Protein AF-A0A4D9CP62-F1 (afdb_monomer)

InterPro domains:
  IPR001041 2Fe-2S ferredoxin-type iron-sulfur binding domain [cd00207] (68-163)
  IPR003149 Iron hydrogenase, small subunit [PF02256] (650-703)
  IPR003149 Iron hydrogenase, small subunit [SM00902] (645-704)
  IPR004108 Iron hydrogenase, large subunit, C-terminal [PF02906] (338-640)
  IPR009016 Iron hydrogenase [SSF53920] (301-701)
  IPR013352 Iron hydrogenase, subset [TIGR02512] (251-644)
  IPR017896 4Fe-4S ferredoxin-type, iron-sulphur binding domain [PF12838] (258-316)
  IPR017896 4Fe-4S ferredoxin-type, iron-sulphur binding domain [PS51379] (250-283)
  IPR017896 4Fe-4S ferredoxin-type, iron-sulphur binding domain [PS51379] (293-322)
  IPR017900 4Fe-4S ferredoxin, iron-sulphur binding, conserved site [PS00198] (302-313)
  IPR019574 NADH:ubiquinone oxidoreductase, subunit G, iron-sulphur binding [PF10588] (175-211)
  IPR019574 NADH:ubiquinone oxidoreductase, subunit G, iron-sulphur binding [PS51839] (168-207)
  IPR019574 NADH:ubiquinone oxidoreductase, subunit G, iron-sulphur binding [SM00929] (173-213)
  IPR036010 2Fe-2S ferredoxin-like superfamily [SSF54292] (68-164)
  IPR036991 Iron hydrogenase, small subunit superfamily [G3DSA:4.10.260.20] (648-708)
  IPR050340 Cytosolic Fe-S Cluster Assembly Factor [PTHR11615] (297-702)

Structure (mmCIF, N/CA/C/O backbone):
data_AF-A0A4D9CP62-F1
#
_entry.id   AF-A0A4D9CP62-F1
#
loop_
_atom_site.group_PDB
_atom_site.id
_atom_site.type_symbol
_atom_site.label_atom_id
_atom_site.label_alt_id
_atom_site.label_comp_id
_atom_site.label_asym_id
_atom_site.label_entity_id
_atom_site.label_seq_id
_atom_site.pdbx_PDB_ins_code
_atom_site.Cartn_x
_atom_site.Cartn_y
_atom_site.Cartn_z
_atom_site.occupancy
_atom_site.B_iso_or_equiv
_atom_site.auth_seq_id
_atom_site.auth_comp_id
_atom_site.auth_asym_id
_atom_site.auth_atom_id
_atom_site.pdbx_PDB_model_num
ATOM 1 N N . MET A 1 1 ? -53.728 1.070 -43.011 1.00 33.28 1 MET A N 1
ATOM 2 C CA . MET A 1 1 ? -54.502 -0.082 -43.525 1.00 33.28 1 MET A CA 1
ATOM 3 C C . MET A 1 1 ? -54.024 -1.340 -42.803 1.00 33.28 1 MET A C 1
ATOM 5 O O . MET A 1 1 ? -52.822 -1.523 -42.731 1.00 33.28 1 MET A O 1
ATOM 9 N N . ARG A 1 2 ? -54.976 -2.083 -42.204 1.00 30.23 2 ARG A N 1
ATOM 10 C CA . ARG A 1 2 ? -55.031 -3.510 -41.768 1.00 30.23 2 ARG A CA 1
ATOM 11 C C . ARG A 1 2 ? -53.697 -4.301 -41.730 1.00 30.23 2 ARG A C 1
ATOM 13 O O . ARG A 1 2 ? -53.031 -4.356 -42.746 1.00 30.23 2 ARG A O 1
ATOM 20 N N . GLY A 1 3 ? -53.249 -4.995 -40.675 1.00 30.28 3 GLY A N 1
ATOM 21 C CA . GLY A 1 3 ? -53.904 -5.589 -39.499 1.00 30.28 3 GLY A CA 1
ATOM 22 C C . GLY A 1 3 ? -54.392 -7.025 -39.763 1.00 30.28 3 GLY A C 1
ATOM 23 O O . GLY A 1 3 ? -55.335 -7.154 -40.530 1.00 30.28 3 GLY A O 1
ATOM 24 N N . LEU A 1 4 ? -53.794 -8.051 -39.120 1.00 28.20 4 LEU A N 1
ATOM 25 C CA . LEU A 1 4 ? -54.290 -9.441 -38.877 1.00 28.20 4 LEU A CA 1
ATOM 26 C C . LEU A 1 4 ? -53.173 -10.215 -38.123 1.00 28.20 4 LEU A C 1
ATOM 28 O O . LEU A 1 4 ? -52.074 -10.293 -38.651 1.00 28.20 4 LEU A O 1
ATOM 32 N N . ARG A 1 5 ? -53.217 -10.632 -36.843 1.00 30.08 5 ARG A N 1
ATOM 33 C CA . ARG A 1 5 ? -54.128 -11.407 -35.953 1.00 30.08 5 ARG A CA 1
ATOM 34 C C . ARG A 1 5 ? -54.223 -12.930 -36.222 1.00 30.08 5 ARG A C 1
ATOM 36 O O . ARG A 1 5 ? -54.641 -13.358 -37.285 1.00 30.08 5 ARG A O 1
ATOM 43 N N . LEU A 1 6 ? -53.868 -13.670 -35.156 1.00 34.22 6 LEU A N 1
ATOM 44 C CA . LEU A 1 6 ? -53.888 -15.120 -34.848 1.00 34.22 6 LEU A CA 1
ATOM 45 C C . LEU A 1 6 ? -55.203 -15.874 -35.161 1.00 34.22 6 LEU A C 1
ATOM 47 O O . LEU A 1 6 ? -56.254 -15.246 -35.280 1.00 34.22 6 LEU A O 1
ATOM 51 N N . PRO A 1 7 ? -55.187 -17.222 -35.058 1.00 38.72 7 PRO A N 1
ATOM 52 C CA . PRO A 1 7 ? -56.055 -17.926 -34.080 1.00 38.72 7 PRO A CA 1
ATOM 53 C C . PRO A 1 7 ? -55.322 -19.095 -33.362 1.00 38.72 7 PRO A C 1
ATOM 55 O O . PRO A 1 7 ? -54.418 -19.692 -33.928 1.00 38.72 7 PRO A O 1
ATOM 58 N N . LYS A 1 8 ? -55.450 -19.353 -32.046 1.00 29.59 8 LYS A N 1
ATOM 59 C CA . LYS A 1 8 ? -56.542 -19.858 -31.159 1.00 29.59 8 LYS A CA 1
ATOM 60 C C . LYS A 1 8 ? -56.884 -21.370 -31.258 1.00 29.59 8 LYS A C 1
ATOM 62 O O . LYS A 1 8 ? -57.228 -21.880 -32.312 1.00 29.59 8 LYS A O 1
ATOM 67 N N . ARG A 1 9 ? -56.821 -22.019 -30.076 1.00 34.31 9 ARG A N 1
ATOM 68 C CA . ARG A 1 9 ? -57.135 -23.416 -29.670 1.00 34.31 9 ARG A CA 1
ATOM 69 C C . ARG A 1 9 ? -58.594 -23.864 -29.893 1.00 34.31 9 ARG A C 1
ATOM 71 O O . ARG A 1 9 ? -59.473 -23.031 -29.705 1.00 34.31 9 ARG A O 1
ATOM 78 N N . VAL A 1 10 ? -58.817 -25.188 -30.029 1.00 27.06 10 VAL A N 1
ATOM 79 C CA . VAL A 1 10 ? -60.037 -25.990 -29.685 1.00 27.06 10 VAL A CA 1
ATOM 80 C C . VAL A 1 10 ? -59.582 -27.467 -29.468 1.00 27.06 10 VAL A C 1
ATOM 82 O O . VAL A 1 10 ? -58.918 -27.993 -30.350 1.00 27.06 10 VAL A O 1
ATOM 85 N N . ILE A 1 11 ? -59.522 -28.073 -28.265 1.00 29.27 11 ILE A N 1
ATOM 86 C CA . ILE A 1 11 ? -60.496 -28.879 -27.463 1.00 29.27 11 ILE A CA 1
ATOM 87 C C . ILE A 1 11 ? -61.322 -29.948 -28.221 1.00 29.27 11 ILE A C 1
ATOM 89 O O . ILE A 1 11 ? -62.220 -29.566 -28.954 1.00 29.27 11 ILE A O 1
ATOM 93 N N . ALA A 1 12 ? -61.157 -31.252 -27.911 1.00 26.05 12 ALA A N 1
ATOM 94 C CA . ALA A 1 12 ? -62.261 -32.198 -27.603 1.00 26.05 12 ALA A CA 1
ATOM 95 C C . ALA A 1 12 ? -61.782 -33.618 -27.200 1.00 26.05 12 ALA A C 1
ATOM 97 O O . ALA A 1 12 ? -60.651 -34.011 -27.445 1.00 26.05 12 ALA A O 1
ATOM 98 N N . HIS A 1 13 ? -62.686 -34.338 -26.530 1.00 26.61 13 HIS A N 1
ATOM 99 C CA . HIS A 1 13 ? -62.558 -35.490 -25.623 1.00 26.61 13 HIS A CA 1
ATOM 100 C C . HIS A 1 13 ? -62.939 -36.865 -26.240 1.00 26.61 13 HIS A C 1
ATOM 102 O O . HIS A 1 13 ? -63.629 -36.896 -27.252 1.00 26.61 13 HIS A O 1
ATOM 108 N N . ARG A 1 14 ? -62.687 -37.941 -25.448 1.00 28.89 14 ARG A N 1
ATOM 109 C CA . ARG A 1 14 ? -63.256 -39.329 -25.440 1.00 28.89 14 ARG A CA 1
ATOM 110 C C . ARG A 1 14 ? -62.699 -40.283 -26.512 1.00 28.89 14 ARG A C 1
ATOM 112 O O . ARG A 1 14 ? -62.595 -39.901 -27.659 1.00 28.89 14 ARG A O 1
ATOM 119 N N . GLY A 1 15 ? -62.353 -41.546 -26.253 1.00 25.61 15 GLY A N 1
ATOM 120 C CA . GLY A 1 15 ? -62.484 -42.454 -25.105 1.00 25.61 15 GLY A CA 1
ATOM 121 C C . GLY A 1 15 ? -62.668 -43.887 -25.647 1.00 25.61 15 GLY A C 1
ATOM 122 O O . GLY A 1 15 ? -63.278 -44.006 -26.696 1.00 25.61 15 GLY A O 1
ATOM 123 N N . THR A 1 16 ? -62.134 -44.911 -24.960 1.00 28.39 16 THR A N 1
ATOM 124 C CA . THR A 1 16 ? -62.615 -46.318 -24.792 1.00 28.39 16 THR A CA 1
ATOM 125 C C . THR A 1 16 ? -61.429 -47.242 -24.501 1.00 28.39 16 THR A C 1
ATOM 127 O O . THR A 1 16 ? -60.438 -47.217 -25.225 1.00 28.39 16 THR A O 1
ATOM 130 N N . GLY A 1 17 ? -61.524 -48.031 -23.427 1.00 26.30 17 GLY A N 1
ATOM 131 C CA . GLY A 1 17 ? -60.484 -48.962 -22.982 1.00 26.30 17 GLY A CA 1
ATOM 132 C C . GLY A 1 17 ? -60.830 -50.437 -23.175 1.00 26.30 17 GLY A C 1
ATOM 133 O O . GLY A 1 17 ? -61.832 -50.736 -23.808 1.00 26.30 17 GLY A O 1
ATOM 134 N N . THR A 1 18 ? -59.962 -51.275 -22.584 1.00 27.78 18 THR A N 1
ATOM 135 C CA . THR A 1 18 ? -60.017 -52.693 -22.120 1.00 27.78 18 THR A CA 1
ATOM 136 C C . THR A 1 18 ? -58.641 -53.320 -22.423 1.00 27.78 18 THR A C 1
ATOM 138 O O . THR A 1 18 ? -58.066 -52.981 -23.446 1.00 27.78 18 THR A O 1
ATOM 141 N N . SER A 1 19 ? -58.019 -54.263 -21.712 1.00 25.86 19 SER A N 1
ATOM 142 C CA . SER A 1 19 ? -58.059 -54.827 -20.352 1.00 25.86 19 SER A CA 1
ATOM 143 C C . SER A 1 19 ? -57.068 -56.014 -20.374 1.00 25.86 19 SER A C 1
ATOM 145 O O . SER A 1 19 ? -57.204 -56.824 -21.283 1.00 25.86 19 SER A O 1
ATOM 147 N N . SER A 1 20 ? -56.138 -56.160 -19.420 1.00 27.20 20 SER A N 1
ATOM 148 C CA . SER A 1 20 ? -55.601 -57.453 -18.904 1.00 27.20 20 SER A CA 1
ATOM 149 C C . SER A 1 20 ? -54.368 -57.158 -18.032 1.00 27.20 20 SER A C 1
ATOM 151 O O . SER A 1 20 ? -53.349 -56.697 -18.532 1.00 27.20 20 SER A O 1
ATOM 153 N N . ALA A 1 21 ? -54.506 -57.150 -16.707 1.00 26.64 21 ALA A N 1
ATOM 154 C CA . ALA A 1 21 ? -54.350 -58.309 -15.818 1.00 26.64 21 ALA A CA 1
ATOM 155 C C . ALA A 1 21 ? -52.877 -58.665 -15.547 1.00 26.64 21 ALA A C 1
ATOM 157 O O . ALA A 1 21 ? -52.254 -59.336 -16.354 1.00 26.64 21 ALA A O 1
ATOM 158 N N . PHE A 1 22 ? -52.376 -58.286 -14.366 1.00 25.50 22 PHE A N 1
ATOM 159 C CA . PHE A 1 22 ? -51.369 -59.054 -13.628 1.00 25.50 22 PHE A CA 1
ATOM 160 C C . PHE A 1 22 ? -51.632 -58.927 -12.121 1.00 25.50 22 PHE A C 1
ATOM 162 O O . PHE A 1 22 ? -51.712 -57.828 -11.573 1.00 25.50 22 PHE A O 1
ATOM 169 N N . ALA A 1 23 ? -51.824 -60.083 -11.489 1.00 26.84 23 ALA A N 1
ATOM 170 C CA . ALA A 1 23 ? -51.941 -60.287 -10.049 1.00 26.84 23 ALA A CA 1
ATOM 171 C C . ALA A 1 23 ? -50.536 -60.495 -9.422 1.00 26.84 23 ALA A C 1
ATOM 173 O O . ALA A 1 23 ? -49.563 -60.686 -10.155 1.00 26.84 23 ALA A O 1
ATOM 174 N N . PRO A 1 24 ? -50.401 -60.420 -8.085 1.00 29.75 24 PRO A N 1
ATOM 175 C CA . PRO A 1 24 ? -49.176 -60.005 -7.407 1.00 29.75 24 PRO A CA 1
ATOM 176 C C . PRO A 1 24 ? -48.265 -61.176 -7.021 1.00 29.75 24 PRO A C 1
ATOM 178 O O . PRO A 1 24 ? -48.739 -62.260 -6.686 1.00 29.75 24 PRO A O 1
ATOM 181 N N . VAL A 1 25 ? -46.952 -60.926 -6.965 1.00 26.62 25 VAL A N 1
ATOM 182 C CA . VAL A 1 25 ? -45.988 -61.828 -6.318 1.00 26.62 25 VAL A CA 1
ATOM 183 C C . VAL A 1 25 ? -45.381 -61.146 -5.098 1.00 26.62 25 VAL A C 1
ATOM 185 O O . VAL A 1 25 ? -44.904 -60.015 -5.133 1.00 26.62 25 VAL A O 1
ATOM 188 N N . ASN A 1 26 ? -45.471 -61.893 -4.009 1.00 29.56 26 ASN A N 1
ATOM 189 C CA . ASN A 1 26 ? -45.103 -61.596 -2.641 1.00 29.56 26 ASN A CA 1
ATOM 190 C C . ASN A 1 26 ? -43.595 -61.847 -2.462 1.00 29.56 26 ASN A C 1
ATOM 192 O O . ASN A 1 26 ? -43.147 -62.971 -2.682 1.00 29.56 26 ASN A O 1
ATOM 196 N N . LEU A 1 27 ? -42.814 -60.845 -2.047 1.00 28.33 27 LEU A N 1
ATOM 197 C CA . LEU A 1 27 ? -41.443 -61.052 -1.569 1.00 28.33 27 LEU A CA 1
ATOM 198 C C . LEU A 1 27 ? -41.227 -60.315 -0.247 1.00 28.33 27 LEU A C 1
ATOM 200 O O . LEU A 1 27 ? -41.541 -59.137 -0.082 1.00 28.33 27 LEU A O 1
ATOM 204 N N . ALA A 1 28 ? -40.745 -61.093 0.714 1.00 27.52 28 ALA A N 1
ATOM 205 C CA . ALA A 1 28 ? -40.646 -60.784 2.123 1.00 27.52 28 ALA A CA 1
ATOM 206 C C . ALA A 1 28 ? -39.673 -59.634 2.440 1.00 27.52 28 ALA A C 1
ATOM 208 O O . ALA A 1 28 ? -38.648 -59.436 1.792 1.00 27.52 28 ALA A O 1
ATOM 209 N N . ARG A 1 29 ? -40.008 -58.904 3.509 1.00 27.20 29 ARG A N 1
ATOM 210 C CA . ARG A 1 29 ? -39.235 -57.808 4.107 1.00 27.20 29 ARG A CA 1
ATOM 211 C C . ARG A 1 29 ? -37.906 -58.295 4.704 1.00 27.20 29 ARG A C 1
ATOM 213 O O . ARG A 1 29 ? -37.943 -59.203 5.534 1.00 27.20 29 ARG A O 1
ATOM 220 N N . PRO A 1 30 ? -36.792 -57.569 4.514 1.00 26.00 30 PRO A N 1
ATOM 221 C CA . PRO A 1 30 ? -35.787 -57.421 5.550 1.00 26.00 30 PRO A CA 1
ATOM 222 C C . PRO A 1 30 ? -36.120 -56.199 6.422 1.00 26.00 30 PRO A C 1
ATOM 224 O O . PRO A 1 30 ? -36.448 -55.118 5.932 1.00 26.00 30 PRO A O 1
ATOM 227 N N . ARG A 1 31 ? -36.053 -56.374 7.746 1.00 31.38 31 ARG A N 1
ATOM 228 C CA . ARG A 1 31 ? -36.113 -55.278 8.723 1.00 31.38 31 ARG A CA 1
ATOM 229 C C . ARG A 1 31 ? -34.871 -54.394 8.553 1.00 31.38 31 ARG A C 1
ATOM 231 O O . ARG A 1 31 ? -33.794 -54.778 8.992 1.00 31.38 31 ARG A O 1
ATOM 238 N N . LEU A 1 32 ? -35.034 -53.206 7.974 1.00 26.38 32 LEU A N 1
ATOM 239 C CA . LEU A 1 32 ? -34.079 -52.106 8.112 1.00 26.38 32 LEU A CA 1
ATOM 240 C C . LEU A 1 32 ? -34.587 -51.175 9.213 1.00 26.38 32 LEU A C 1
ATOM 242 O O . LEU A 1 32 ? -35.664 -50.589 9.121 1.00 26.38 32 LEU A O 1
ATOM 246 N N . SER A 1 33 ? -33.819 -51.104 10.294 1.00 29.50 33 SER A N 1
ATOM 247 C CA . SER A 1 33 ? -33.978 -50.143 11.379 1.00 29.50 33 SER A CA 1
ATOM 248 C C . SER A 1 33 ? -34.013 -48.714 10.833 1.00 29.50 33 SER A C 1
ATOM 250 O O . SER A 1 33 ? -33.142 -48.327 10.055 1.00 29.50 33 SER A O 1
ATOM 252 N N . PHE A 1 34 ? -34.998 -47.930 11.273 1.00 25.88 34 PHE A N 1
ATOM 253 C CA . PHE A 1 34 ? -35.116 -46.498 11.012 1.00 25.88 34 PHE A CA 1
ATOM 254 C C . PHE A 1 34 ? -33.820 -45.756 11.381 1.00 25.88 34 PHE A C 1
ATOM 256 O O . PHE A 1 34 ? -33.570 -45.482 12.554 1.00 25.88 34 PHE A O 1
ATOM 263 N N . LEU A 1 35 ? -33.022 -45.377 10.384 1.00 28.39 35 LEU A N 1
ATOM 264 C CA . LEU A 1 35 ? -32.030 -44.316 10.525 1.00 28.39 35 LEU A CA 1
ATOM 265 C C . LEU A 1 35 ? -32.682 -43.011 10.069 1.00 28.39 35 LEU A C 1
ATOM 267 O O . LEU A 1 35 ? -32.998 -42.830 8.894 1.00 28.39 35 LEU A O 1
ATOM 271 N N . ARG A 1 36 ? -32.924 -42.112 11.029 1.00 28.73 36 ARG A N 1
ATOM 272 C CA . ARG A 1 36 ? -33.318 -40.721 10.766 1.00 28.73 36 ARG A CA 1
ATOM 273 C C . ARG A 1 36 ? -32.267 -40.048 9.862 1.00 28.73 36 ARG A C 1
ATOM 275 O O . ARG A 1 36 ? -31.074 -40.265 10.088 1.00 28.73 36 ARG A O 1
ATOM 282 N N . PRO A 1 37 ? -32.666 -39.199 8.900 1.00 26.38 37 PRO A N 1
ATOM 283 C CA . PRO A 1 37 ? -31.721 -38.402 8.125 1.00 26.38 37 PRO A CA 1
ATOM 284 C C . PRO A 1 37 ? -30.946 -37.451 9.054 1.00 26.38 37 PRO A C 1
ATOM 286 O O . PRO A 1 37 ? -31.543 -36.725 9.851 1.00 26.38 37 PRO A O 1
ATOM 289 N N . ARG A 1 38 ? -29.608 -37.474 8.971 1.00 26.59 38 ARG A N 1
ATOM 290 C CA . ARG A 1 38 ? -28.738 -36.469 9.603 1.00 26.59 38 ARG A CA 1
ATOM 291 C C . ARG A 1 38 ? -28.897 -35.136 8.853 1.00 26.59 38 ARG A C 1
ATOM 293 O O . ARG A 1 38 ? -28.758 -35.147 7.631 1.00 26.59 38 ARG A O 1
ATOM 300 N N . PRO A 1 39 ? -29.143 -34.003 9.534 1.00 28.56 39 PRO A N 1
ATOM 301 C CA . PRO A 1 39 ? -29.133 -32.692 8.895 1.00 28.56 39 PRO A CA 1
ATOM 302 C C . PRO A 1 39 ? -27.700 -32.312 8.502 1.00 28.56 39 PRO A C 1
ATOM 304 O O . PRO A 1 39 ? -26.774 -32.432 9.304 1.00 28.56 39 PRO A O 1
ATOM 307 N N . THR A 1 40 ? -27.524 -31.842 7.270 1.00 28.92 40 THR A N 1
ATOM 308 C CA . THR A 1 40 ? -26.309 -31.180 6.787 1.00 28.92 40 THR A CA 1
ATOM 309 C C . THR A 1 40 ? -26.123 -29.854 7.524 1.00 28.92 40 THR A C 1
ATOM 311 O O . THR A 1 40 ? -27.032 -29.026 7.548 1.00 28.92 40 THR A O 1
ATOM 314 N N . ALA A 1 41 ? -24.958 -29.681 8.148 1.00 26.66 41 ALA A N 1
ATOM 315 C CA . ALA A 1 41 ? -24.632 -28.556 9.013 1.00 26.66 41 ALA A CA 1
ATOM 316 C C . ALA A 1 41 ? -24.628 -27.215 8.258 1.00 26.66 41 ALA A C 1
ATOM 318 O O . ALA A 1 41 ? -23.730 -26.926 7.471 1.00 26.66 41 ALA A O 1
ATOM 319 N N . SER A 1 42 ? -25.620 -26.378 8.557 1.00 27.05 42 SER A N 1
ATOM 320 C CA . SER A 1 42 ? -25.502 -24.923 8.523 1.00 27.05 42 SER A CA 1
ATOM 321 C C . SER A 1 42 ? -24.534 -24.485 9.624 1.00 27.05 42 SER A C 1
ATOM 323 O O . SER A 1 42 ? -24.633 -24.976 10.750 1.00 27.05 42 SER A O 1
ATOM 325 N N . SER A 1 43 ? -23.615 -23.571 9.320 1.00 27.66 43 SER A N 1
ATOM 326 C CA . SER A 1 43 ? -22.623 -23.024 10.250 1.00 27.66 43 SER A CA 1
ATOM 327 C C . SER A 1 43 ? -23.285 -22.304 11.434 1.00 27.66 43 S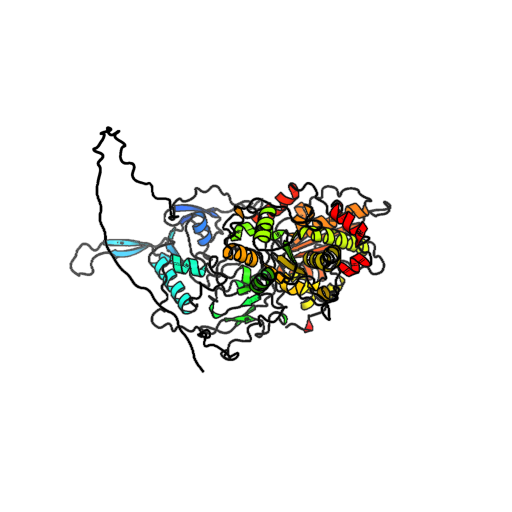ER A C 1
ATOM 329 O O . SER A 1 43 ? -23.586 -21.113 11.369 1.00 27.66 43 SER A O 1
ATOM 331 N N . ALA A 1 44 ? -23.518 -23.044 12.515 1.00 24.97 44 ALA A N 1
ATOM 332 C CA . ALA A 1 44 ? -23.812 -22.510 13.832 1.00 24.97 44 ALA A CA 1
ATOM 333 C C . ALA A 1 44 ? -22.494 -22.121 14.516 1.00 24.97 44 ALA A C 1
ATOM 335 O O . ALA A 1 44 ? -21.526 -22.883 14.491 1.00 24.97 44 ALA A O 1
ATOM 336 N N . PHE A 1 45 ? -22.472 -20.932 15.119 1.00 26.25 45 PHE A N 1
ATOM 337 C CA . PHE A 1 45 ? -21.432 -20.497 16.045 1.00 26.25 45 PHE A CA 1
ATOM 338 C C . PHE A 1 45 ? -21.242 -21.568 17.130 1.00 26.25 45 PHE A C 1
ATOM 340 O O . PHE A 1 45 ? -22.167 -21.871 17.879 1.00 26.25 45 PHE A O 1
ATOM 347 N N . SER A 1 46 ? -20.056 -22.174 17.169 1.00 25.47 46 SER A N 1
ATOM 348 C CA . SER A 1 46 ? -19.646 -23.131 18.193 1.00 25.47 46 SER A CA 1
ATOM 349 C C . SER A 1 46 ? -18.778 -22.403 19.217 1.00 25.47 46 SER A C 1
ATOM 351 O O . SER A 1 46 ? -17.695 -21.919 18.889 1.00 25.47 46 SER A O 1
ATOM 353 N N . ASP A 1 47 ? -19.278 -22.344 20.452 1.00 27.80 47 ASP A N 1
ATOM 354 C CA . ASP A 1 47 ? -18.568 -21.935 21.666 1.00 27.80 47 ASP A CA 1
ATOM 355 C C . ASP A 1 47 ? -17.478 -22.956 22.030 1.00 27.80 47 ASP A C 1
ATOM 357 O O . ASP A 1 47 ? -17.615 -23.748 22.964 1.00 27.80 47 ASP A O 1
ATOM 361 N N . HIS A 1 48 ? -16.382 -22.971 21.276 1.00 26.25 48 HIS A N 1
ATOM 362 C CA . HIS A 1 48 ? -15.144 -23.631 21.682 1.00 26.25 48 HIS A CA 1
ATOM 363 C C . HIS A 1 48 ? -14.029 -22.594 21.758 1.00 26.25 48 HIS A C 1
ATOM 365 O O . HIS A 1 48 ? -13.453 -22.184 20.751 1.00 26.25 48 HIS A O 1
ATOM 371 N N . ALA A 1 49 ? -13.746 -22.167 22.990 1.00 24.44 49 ALA A N 1
ATOM 372 C CA . ALA A 1 49 ? -12.563 -21.397 23.327 1.00 24.44 49 ALA A CA 1
ATOM 373 C C . ALA A 1 49 ? -11.309 -22.181 22.888 1.00 24.44 49 ALA A C 1
ATOM 375 O O . ALA A 1 49 ? -11.116 -23.317 23.335 1.00 24.44 49 ALA A O 1
ATOM 376 N N . PRO A 1 50 ? -10.448 -21.628 22.018 1.00 26.92 50 PRO A N 1
ATOM 377 C CA . PRO A 1 50 ? -9.164 -22.243 21.740 1.00 26.92 50 PRO A CA 1
ATOM 378 C C . PRO A 1 50 ? -8.281 -22.125 22.987 1.00 26.92 50 PRO A C 1
ATOM 380 O O . PRO A 1 50 ? -8.042 -21.035 23.501 1.00 26.92 50 PRO A O 1
ATOM 383 N N . THR A 1 51 ? -7.777 -23.258 23.472 1.00 25.25 51 THR A N 1
ATOM 384 C CA . THR A 1 51 ? -6.718 -23.310 24.490 1.00 25.25 51 THR A CA 1
ATOM 385 C C . THR A 1 51 ? -5.507 -22.473 24.053 1.00 25.25 51 THR A C 1
ATOM 387 O O . THR A 1 51 ? -5.090 -22.590 22.894 1.00 25.25 51 THR A O 1
ATOM 390 N N . PRO A 1 52 ? -4.892 -21.672 24.942 1.00 27.62 52 PRO A N 1
ATOM 391 C CA . PRO A 1 52 ? -3.825 -20.756 24.568 1.00 27.62 52 PRO A CA 1
ATOM 392 C C . PRO A 1 52 ? -2.524 -21.527 24.324 1.00 27.62 52 PRO A C 1
ATOM 394 O O . PRO A 1 52 ? -1.812 -21.914 25.246 1.00 27.62 52 PRO A O 1
ATOM 397 N N . LYS A 1 53 ? -2.191 -21.744 23.052 1.00 26.00 53 LYS A N 1
ATOM 398 C CA . LYS A 1 53 ? -0.828 -22.051 22.604 1.00 26.00 53 LYS A CA 1
ATOM 399 C C . LYS A 1 53 ? -0.443 -21.088 21.492 1.00 26.00 53 LYS A C 1
ATOM 401 O O . LYS A 1 53 ? -0.308 -21.486 20.347 1.00 26.00 53 LYS A O 1
ATOM 406 N N . ASN A 1 54 ? -0.311 -19.814 21.839 1.00 27.94 54 ASN A N 1
ATOM 407 C CA . ASN A 1 54 ? 0.391 -18.819 21.037 1.00 27.94 54 ASN A CA 1
ATOM 408 C C . ASN A 1 54 ? 1.071 -17.864 22.016 1.00 27.94 54 ASN A C 1
ATOM 410 O O . ASN A 1 54 ? 0.465 -16.909 22.495 1.00 27.94 54 ASN A O 1
ATOM 414 N N . ALA A 1 55 ? 2.316 -18.185 22.362 1.00 27.91 55 ALA A N 1
ATOM 415 C CA . ALA A 1 55 ? 3.199 -17.246 23.029 1.00 27.91 55 ALA A CA 1
ATOM 416 C C . ALA A 1 55 ? 3.407 -16.033 22.109 1.00 27.91 55 ALA A C 1
ATOM 418 O O . ALA A 1 55 ? 3.650 -16.187 20.911 1.00 27.91 55 ALA A O 1
ATOM 419 N N . ILE A 1 56 ? 3.283 -14.838 22.679 1.00 31.12 56 ILE A N 1
ATOM 420 C CA . ILE A 1 56 ? 3.650 -13.567 22.053 1.00 31.12 56 ILE A CA 1
ATOM 421 C C . ILE A 1 56 ? 5.164 -13.628 21.777 1.00 31.12 56 ILE A C 1
ATOM 423 O O . ILE A 1 56 ? 5.916 -13.832 22.731 1.00 31.12 56 ILE A O 1
ATOM 427 N N . PRO A 1 57 ? 5.657 -13.511 20.528 1.00 32.94 57 PRO A N 1
ATOM 428 C CA . PRO A 1 57 ? 7.088 -13.597 20.297 1.00 32.94 57 PRO A CA 1
ATOM 429 C C . PRO A 1 57 ? 7.787 -12.244 20.489 1.00 32.94 57 PRO A C 1
ATOM 431 O O . PRO A 1 57 ? 7.414 -11.236 19.889 1.00 32.94 57 PRO A O 1
ATOM 434 N N . ASN A 1 58 ? 8.881 -12.339 21.250 1.00 32.78 58 ASN A N 1
ATOM 435 C CA . ASN A 1 58 ? 10.048 -11.464 21.385 1.00 32.78 58 ASN A CA 1
ATOM 436 C C . ASN A 1 58 ? 9.938 -10.253 22.323 1.00 32.78 58 ASN A C 1
ATOM 438 O O . ASN A 1 58 ? 9.807 -9.103 21.909 1.00 32.78 58 ASN A O 1
ATOM 442 N N . SER A 1 59 ? 10.155 -10.559 23.604 1.00 33.94 59 SER A N 1
ATOM 443 C CA . SER A 1 59 ? 10.744 -9.675 24.609 1.00 33.94 59 SER A CA 1
ATOM 444 C C . SER A 1 59 ? 12.064 -9.061 24.122 1.00 33.94 59 SER A C 1
ATOM 446 O O . SER A 1 59 ? 12.924 -9.762 23.581 1.00 33.94 59 SER A O 1
ATOM 448 N N . ILE A 1 60 ? 12.259 -7.770 24.386 1.00 34.69 60 ILE A N 1
ATOM 449 C CA . ILE A 1 60 ? 13.565 -7.105 24.301 1.00 34.69 60 ILE A CA 1
ATOM 450 C C . ILE A 1 60 ? 14.505 -7.785 25.320 1.00 34.69 60 ILE A C 1
ATOM 452 O O . ILE A 1 60 ? 14.123 -7.894 26.489 1.00 34.69 60 ILE A O 1
ATOM 456 N N . PRO A 1 61 ? 15.712 -8.251 24.940 1.00 31.14 61 PRO A N 1
ATOM 457 C CA . PRO A 1 61 ? 16.643 -8.859 25.890 1.00 31.14 61 PRO A CA 1
ATOM 458 C C . PRO A 1 61 ? 16.981 -7.875 27.021 1.00 31.14 61 PRO A C 1
ATOM 460 O O . PRO A 1 61 ? 17.525 -6.804 26.762 1.00 31.14 61 PRO A O 1
ATOM 463 N N . GLY A 1 62 ? 16.651 -8.231 28.267 1.00 40.25 62 GLY A N 1
ATOM 464 C CA . GLY A 1 62 ? 16.991 -7.451 29.467 1.00 40.25 62 GLY A CA 1
ATOM 465 C C . GLY A 1 62 ? 15.844 -6.688 30.142 1.00 40.25 62 GLY A C 1
ATOM 466 O O . GLY A 1 62 ? 16.077 -6.074 31.180 1.00 40.25 62 GLY A O 1
ATOM 467 N N . VAL A 1 63 ? 14.612 -6.741 29.621 1.00 43.44 63 VAL A N 1
ATOM 468 C CA . VAL A 1 63 ? 13.434 -6.171 30.300 1.00 43.44 63 VAL A CA 1
ATOM 469 C C . VAL A 1 63 ? 12.695 -7.292 31.035 1.00 43.44 63 VAL A C 1
ATOM 471 O O . VAL A 1 63 ? 12.068 -8.139 30.405 1.00 43.44 63 VAL A O 1
ATOM 474 N N . HIS A 1 64 ? 12.772 -7.319 32.368 1.00 52.53 64 HIS A N 1
ATOM 475 C CA . HIS A 1 64 ? 11.844 -8.119 33.169 1.00 52.53 64 HIS A CA 1
ATOM 476 C C . HIS A 1 64 ? 10.451 -7.495 33.030 1.00 52.53 64 HIS A C 1
ATOM 478 O O . HIS A 1 64 ? 10.191 -6.431 33.589 1.00 52.53 64 HIS A O 1
ATOM 484 N N . GLU A 1 65 ? 9.575 -8.115 32.239 1.00 73.94 65 GLU A N 1
ATOM 485 C CA . GLU A 1 65 ? 8.184 -7.677 32.130 1.00 73.94 65 GLU A CA 1
ATOM 486 C C . GLU A 1 65 ? 7.449 -8.024 33.428 1.00 73.94 65 GLU A C 1
ATOM 488 O O . GLU A 1 65 ? 7.281 -9.195 33.769 1.00 73.94 65 GLU A O 1
ATOM 493 N N . GLU A 1 66 ? 7.032 -6.999 34.171 1.00 89.94 66 GLU A N 1
ATOM 494 C CA . GLU A 1 66 ? 6.141 -7.170 35.315 1.00 89.94 66 GLU A CA 1
ATOM 495 C C . GLU A 1 66 ? 4.810 -7.743 34.815 1.00 89.94 66 GLU A C 1
ATOM 497 O O . GLU A 1 66 ? 4.169 -7.180 33.922 1.00 89.94 66 GLU A O 1
ATOM 502 N N . LEU A 1 67 ? 4.421 -8.892 35.360 1.00 94.00 67 LEU A N 1
ATOM 503 C CA . LEU A 1 67 ? 3.176 -9.573 35.031 1.00 94.00 67 LEU A CA 1
ATOM 504 C C . LEU A 1 67 ? 2.150 -9.310 36.125 1.00 94.00 67 LEU A C 1
ATOM 506 O O . LEU A 1 67 ? 2.492 -9.329 37.306 1.00 94.00 67 LEU A O 1
ATOM 510 N N . VAL A 1 68 ? 0.896 -9.125 35.722 1.00 94.19 68 VAL A N 1
ATOM 511 C CA . VAL A 1 68 ? -0.230 -8.960 36.640 1.00 94.19 68 VAL A CA 1
ATOM 512 C C . VAL A 1 68 ? -1.321 -9.985 36.367 1.00 94.19 68 VAL A C 1
ATOM 514 O O . VAL A 1 68 ? -1.565 -10.365 35.217 1.00 94.19 68 VAL A O 1
ATOM 517 N N . ASN A 1 69 ? -1.991 -10.423 37.427 1.00 94.88 69 ASN A N 1
ATOM 518 C CA . ASN A 1 69 ? -3.149 -11.299 37.356 1.00 94.88 69 ASN A CA 1
ATOM 519 C C . ASN A 1 69 ? -4.420 -10.465 37.280 1.00 94.88 69 ASN A C 1
ATOM 521 O O . ASN A 1 69 ? -4.644 -9.565 38.089 1.00 94.88 69 ASN A O 1
ATOM 525 N N . VAL A 1 70 ? -5.270 -10.791 36.317 1.00 94.88 70 VAL A N 1
ATOM 526 C CA . VAL A 1 70 ? -6.563 -10.136 36.108 1.00 94.88 70 VAL A CA 1
ATOM 527 C C . VAL A 1 70 ? -7.640 -11.184 35.886 1.00 94.88 70 VAL A C 1
ATOM 529 O O . VAL A 1 70 ? -7.365 -12.278 35.394 1.00 94.88 70 VAL A O 1
ATOM 532 N N . GLU A 1 71 ? -8.878 -10.852 36.231 1.00 95.94 71 GLU A N 1
ATOM 533 C CA . GLU A 1 71 ? -10.038 -11.703 35.986 1.00 95.94 71 GLU A CA 1
ATOM 534 C C . GLU A 1 71 ? -10.909 -11.093 34.888 1.00 95.94 71 GLU A C 1
ATOM 536 O O . GLU A 1 71 ? -11.338 -9.941 34.975 1.00 95.94 71 GLU A O 1
ATOM 541 N N . VAL A 1 72 ? -11.202 -11.868 33.850 1.00 96.38 72 VAL A N 1
ATOM 542 C CA . VAL A 1 72 ? -12.079 -11.458 32.751 1.00 96.38 72 VAL A CA 1
ATOM 543 C C . VAL A 1 72 ? -13.264 -12.407 32.709 1.00 96.38 72 VAL A C 1
ATOM 545 O O . VAL A 1 72 ? -13.097 -13.575 32.378 1.00 96.38 72 VAL A O 1
ATOM 548 N N . ASN A 1 73 ? -14.471 -11.925 33.012 1.00 94.88 73 ASN A N 1
ATOM 549 C CA . ASN A 1 73 ? -15.692 -12.741 33.062 1.00 94.88 73 ASN A CA 1
ATOM 550 C C . ASN A 1 73 ? -15.538 -14.030 33.914 1.00 94.88 73 ASN A C 1
ATOM 552 O O . ASN A 1 73 ? -15.985 -15.098 33.491 1.00 94.88 73 ASN A O 1
ATOM 556 N N . GLY A 1 74 ? -14.856 -13.964 35.063 1.00 91.94 74 GLY A N 1
ATOM 557 C CA . GLY A 1 74 ? -14.584 -15.134 35.912 1.00 91.94 74 GLY A CA 1
ATOM 558 C C . GLY A 1 74 ? -13.336 -15.948 35.545 1.00 91.94 74 GLY A C 1
ATOM 559 O O . GLY A 1 74 ? -12.988 -16.876 36.270 1.00 91.94 74 GLY A O 1
ATOM 560 N N . TRP A 1 75 ? -12.649 -15.629 34.443 1.00 94.12 75 TRP A N 1
ATOM 561 C CA . TRP A 1 75 ? -11.436 -16.329 34.011 1.00 94.12 75 TRP A CA 1
ATOM 562 C C . TRP A 1 75 ? -10.189 -15.566 34.450 1.00 94.12 75 TRP A C 1
ATOM 564 O O . TRP A 1 75 ? -9.951 -14.448 33.989 1.00 94.12 75 TRP A O 1
ATOM 574 N N . SER A 1 76 ? -9.373 -16.169 35.314 1.00 95.25 76 SER A N 1
ATOM 575 C CA . SER A 1 76 ? -8.077 -15.607 35.703 1.00 95.25 76 SER A CA 1
ATOM 576 C C . SER A 1 76 ? -7.046 -15.797 34.592 1.00 95.25 76 SER A C 1
ATOM 578 O O . SER A 1 76 ? -6.820 -16.914 34.126 1.00 95.25 76 SER A O 1
ATOM 580 N N . ILE A 1 77 ? -6.398 -14.707 34.192 1.00 95.69 77 ILE A N 1
ATOM 581 C CA . ILE A 1 77 ? -5.295 -14.699 33.230 1.00 95.69 77 ILE A CA 1
ATOM 582 C C . ILE A 1 77 ? -4.136 -13.860 33.766 1.00 95.69 77 ILE A C 1
ATOM 584 O O . ILE A 1 77 ? -4.321 -12.982 34.608 1.00 95.69 77 ILE A O 1
ATOM 588 N N . THR A 1 78 ? -2.948 -14.095 33.221 1.00 96.25 78 THR A N 1
ATOM 589 C CA . THR A 1 78 ? -1.749 -13.312 33.523 1.00 96.25 78 THR A CA 1
ATOM 590 C C . THR A 1 78 ? -1.310 -12.579 32.263 1.00 96.25 78 THR A C 1
ATOM 592 O O . THR A 1 78 ? -1.164 -13.194 31.204 1.00 96.25 78 THR A O 1
ATOM 595 N N . VAL A 1 79 ? -1.117 -11.265 32.364 1.00 94.62 79 VAL A N 1
ATOM 596 C CA . VAL A 1 79 ? -0.728 -10.396 31.242 1.00 94.62 79 VAL A CA 1
ATOM 597 C C . VAL A 1 79 ? 0.352 -9.403 31.675 1.00 94.62 79 VAL A C 1
ATOM 599 O O . VAL A 1 79 ? 0.474 -9.132 32.870 1.00 94.62 79 VAL A O 1
ATOM 602 N N . PRO A 1 80 ? 1.127 -8.823 30.742 1.00 95.44 80 PRO A N 1
ATOM 603 C CA . PRO A 1 80 ? 2.054 -7.748 31.080 1.00 95.44 80 PRO A CA 1
ATOM 604 C C . PRO A 1 80 ? 1.334 -6.551 31.715 1.00 95.44 80 PRO A C 1
ATOM 606 O O . PRO A 1 80 ? 0.271 -6.149 31.236 1.00 95.44 80 PRO A O 1
ATOM 609 N N . ALA A 1 81 ? 1.924 -5.946 32.748 1.00 92.00 81 ALA A N 1
ATOM 610 C CA . ALA A 1 81 ? 1.346 -4.839 33.520 1.00 92.00 81 ALA A CA 1
ATOM 611 C C . ALA A 1 81 ? 1.012 -3.596 32.674 1.00 92.00 81 ALA A C 1
ATOM 613 O O . ALA A 1 81 ? 0.133 -2.811 33.025 1.00 92.00 81 ALA A O 1
ATOM 614 N N . TYR A 1 82 ? 1.686 -3.425 31.534 1.00 91.25 82 TYR A N 1
ATOM 615 C CA . TYR A 1 82 ? 1.427 -2.343 30.583 1.00 91.25 82 TYR A CA 1
ATOM 616 C C . TYR A 1 82 ? 0.218 -2.593 29.665 1.00 91.25 82 TYR A C 1
ATOM 618 O O . TYR A 1 82 ? -0.136 -1.713 28.879 1.00 91.25 82 TYR A O 1
ATOM 626 N N . SER A 1 83 ? -0.409 -3.772 29.735 1.00 94.31 83 SER A N 1
ATOM 627 C CA . SER A 1 83 ? -1.556 -4.120 28.894 1.00 94.31 83 SER A CA 1
ATOM 628 C C . SER A 1 83 ? -2.770 -3.246 2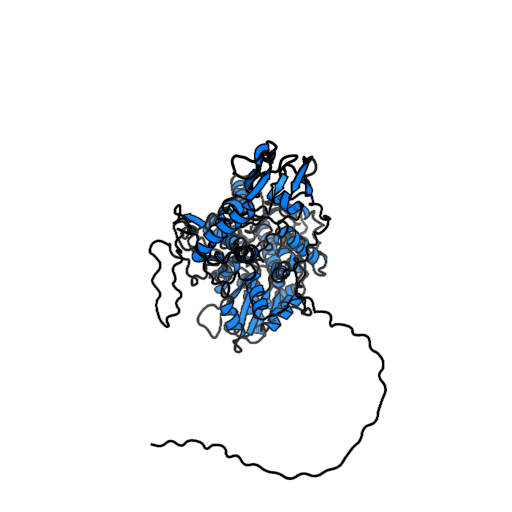9.208 1.00 94.31 83 SER A C 1
ATOM 630 O O . SER A 1 83 ? -3.008 -2.806 30.332 1.00 94.31 83 SER A O 1
ATOM 632 N N . THR A 1 84 ? -3.608 -3.031 28.210 1.00 96.31 84 THR A N 1
ATOM 633 C CA . THR A 1 84 ? -4.942 -2.454 28.375 1.00 96.31 84 THR A CA 1
ATOM 634 C C . THR A 1 84 ? -5.959 -3.527 28.766 1.00 96.31 84 THR A C 1
ATOM 636 O O . THR A 1 84 ? -5.772 -4.714 28.494 1.00 96.31 84 THR A O 1
ATOM 639 N N . LEU A 1 85 ? -7.098 -3.124 29.337 1.00 96.69 85 LEU A N 1
ATOM 640 C CA . LEU A 1 85 ? -8.214 -4.044 29.594 1.00 96.69 85 LEU A CA 1
ATOM 641 C C . LEU A 1 85 ? -8.712 -4.717 28.299 1.00 96.69 85 LEU A C 1
ATOM 643 O O . LEU A 1 85 ? -9.200 -5.841 28.340 1.00 96.69 85 LEU A O 1
ATOM 647 N N . LEU A 1 86 ? -8.586 -4.054 27.140 1.00 96.38 86 LEU A N 1
ATOM 648 C CA . LEU A 1 86 ? -8.925 -4.634 25.836 1.00 96.38 86 LEU A CA 1
ATOM 649 C C . LEU A 1 86 ? -7.970 -5.771 25.448 1.00 96.38 86 LEU A C 1
ATOM 651 O O . LEU A 1 86 ? -8.415 -6.781 24.904 1.00 96.38 86 LEU A O 1
ATOM 655 N N . GLU A 1 87 ? -6.672 -5.614 25.698 1.00 95.00 87 GLU A N 1
ATOM 656 C CA . GLU A 1 87 ? -5.671 -6.656 25.439 1.00 95.00 87 GLU A CA 1
ATOM 657 C C . GLU A 1 87 ? -5.842 -7.835 26.396 1.00 95.00 87 GLU A C 1
ATOM 659 O O . GLU A 1 87 ? -5.846 -8.977 25.942 1.00 95.00 87 GLU A O 1
ATOM 664 N N . ALA A 1 88 ? -6.106 -7.567 27.679 1.00 95.88 88 ALA A N 1
ATOM 665 C CA . ALA A 1 88 ? -6.466 -8.598 28.648 1.00 95.88 88 ALA A CA 1
ATOM 666 C C . ALA A 1 88 ? -7.727 -9.368 28.228 1.00 95.88 88 ALA A C 1
ATOM 668 O O . ALA A 1 88 ? -7.723 -10.596 28.192 1.00 95.88 88 ALA A O 1
ATOM 669 N N . ALA A 1 89 ? -8.788 -8.664 27.819 1.00 96.44 89 ALA A N 1
ATOM 670 C CA . ALA A 1 89 ? -10.004 -9.309 27.334 1.00 96.44 89 ALA A CA 1
ATOM 671 C C . ALA A 1 89 ? -9.726 -10.222 26.128 1.00 96.44 89 ALA A C 1
ATOM 673 O O . ALA A 1 89 ? -10.169 -11.368 26.109 1.00 96.44 89 ALA A O 1
ATOM 674 N N . ARG A 1 90 ? -8.927 -9.757 25.159 1.00 94.12 90 ARG A N 1
ATOM 675 C CA . ARG A 1 90 ? -8.516 -10.563 23.998 1.00 94.12 90 ARG A CA 1
ATOM 676 C C . ARG A 1 90 ? -7.691 -11.786 24.396 1.00 94.12 90 ARG A C 1
ATOM 678 O O . ARG A 1 90 ? -7.927 -12.857 23.844 1.00 94.12 90 ARG A O 1
ATOM 685 N N . ALA A 1 91 ? -6.768 -11.648 25.348 1.00 93.50 91 ALA A N 1
ATOM 686 C CA . ALA A 1 91 ? -5.961 -12.756 25.859 1.00 93.50 91 ALA A CA 1
ATOM 687 C C . ALA A 1 91 ? -6.815 -13.825 26.566 1.00 93.50 91 ALA A C 1
ATOM 689 O O . ALA A 1 91 ? -6.543 -15.014 26.420 1.00 93.50 91 ALA A O 1
ATOM 690 N N . ALA A 1 92 ? -7.890 -13.419 27.252 1.00 95.44 92 ALA A N 1
ATOM 691 C CA . ALA A 1 92 ? -8.890 -14.323 27.828 1.00 95.44 92 ALA A CA 1
ATOM 692 C C . ALA A 1 92 ? -9.872 -14.918 26.796 1.00 95.44 92 ALA A C 1
ATOM 694 O O . ALA A 1 92 ? -10.754 -15.690 27.164 1.00 95.44 92 ALA A O 1
ATOM 695 N N . GLY A 1 93 ? -9.785 -14.538 25.516 1.00 93.88 93 GLY A N 1
ATOM 696 C CA . GLY A 1 93 ? -10.763 -14.929 24.495 1.00 93.88 93 GLY A CA 1
ATOM 697 C C . GLY A 1 93 ? -12.121 -14.221 24.618 1.00 93.88 93 GLY A C 1
ATOM 698 O O . GLY A 1 93 ? -13.082 -14.613 23.957 1.00 93.88 93 GLY A O 1
ATOM 699 N N . ALA A 1 94 ? -12.221 -13.167 25.434 1.00 95.62 94 ALA A N 1
ATOM 700 C CA . ALA A 1 94 ? -13.428 -12.365 25.584 1.00 95.62 94 ALA A CA 1
ATOM 701 C C . ALA A 1 94 ? -13.540 -11.306 24.474 1.00 95.62 94 ALA A C 1
ATOM 703 O O . ALA A 1 94 ? -12.618 -10.531 24.207 1.00 95.62 94 ALA A O 1
ATOM 704 N N . PHE A 1 95 ? -14.710 -11.237 23.837 1.00 95.00 95 PHE A N 1
ATOM 705 C CA . PHE A 1 95 ? -14.982 -10.250 22.796 1.00 95.00 95 PHE A CA 1
ATOM 706 C C . PHE A 1 95 ? -15.380 -8.899 23.399 1.00 95.00 95 PHE A C 1
ATOM 708 O O . PHE A 1 95 ? -16.386 -8.796 24.097 1.00 95.00 95 PHE A O 1
ATOM 715 N N . VAL A 1 96 ? -14.637 -7.847 23.051 1.00 96.81 96 VAL A N 1
ATOM 716 C CA . VAL A 1 96 ? -14.989 -6.449 23.334 1.00 96.81 96 VAL A CA 1
ATOM 717 C C . VAL A 1 96 ? -15.081 -5.704 21.999 1.00 96.81 96 VAL A C 1
ATOM 719 O O . VAL A 1 96 ? -14.096 -5.695 21.253 1.00 96.81 96 VAL A O 1
ATOM 722 N N . PRO A 1 97 ? -16.224 -5.077 21.665 1.00 95.94 97 PRO A N 1
ATOM 723 C CA . PRO A 1 97 ? -16.390 -4.408 20.381 1.00 95.94 97 PRO A CA 1
ATOM 724 C C . PRO A 1 97 ? -15.499 -3.166 20.282 1.00 95.94 97 PRO A C 1
ATOM 726 O O . PRO A 1 97 ? -15.300 -2.429 21.252 1.00 95.94 97 PRO A O 1
ATOM 729 N N . THR A 1 98 ? -14.990 -2.884 19.082 1.00 94.94 98 THR A N 1
ATOM 730 C CA . THR A 1 98 ? -14.192 -1.687 18.797 1.00 94.94 98 THR A CA 1
ATOM 731 C C . THR A 1 98 ? -14.604 -1.054 17.467 1.00 94.94 98 THR A C 1
ATOM 733 O O . THR A 1 98 ? -14.889 -1.738 16.493 1.00 94.94 98 THR A O 1
ATOM 736 N N . LEU A 1 99 ? -14.616 0.284 17.420 1.00 93.75 99 LEU A N 1
ATOM 737 C CA . LEU A 1 99 ? -14.826 1.057 16.184 1.00 93.75 99 LEU A CA 1
ATOM 738 C C . LEU A 1 99 ? -13.744 2.108 15.958 1.00 93.75 99 LEU A C 1
ATOM 740 O O . LEU A 1 99 ? -13.304 2.294 14.836 1.00 93.75 99 LEU A O 1
ATOM 744 N N . CYS A 1 100 ? -13.287 2.820 16.993 1.00 95.19 100 CYS A N 1
ATOM 745 C CA . CYS A 1 100 ? -12.191 3.789 16.845 1.00 95.19 100 CYS A CA 1
ATOM 746 C C . CYS A 1 100 ? -10.809 3.191 17.139 1.00 95.19 100 CYS A C 1
ATOM 748 O O . CYS A 1 100 ? -9.816 3.701 16.635 1.00 95.19 100 CYS A O 1
ATOM 750 N N . ALA A 1 101 ? -10.731 2.123 17.940 1.00 94.88 101 ALA A N 1
ATOM 751 C CA . ALA A 1 101 ? -9.473 1.438 18.234 1.00 94.88 101 ALA A CA 1
ATOM 752 C C . ALA A 1 101 ? -9.087 0.529 17.061 1.00 94.88 101 ALA A C 1
ATOM 754 O O . ALA A 1 101 ? -9.941 -0.199 16.561 1.00 94.88 101 ALA A O 1
ATOM 755 N N . HIS A 1 102 ? -7.829 0.584 16.634 1.00 94.25 102 HIS A N 1
ATOM 756 C CA . HIS A 1 102 ? -7.265 -0.207 15.541 1.00 94.25 102 HIS A CA 1
ATOM 757 C C . HIS A 1 102 ? -5.803 -0.524 15.885 1.00 94.25 102 HIS A C 1
ATOM 759 O O . HIS A 1 102 ? -5.132 0.378 16.383 1.00 94.25 102 HIS A O 1
ATOM 765 N N . PRO A 1 103 ? -5.272 -1.730 15.615 1.00 91.50 103 PRO A N 1
ATOM 766 C CA . PRO A 1 103 ? -3.921 -2.105 16.051 1.00 91.50 103 PRO A CA 1
ATOM 767 C C . PRO A 1 103 ? -2.810 -1.162 15.575 1.00 91.50 103 PRO A C 1
ATOM 769 O O . PRO A 1 103 ? -1.839 -0.917 16.280 1.00 91.50 103 PRO A O 1
ATOM 772 N N . SER A 1 104 ? -2.955 -0.590 14.379 1.00 89.38 104 SER A N 1
ATOM 773 C CA . SER A 1 104 ? -1.950 0.316 13.805 1.00 89.38 104 SER A CA 1
ATOM 774 C C . SER A 1 104 ? -2.052 1.772 14.283 1.00 89.38 104 SER A C 1
ATOM 776 O O . SER A 1 104 ? -1.310 2.615 13.781 1.00 89.38 104 SER A O 1
ATOM 778 N N . ILE A 1 105 ? -2.988 2.104 15.181 1.00 92.62 105 ILE A N 1
ATOM 779 C CA . ILE A 1 105 ? -3.275 3.482 15.607 1.00 92.62 105 ILE A CA 1
ATOM 780 C C . ILE A 1 105 ? -3.428 3.529 17.136 1.00 92.62 105 ILE A C 1
ATOM 782 O O . ILE A 1 105 ? -4.245 2.786 17.677 1.00 92.62 105 ILE A O 1
ATOM 786 N N . PRO A 1 106 ? -2.753 4.457 17.842 1.00 89.25 106 PRO A N 1
ATOM 787 C CA . PRO A 1 106 ? -2.969 4.647 19.272 1.00 89.25 106 PRO A CA 1
ATOM 788 C C . PRO A 1 106 ? -4.446 4.892 19.603 1.00 89.25 106 PRO A C 1
ATOM 790 O O . PRO A 1 106 ? -5.084 5.793 19.042 1.00 89.25 106 PRO A O 1
ATOM 793 N N . ALA A 1 107 ? -4.985 4.092 20.522 1.00 91.44 107 ALA A N 1
ATOM 794 C CA . ALA A 1 107 ? -6.375 4.181 20.937 1.00 91.44 107 ALA A CA 1
ATOM 795 C C . ALA A 1 107 ? -6.669 5.508 21.661 1.00 91.44 107 ALA A C 1
ATOM 797 O O . ALA A 1 107 ? -5.824 6.074 22.350 1.00 91.44 107 ALA A O 1
ATOM 798 N N . ARG A 1 108 ? -7.893 6.024 21.486 1.00 90.69 108 ARG A N 1
ATOM 799 C CA . ARG A 1 108 ? -8.345 7.308 22.067 1.00 90.69 108 ARG A CA 1
ATOM 800 C C . ARG A 1 108 ? -9.662 7.216 22.835 1.00 90.69 108 ARG A C 1
ATOM 802 O O . ARG A 1 108 ? -10.143 8.221 23.342 1.00 90.69 108 ARG A O 1
ATOM 809 N N . ALA A 1 109 ? -10.285 6.037 22.855 1.00 93.69 109 ALA A N 1
ATOM 810 C CA . ALA A 1 109 ? -11.611 5.811 23.432 1.00 93.69 109 ALA A CA 1
ATOM 811 C C . ALA A 1 109 ? -12.731 6.752 22.928 1.00 93.69 109 ALA A C 1
ATOM 813 O O . ALA A 1 109 ? -13.747 6.903 23.601 1.00 93.69 109 ALA A O 1
ATOM 814 N N . THR A 1 110 ? -12.590 7.353 21.740 1.00 91.94 110 THR A N 1
ATOM 815 C CA . THR A 1 110 ? -13.536 8.352 21.213 1.00 91.94 110 THR A CA 1
ATOM 816 C C . THR A 1 110 ? -14.942 7.788 21.014 1.00 91.94 110 THR A C 1
ATOM 818 O O . THR A 1 110 ? -15.909 8.412 21.426 1.00 91.94 110 THR A O 1
ATOM 821 N N . CYS A 1 111 ? -15.069 6.589 20.434 1.00 93.38 111 CYS A N 1
ATOM 822 C CA . CYS A 1 111 ? -16.383 6.018 20.113 1.00 93.38 111 CYS A CA 1
ATOM 823 C C . CYS A 1 111 ? -17.135 5.423 21.311 1.00 93.38 111 CYS A C 1
ATOM 825 O O . CYS A 1 111 ? -18.307 5.109 21.170 1.00 93.38 111 CYS A O 1
ATOM 827 N N . ARG A 1 112 ? -16.468 5.198 22.455 1.00 94.94 112 ARG A N 1
ATOM 828 C CA . ARG A 1 112 ? -17.052 4.581 23.666 1.00 94.94 112 ARG A CA 1
ATOM 829 C C . ARG A 1 112 ? -17.762 3.231 23.463 1.00 94.94 112 ARG A C 1
ATOM 831 O O . ARG A 1 112 ? -18.468 2.780 24.351 1.00 94.94 112 ARG A O 1
ATOM 838 N N . ILE A 1 113 ? -17.531 2.531 22.354 1.00 96.12 113 ILE A N 1
ATOM 839 C CA . ILE A 1 113 ? -18.137 1.208 22.148 1.00 96.12 113 ILE A CA 1
ATOM 840 C C . ILE A 1 113 ? -17.442 0.112 22.969 1.00 96.12 113 ILE A C 1
ATOM 842 O O . ILE A 1 113 ? -18.078 -0.827 23.414 1.00 96.12 113 ILE A O 1
ATOM 846 N N . CYS A 1 114 ? -16.147 0.272 23.247 1.00 96.75 114 CYS A N 1
ATOM 847 C CA . CYS A 1 114 ? -15.342 -0.687 24.009 1.00 96.75 114 CYS A CA 1
ATOM 848 C C . CYS A 1 114 ? -15.484 -0.553 25.538 1.00 96.75 114 CYS A C 1
ATOM 850 O O . CYS A 1 114 ? -14.531 -0.866 26.251 1.00 96.75 114 CYS A O 1
ATOM 852 N N . LEU A 1 115 ? -16.582 0.020 26.056 1.00 97.75 115 LEU A N 1
ATOM 853 C CA . LEU A 1 115 ? -16.743 0.092 27.512 1.00 97.75 115 LEU A CA 1
ATOM 854 C C . LEU A 1 115 ? -16.899 -1.321 28.080 1.00 97.75 115 LEU A C 1
ATOM 856 O O . LEU A 1 115 ? -17.659 -2.123 27.547 1.00 97.75 115 LEU A O 1
ATOM 860 N N . VAL A 1 116 ? -16.186 -1.588 29.167 1.00 97.38 116 VAL A N 1
ATOM 861 C CA . VAL A 1 116 ? -16.327 -2.785 30.000 1.00 97.38 116 VAL A CA 1
ATOM 862 C C . VAL A 1 116 ? -16.647 -2.345 31.417 1.00 97.38 116 VAL A C 1
ATOM 864 O O . VAL A 1 116 ? -16.310 -1.227 31.816 1.00 97.38 116 VAL A O 1
ATOM 867 N N . GLU A 1 117 ? -17.307 -3.206 32.171 1.00 96.25 117 GLU A N 1
ATOM 868 C CA . GLU A 1 117 ? -17.588 -2.964 33.576 1.00 96.25 117 GLU A CA 1
ATOM 869 C C . GLU A 1 117 ? -16.400 -3.446 34.406 1.00 96.25 117 GLU A C 1
ATOM 871 O O . GLU A 1 117 ? -16.043 -4.618 34.366 1.00 96.25 117 GLU A O 1
ATOM 876 N N . LEU A 1 118 ? -15.751 -2.524 35.111 1.00 94.62 118 LEU A N 1
ATOM 877 C CA . LEU A 1 118 ? -14.634 -2.804 36.006 1.00 94.62 118 LEU A CA 1
ATOM 878 C C . LEU A 1 118 ? -15.153 -2.833 37.442 1.00 94.62 118 LEU A C 1
ATOM 880 O O . LEU A 1 118 ? -15.709 -1.833 37.906 1.00 94.62 118 LEU A O 1
ATOM 884 N N . GLU A 1 119 ? -14.953 -3.947 38.141 1.00 89.81 119 GLU A N 1
ATOM 885 C CA . GLU A 1 119 ? -15.204 -4.020 39.577 1.00 89.81 119 GLU A CA 1
ATOM 886 C C . GLU A 1 119 ? -14.096 -3.304 40.347 1.00 89.81 119 GLU A C 1
ATOM 888 O O . GLU A 1 119 ? -12.911 -3.418 40.028 1.00 89.81 119 GLU A O 1
ATOM 893 N N . THR A 1 120 ? -14.485 -2.567 41.382 1.00 69.75 120 THR A N 1
ATOM 894 C CA . THR A 1 120 ? -13.556 -1.936 42.320 1.00 69.75 120 THR A CA 1
ATOM 895 C C . THR A 1 120 ? -13.587 -2.661 43.663 1.00 69.75 120 THR A C 1
ATOM 897 O O . THR A 1 120 ? -14.606 -3.232 44.050 1.00 69.75 120 THR A O 1
ATOM 900 N N . ASP A 1 121 ? -12.481 -2.605 44.404 1.00 64.44 121 ASP A N 1
ATOM 901 C CA . ASP A 1 121 ? -12.311 -3.308 45.687 1.00 64.44 121 ASP A CA 1
ATOM 902 C C . ASP A 1 121 ? -13.192 -2.763 46.829 1.00 64.44 121 ASP A C 1
ATOM 904 O O . ASP A 1 121 ? -13.175 -3.271 47.951 1.00 64.44 121 ASP A O 1
ATOM 908 N N . HIS A 1 122 ? -13.973 -1.713 46.571 1.00 59.38 122 HIS A N 1
ATOM 909 C CA . HIS A 1 122 ? -14.840 -1.074 47.550 1.00 59.38 122 HIS A CA 1
ATOM 910 C C . HIS A 1 122 ? -16.296 -1.430 47.252 1.00 59.38 122 HIS A C 1
ATOM 912 O O . HIS A 1 122 ? -16.893 -0.907 46.320 1.00 59.38 122 HIS A O 1
ATOM 918 N N . GLY A 1 123 ? -16.882 -2.334 48.038 1.00 59.62 123 GLY A N 1
ATOM 919 C CA . GLY A 1 123 ? -18.312 -2.634 47.955 1.00 59.62 123 GLY A CA 1
ATOM 920 C C . GLY A 1 123 ? -19.164 -1.602 48.698 1.00 59.62 123 GLY A C 1
ATOM 921 O O . GLY A 1 123 ? -18.745 -1.073 49.730 1.00 59.62 123 GLY A O 1
ATOM 922 N N . VAL A 1 124 ? -20.382 -1.346 48.219 1.00 56.75 124 VAL A N 1
ATOM 923 C CA . VAL A 1 124 ? -21.395 -0.583 48.969 1.00 56.75 124 VAL A CA 1
ATOM 924 C C . VAL A 1 124 ? -22.358 -1.551 49.640 1.00 56.75 124 VAL A C 1
ATOM 926 O O . VAL A 1 124 ? -22.665 -2.621 49.119 1.00 56.75 124 VAL A O 1
ATOM 929 N N . LYS A 1 125 ? -22.852 -1.175 50.818 1.00 58.47 125 LYS A N 1
ATOM 930 C CA . LYS A 1 125 ? -23.943 -1.886 51.485 1.00 58.47 125 LYS A CA 1
ATOM 931 C C . LYS A 1 125 ? -25.260 -1.507 50.809 1.00 58.47 125 LYS A C 1
ATOM 933 O O . LYS A 1 125 ? -25.766 -0.414 51.045 1.00 58.47 125 LYS A O 1
ATOM 938 N N . GLU A 1 126 ? -25.809 -2.401 49.998 1.00 65.19 126 GLU A N 1
ATOM 939 C CA . GLU A 1 126 ? -27.127 -2.235 49.388 1.00 65.19 126 GLU A CA 1
ATOM 940 C C . GLU A 1 126 ? -28.173 -3.038 50.169 1.00 65.19 126 GLU A C 1
ATOM 942 O O . GLU A 1 126 ? -27.932 -4.173 50.587 1.00 65.19 126 GLU A O 1
ATOM 947 N N . VAL A 1 127 ? -29.344 -2.445 50.402 1.00 61.00 127 VAL A N 1
ATOM 948 C CA . VAL A 1 127 ? -30.453 -3.120 51.083 1.00 61.00 127 VAL A CA 1
ATOM 949 C C . VAL A 1 127 ? -31.297 -3.831 50.032 1.00 61.00 127 VAL A C 1
ATOM 951 O O . VAL A 1 127 ? -32.052 -3.192 49.305 1.00 61.00 127 VAL A O 1
ATOM 954 N N . VAL A 1 128 ? -31.183 -5.156 49.963 1.00 61.03 128 VAL A N 1
ATOM 955 C CA . VAL A 1 128 ? -31.919 -5.980 49.000 1.00 61.03 128 VAL A CA 1
ATOM 956 C C . VAL A 1 128 ? -33.159 -6.564 49.684 1.00 61.03 128 VAL A C 1
ATOM 958 O O . VAL A 1 128 ? -33.059 -7.260 50.697 1.00 61.03 128 VAL A O 1
ATOM 961 N N . GLY A 1 129 ? -34.341 -6.255 49.146 1.00 63.69 129 GLY A N 1
ATOM 962 C CA . GLY A 1 129 ? -35.642 -6.738 49.621 1.00 63.69 129 GLY A CA 1
ATOM 963 C C . GLY A 1 129 ? -36.812 -5.963 48.992 1.00 63.69 129 GLY A C 1
ATOM 964 O O . GLY A 1 129 ? -36.594 -4.888 48.432 1.00 63.69 129 GLY A O 1
ATOM 965 N N . PRO A 1 130 ? -38.054 -6.479 49.047 1.00 57.72 130 PRO A N 1
ATOM 966 C CA . PRO A 1 130 ? -39.218 -5.791 48.492 1.00 57.72 130 PRO A CA 1
ATOM 967 C C . PRO A 1 130 ? -39.435 -4.415 49.147 1.00 57.72 130 PRO A C 1
ATOM 969 O O . PRO A 1 130 ? -39.177 -4.208 50.335 1.0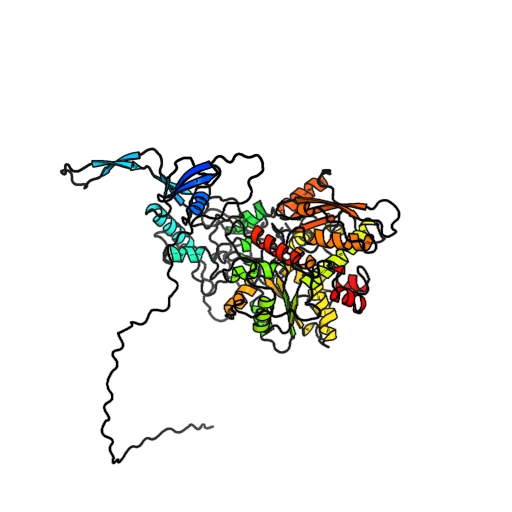0 57.72 130 PRO A O 1
ATOM 972 N N . ALA A 1 131 ? -39.927 -3.455 48.358 1.00 59.38 131 ALA A N 1
ATOM 973 C CA . ALA A 1 131 ? -40.110 -2.064 48.781 1.00 59.38 131 ALA A CA 1
ATOM 974 C C . ALA A 1 131 ? -41.185 -1.871 49.873 1.00 59.38 131 ALA A C 1
ATOM 976 O O . ALA A 1 131 ? -41.300 -0.771 50.412 1.00 59.38 131 ALA A O 1
ATOM 977 N N . SER A 1 132 ? -41.957 -2.909 50.226 1.00 60.19 132 SER A N 1
ATOM 978 C CA . SER A 1 132 ? -43.023 -2.803 51.225 1.00 60.19 132 SER A CA 1
ATOM 979 C C . SER A 1 132 ? -42.464 -2.626 52.643 1.00 60.19 132 SER A C 1
ATOM 981 O O . SER A 1 132 ? -41.443 -3.196 53.028 1.00 60.19 132 SER A O 1
ATOM 983 N N . ALA A 1 133 ? -43.134 -1.777 53.421 1.00 53.12 133 ALA A N 1
ATOM 984 C CA . ALA A 1 133 ? -42.642 -1.241 54.688 1.00 53.12 133 ALA A CA 1
ATOM 985 C C . ALA A 1 133 ? -42.697 -2.218 55.883 1.00 53.12 133 ALA A C 1
ATOM 987 O O . ALA A 1 133 ? -42.374 -1.819 56.997 1.00 53.12 133 ALA A O 1
ATOM 988 N N . THR A 1 134 ? -43.101 -3.477 55.689 1.00 59.19 134 THR A N 1
ATOM 989 C CA . THR A 1 134 ? -43.423 -4.399 56.796 1.00 59.19 134 THR A CA 1
ATOM 990 C C . THR A 1 134 ? -42.673 -5.730 56.768 1.00 59.19 134 THR A C 1
ATOM 992 O O . THR A 1 134 ? -42.943 -6.579 57.612 1.00 59.19 134 THR A O 1
ATOM 995 N N . ASP A 1 135 ? -41.746 -5.949 55.831 1.00 57.94 135 ASP A N 1
ATOM 996 C CA . ASP A 1 135 ? -41.119 -7.266 55.665 1.00 57.94 135 ASP A CA 1
ATOM 997 C C . ASP A 1 135 ? -39.705 -7.323 56.275 1.00 57.94 135 ASP A C 1
ATOM 999 O O . ASP A 1 135 ? -38.770 -6.668 55.809 1.00 57.94 135 ASP A O 1
ATOM 1003 N N . ALA A 1 136 ? -39.529 -8.148 57.314 1.00 57.78 136 ALA A N 1
ATOM 1004 C CA . ALA A 1 136 ? -38.275 -8.350 58.059 1.00 57.78 136 ALA A CA 1
ATOM 1005 C C . ALA A 1 136 ? -37.173 -9.087 57.258 1.00 57.78 136 ALA A C 1
ATOM 1007 O O . ALA A 1 136 ? -36.184 -9.549 57.821 1.00 57.78 136 ALA A O 1
ATOM 1008 N N . ARG A 1 137 ? -37.339 -9.212 55.934 1.00 59.62 137 ARG A N 1
ATOM 1009 C CA . ARG A 1 137 ? -36.448 -9.926 55.002 1.00 59.62 137 ARG A CA 1
ATOM 1010 C C . ARG A 1 137 ? -35.464 -9.016 54.261 1.00 59.62 137 ARG A C 1
ATOM 1012 O O . ARG A 1 137 ? -34.824 -9.467 53.316 1.00 59.62 137 ARG A O 1
ATOM 1019 N N . ARG A 1 138 ? -35.340 -7.741 54.647 1.00 59.47 138 ARG A N 1
ATOM 1020 C CA . ARG A 1 138 ? -34.331 -6.831 54.079 1.00 59.47 138 ARG A CA 1
ATOM 1021 C C . ARG A 1 138 ? -32.939 -7.256 54.536 1.00 59.47 138 ARG A C 1
ATOM 1023 O O . ARG A 1 138 ? -32.609 -7.142 55.713 1.00 59.47 138 ARG A O 1
ATOM 1030 N N . VAL A 1 139 ? -32.129 -7.730 53.596 1.00 60.59 139 VAL A N 1
ATOM 1031 C CA . VAL A 1 139 ? -30.745 -8.137 53.851 1.00 60.59 139 VAL A CA 1
ATOM 1032 C C . VAL A 1 139 ? -29.814 -7.082 53.274 1.00 60.59 139 VAL A C 1
ATOM 1034 O O . VAL A 1 139 ? -29.937 -6.690 52.115 1.00 60.59 139 VAL A O 1
ATOM 1037 N N . THR A 1 140 ? -28.862 -6.626 54.083 1.00 59.94 140 THR A N 1
ATOM 1038 C CA . THR A 1 140 ? -27.782 -5.757 53.619 1.00 59.94 140 THR A CA 1
ATOM 1039 C C . THR A 1 140 ? -26.759 -6.611 52.879 1.00 59.94 140 THR A C 1
ATOM 1041 O O . THR A 1 140 ? -26.006 -7.358 53.507 1.00 59.94 140 THR A O 1
ATOM 1044 N N . LYS A 1 141 ? -26.737 -6.532 51.549 1.00 65.56 141 LYS A N 1
ATOM 1045 C CA . LYS A 1 141 ? -25.756 -7.223 50.710 1.00 65.56 141 LYS A CA 1
ATOM 1046 C C . LYS A 1 141 ? -24.613 -6.263 50.394 1.00 65.56 141 LYS A C 1
ATOM 1048 O O . LYS A 1 141 ? -24.845 -5.102 50.070 1.00 65.56 141 LYS A O 1
ATOM 1053 N N . LEU A 1 142 ? -23.373 -6.734 50.512 1.00 63.62 142 LEU A N 1
ATOM 1054 C CA . LEU A 1 142 ? -22.229 -6.000 49.981 1.00 63.62 142 LEU A CA 1
ATOM 1055 C C . LEU A 1 142 ? -22.224 -6.206 48.464 1.00 63.62 142 LEU A C 1
ATOM 1057 O O . LEU A 1 142 ? -22.080 -7.339 48.002 1.00 63.62 142 LEU A O 1
ATOM 1061 N N . VAL A 1 143 ? -22.447 -5.138 47.708 1.00 65.88 143 VAL A N 1
ATOM 1062 C CA . VAL A 1 143 ? -22.464 -5.168 46.243 1.00 65.88 143 VAL A CA 1
ATOM 1063 C C . VAL A 1 143 ? -21.182 -4.498 45.745 1.00 65.88 143 VAL A C 1
ATOM 1065 O O . VAL A 1 143 ? -20.858 -3.411 46.237 1.00 65.88 143 VAL A O 1
ATOM 1068 N N . PRO A 1 144 ? -20.414 -5.131 44.837 1.00 68.06 144 PRO A 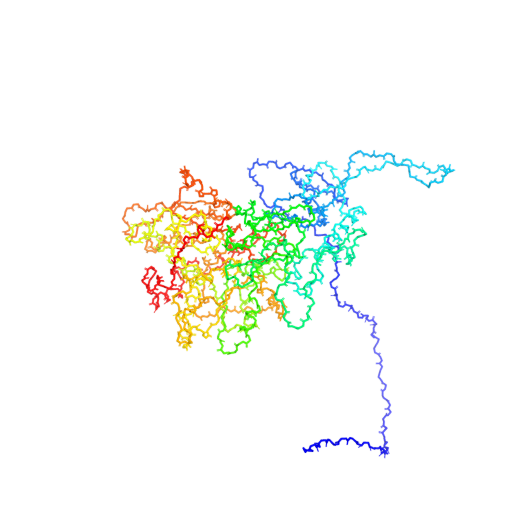N 1
ATOM 1069 C CA . PRO A 1 144 ? -19.225 -4.516 44.253 1.00 68.06 144 PRO A CA 1
ATOM 1070 C C . PRO A 1 144 ? -19.584 -3.168 43.620 1.00 68.06 144 PRO A C 1
ATOM 1072 O O . PRO A 1 144 ? -20.562 -3.084 42.881 1.00 68.06 144 PRO A O 1
ATOM 1075 N N . VAL A 1 145 ? -18.811 -2.109 43.887 1.00 73.12 145 VAL A N 1
ATOM 1076 C CA . VAL A 1 145 ? -18.936 -0.885 43.086 1.00 73.12 145 VAL A CA 1
ATOM 1077 C C . VAL A 1 145 ? -18.308 -1.165 41.741 1.00 73.12 145 VAL A C 1
ATOM 1079 O O . VAL A 1 145 ? -17.111 -1.459 41.654 1.00 73.12 145 VAL A O 1
ATOM 1082 N N . THR A 1 146 ? -19.108 -1.031 40.697 1.00 82.06 146 THR A N 1
ATOM 1083 C CA . THR A 1 146 ? -18.657 -1.213 39.330 1.00 82.06 146 THR A CA 1
ATOM 1084 C C . THR A 1 146 ? -18.716 0.097 38.558 1.00 82.06 146 THR A C 1
ATOM 1086 O O . THR A 1 146 ? -19.462 1.025 38.883 1.00 82.06 146 THR A O 1
ATOM 1089 N N . LYS A 1 147 ? -17.853 0.224 37.550 1.00 91.38 147 LYS A N 1
ATOM 1090 C CA . LYS A 1 147 ? -17.806 1.402 36.684 1.00 91.38 147 LYS A CA 1
ATOM 1091 C C . LYS A 1 147 ? -17.559 0.992 35.244 1.00 91.38 147 LYS A C 1
ATOM 1093 O O . LYS A 1 147 ? -16.628 0.243 34.961 1.00 91.38 147 LYS A O 1
ATOM 1098 N N . LEU A 1 148 ? -18.322 1.577 34.323 1.00 94.81 148 LEU A N 1
ATOM 1099 C CA . LEU A 1 148 ? -18.032 1.473 32.897 1.00 94.81 148 LEU A CA 1
ATOM 1100 C C . LEU A 1 148 ? -16.781 2.286 32.541 1.00 94.81 148 LEU A C 1
ATOM 1102 O O . LEU A 1 148 ? -16.729 3.507 32.724 1.00 94.81 148 LEU A O 1
ATOM 1106 N N . VAL A 1 149 ? -15.769 1.610 32.003 1.00 96.50 149 VAL A N 1
ATOM 1107 C CA . VAL A 1 149 ? -14.487 2.203 31.603 1.00 96.50 149 VAL A CA 1
ATOM 1108 C C . VAL A 1 149 ? -14.095 1.765 30.191 1.00 96.50 149 VAL A C 1
ATOM 1110 O O . VAL A 1 149 ? -14.418 0.655 29.775 1.00 96.50 149 VAL A O 1
ATOM 1113 N N . PRO A 1 150 ? -13.428 2.624 29.400 1.00 97.44 150 PRO A N 1
ATOM 1114 C CA . PRO A 1 150 ? -13.034 2.279 28.039 1.00 97.44 150 PRO A CA 1
ATOM 1115 C C . PRO A 1 150 ? -11.872 1.288 28.017 1.00 97.44 150 PRO A C 1
ATOM 1117 O O . PRO A 1 150 ? -10.722 1.661 28.246 1.00 97.44 150 PRO A O 1
ATOM 1120 N N . ALA A 1 151 ? -12.149 0.047 27.620 1.00 97.62 151 ALA A N 1
ATOM 1121 C CA . ALA A 1 151 ? -11.160 -1.020 27.672 1.00 97.62 151 ALA A CA 1
ATOM 1122 C C . ALA A 1 151 ? -9.897 -0.726 26.848 1.00 97.62 151 ALA A C 1
ATOM 1124 O O . ALA A 1 151 ? -8.804 -1.123 27.227 1.00 97.62 151 ALA A O 1
ATOM 1125 N N . CYS A 1 152 ? -10.035 -0.003 25.730 1.00 95.69 152 CYS A N 1
ATOM 1126 C CA . CYS A 1 152 ? -8.933 0.254 24.797 1.00 95.69 152 CYS A CA 1
ATOM 1127 C C . CYS A 1 152 ? -7.850 1.228 25.290 1.00 95.69 152 CYS A C 1
ATOM 1129 O O . CYS A 1 152 ? -6.836 1.362 24.616 1.00 95.69 152 CYS A O 1
ATOM 1131 N N . VAL A 1 153 ? -8.069 1.948 26.395 1.00 96.44 153 VAL A N 1
ATOM 1132 C CA . VAL A 1 153 ? -7.087 2.908 26.949 1.00 96.44 153 VAL A CA 1
ATOM 1133 C C . VAL A 1 153 ? -6.891 2.765 28.455 1.00 96.44 153 VAL A C 1
ATOM 1135 O O . VAL A 1 153 ? -5.999 3.397 29.012 1.00 96.44 153 VAL A O 1
ATOM 1138 N N . THR A 1 154 ? -7.735 1.989 29.136 1.00 96.19 154 THR A N 1
ATOM 1139 C CA . THR A 1 154 ? -7.584 1.738 30.568 1.00 96.19 154 THR A CA 1
ATOM 1140 C C . THR A 1 154 ? -6.539 0.638 30.772 1.00 96.19 154 THR A C 1
ATOM 1142 O O . THR A 1 154 ? -6.745 -0.455 30.245 1.00 96.19 154 THR A O 1
ATOM 1145 N N . PRO A 1 155 ? -5.437 0.899 31.499 1.00 95.19 155 PRO A N 1
ATOM 1146 C CA . PRO A 1 155 ? -4.444 -0.123 31.812 1.00 95.19 155 PRO A CA 1
ATOM 1147 C C . PRO A 1 155 ? -4.998 -1.150 32.805 1.00 95.19 155 PRO A C 1
ATOM 1149 O O . PRO A 1 155 ? -5.881 -0.835 33.612 1.00 95.19 155 PRO A O 1
ATOM 1152 N N . VAL A 1 156 ? -4.464 -2.368 32.750 1.00 94.69 156 VAL A N 1
ATOM 1153 C CA . VAL A 1 156 ? -4.709 -3.403 33.758 1.00 94.69 156 VAL A CA 1
ATOM 1154 C C . VAL A 1 156 ? -4.089 -3.018 35.104 1.00 94.69 156 VAL A C 1
ATOM 1156 O O . VAL A 1 156 ? -3.186 -2.187 35.183 1.00 94.69 156 VAL A O 1
ATOM 1159 N N . LYS A 1 157 ? -4.593 -3.622 36.180 1.00 92.94 157 LYS A N 1
ATOM 1160 C CA . LYS A 1 157 ? -4.014 -3.550 37.525 1.00 92.94 157 LYS A CA 1
ATOM 1161 C C . LYS A 1 157 ? -4.094 -4.934 38.153 1.00 92.94 157 LYS A C 1
ATOM 1163 O O . LYS A 1 157 ? -5.033 -5.664 37.845 1.00 92.94 157 LYS A O 1
ATOM 1168 N N . GLU A 1 158 ? -3.154 -5.262 39.034 1.00 92.94 158 GLU A N 1
ATOM 1169 C CA . GLU A 1 158 ? -3.187 -6.524 39.779 1.00 92.94 158 GLU A CA 1
ATOM 1170 C C . GLU A 1 158 ? -4.545 -6.723 40.462 1.00 92.94 158 GLU A C 1
ATOM 1172 O O . GLU A 1 158 ? -5.071 -5.809 41.100 1.00 92.94 158 GLU A O 1
ATOM 1177 N N . GLY A 1 159 ? -5.114 -7.914 40.294 1.00 89.94 159 GLY A N 1
ATOM 1178 C CA . GLY A 1 159 ? -6.378 -8.324 40.896 1.00 89.94 159 GLY A CA 1
ATOM 1179 C C . GLY A 1 159 ? -7.629 -7.700 40.275 1.00 89.94 159 GLY A C 1
ATOM 1180 O O . GLY A 1 159 ? -8.726 -7.950 40.776 1.00 89.94 159 GLY A O 1
ATOM 1181 N N . CYS A 1 160 ? -7.517 -6.899 39.206 1.00 91.38 160 CYS A N 1
ATOM 1182 C CA . CYS A 1 160 ? -8.695 -6.254 38.635 1.00 91.38 160 CYS A CA 1
ATOM 1183 C C . CYS A 1 160 ? -9.642 -7.272 37.980 1.00 91.38 160 CYS A C 1
ATOM 1185 O O . CYS A 1 160 ? -9.204 -8.218 37.321 1.00 91.38 160 CYS A O 1
ATOM 1187 N N . ARG A 1 161 ? -10.954 -7.062 38.154 1.00 94.62 161 ARG A N 1
ATOM 1188 C CA . ARG A 1 161 ? -12.005 -7.916 37.586 1.00 94.62 161 ARG A CA 1
ATOM 1189 C C . ARG A 1 161 ? -12.848 -7.128 36.595 1.00 94.62 161 ARG A C 1
ATOM 1191 O O . ARG A 1 161 ? -13.359 -6.059 36.934 1.00 94.62 161 ARG A O 1
ATOM 1198 N N . ILE A 1 162 ? -12.983 -7.636 35.372 1.00 95.25 162 ILE A N 1
ATOM 1199 C CA . ILE A 1 162 ? -13.761 -6.989 34.312 1.00 95.25 162 ILE A CA 1
ATOM 1200 C C . ILE A 1 162 ? -14.869 -7.887 33.767 1.00 95.25 162 ILE A C 1
ATOM 1202 O O . ILE A 1 162 ? -14.667 -9.074 33.505 1.00 95.25 162 ILE A O 1
ATOM 1206 N N . HIS A 1 163 ? -16.021 -7.276 33.497 1.00 95.81 163 HIS A N 1
ATOM 1207 C CA . HIS A 1 163 ? -17.163 -7.888 32.827 1.00 95.81 163 HIS A CA 1
ATOM 1208 C C . HIS A 1 163 ? -17.382 -7.234 31.467 1.00 95.81 163 HIS A C 1
ATOM 1210 O O . HIS A 1 163 ? -17.475 -6.014 31.328 1.00 95.81 163 HIS A O 1
ATOM 1216 N N . THR A 1 164 ? -17.465 -8.064 30.435 1.00 96.44 164 THR A N 1
ATOM 1217 C CA . THR A 1 164 ? -17.523 -7.622 29.026 1.00 96.44 164 THR A CA 1
ATOM 1218 C C . THR A 1 164 ? -18.926 -7.692 28.418 1.00 96.44 164 THR A C 1
ATOM 1220 O O . THR A 1 164 ? -19.126 -7.267 27.282 1.00 96.44 164 THR A O 1
ATOM 1223 N N . HIS A 1 165 ? -19.902 -8.231 29.152 1.00 95.19 165 HIS A N 1
ATOM 1224 C CA . HIS A 1 165 ? -21.252 -8.513 28.649 1.00 95.19 165 HIS A CA 1
ATOM 1225 C C . HIS A 1 165 ? -22.349 -8.335 29.711 1.00 95.19 165 HIS A C 1
ATOM 1227 O O . HIS A 1 165 ? -23.420 -8.934 29.606 1.00 95.19 165 HIS A O 1
ATOM 1233 N N . SER A 1 166 ? -22.102 -7.519 30.736 1.00 93.88 166 SER A N 1
ATOM 1234 C CA . SER A 1 166 ? -23.130 -7.182 31.718 1.00 93.88 166 SER A CA 1
ATOM 1235 C C . SER A 1 166 ? -24.283 -6.380 31.090 1.00 93.88 166 SER A C 1
ATOM 1237 O O . SER A 1 166 ? -24.116 -5.807 30.004 1.00 93.88 166 SER A O 1
ATOM 1239 N N . PRO A 1 167 ? -25.459 -6.304 31.747 1.00 94.06 167 PRO A N 1
ATOM 1240 C CA . PRO A 1 167 ? -26.596 -5.534 31.240 1.00 94.06 167 PRO A CA 1
ATOM 1241 C C . PRO A 1 167 ? -26.239 -4.087 30.874 1.00 94.06 167 PRO A C 1
ATOM 1243 O O . PRO A 1 167 ? -26.641 -3.611 29.810 1.00 94.06 167 PRO A O 1
ATOM 1246 N N . ASP A 1 168 ? -25.420 -3.424 31.691 1.00 92.69 168 ASP A N 1
ATOM 1247 C CA . ASP A 1 168 ? -24.994 -2.041 31.467 1.00 92.69 168 ASP A CA 1
ATOM 1248 C C . ASP A 1 168 ? -24.043 -1.910 30.272 1.00 92.69 168 ASP A C 1
ATOM 1250 O O . ASP A 1 168 ? -24.194 -0.998 29.453 1.00 92.69 168 ASP A O 1
ATOM 1254 N N . VAL A 1 169 ? -23.108 -2.855 30.109 1.00 96.12 169 VAL A N 1
ATOM 1255 C CA . VAL A 1 169 ? -22.227 -2.904 28.931 1.00 96.12 169 VAL A CA 1
ATOM 1256 C C . VAL A 1 169 ? -23.050 -3.087 27.655 1.00 96.12 169 VAL A C 1
ATOM 1258 O O . VAL A 1 169 ? -22.888 -2.324 26.700 1.00 96.12 169 VAL A O 1
ATOM 1261 N N . LEU A 1 170 ? -23.968 -4.058 27.635 1.00 95.81 170 LEU A N 1
ATOM 1262 C CA . LEU A 1 170 ? -24.807 -4.343 26.467 1.00 95.81 170 LEU A CA 1
ATOM 1263 C C . LEU A 1 170 ? -25.740 -3.173 26.127 1.00 95.81 170 LEU A C 1
ATOM 1265 O O . LEU A 1 170 ? -25.905 -2.845 24.949 1.00 95.81 170 LEU A O 1
ATOM 1269 N N . SER A 1 171 ? -26.324 -2.534 27.144 1.00 93.56 171 SER A N 1
ATOM 1270 C CA . SER A 1 171 ? -27.179 -1.353 26.994 1.00 93.56 171 SER A CA 1
ATOM 1271 C C . SER A 1 171 ? -26.413 -0.187 26.365 1.00 93.56 171 SER A C 1
ATOM 1273 O O . SER A 1 171 ? -26.849 0.371 25.356 1.00 93.56 171 SER A O 1
ATOM 1275 N N . ASN A 1 172 ? -25.213 0.116 26.875 1.00 94.38 172 ASN A N 1
ATOM 1276 C CA . ASN A 1 172 ? -24.367 1.170 26.319 1.00 94.38 172 ASN A CA 1
ATOM 1277 C C . ASN A 1 172 ? -23.954 0.886 24.865 1.00 94.38 172 ASN A C 1
ATOM 1279 O O . ASN A 1 172 ? -24.069 1.765 24.012 1.00 94.38 172 ASN A O 1
ATOM 1283 N N . VAL A 1 173 ? -23.498 -0.335 24.554 1.00 95.62 173 VAL A N 1
ATOM 1284 C CA . VAL A 1 173 ? -23.090 -0.686 23.182 1.00 95.62 173 VAL A CA 1
ATOM 1285 C C . VAL A 1 173 ? -24.249 -0.497 22.204 1.00 95.62 173 VAL A C 1
ATOM 1287 O O . VAL A 1 173 ? -24.070 0.142 21.165 1.00 95.62 173 VAL A O 1
ATOM 1290 N N . ARG A 1 174 ? -25.446 -0.993 22.546 1.00 94.50 174 ARG A N 1
ATOM 1291 C CA . ARG A 1 174 ? -26.650 -0.812 21.722 1.00 94.50 174 ARG A CA 1
ATOM 1292 C C . ARG A 1 174 ? -26.989 0.660 21.533 1.00 94.50 174 ARG A C 1
ATOM 1294 O O . ARG A 1 174 ? -27.218 1.074 20.402 1.00 94.50 174 ARG A O 1
ATOM 1301 N N . PHE A 1 175 ? -26.961 1.454 22.601 1.00 92.12 175 PHE A N 1
ATOM 1302 C CA . PHE A 1 175 ? -27.258 2.883 22.534 1.00 92.12 175 PHE A CA 1
ATOM 1303 C C . PHE A 1 175 ? -26.281 3.645 21.623 1.00 92.12 175 PHE A C 1
ATOM 1305 O O . PHE A 1 175 ? -26.704 4.388 20.739 1.00 92.12 175 PHE A O 1
ATOM 1312 N N . VAL A 1 176 ? -24.971 3.417 21.770 1.00 93.25 176 VAL A N 1
ATOM 1313 C CA . VAL A 1 176 ? -23.948 4.035 20.908 1.00 93.25 176 VAL A CA 1
ATOM 1314 C C . VAL A 1 176 ? -24.149 3.638 19.445 1.00 93.25 176 VAL A C 1
ATOM 1316 O O . VAL A 1 176 ? -24.101 4.492 18.559 1.00 93.25 176 VAL A O 1
ATOM 1319 N N . LEU A 1 177 ? -24.403 2.356 19.175 1.00 94.25 177 LEU A N 1
ATOM 1320 C CA . LEU A 1 177 ? -24.662 1.876 17.819 1.00 94.25 177 LEU A CA 1
ATOM 1321 C C . LEU A 1 177 ? -25.942 2.481 17.227 1.00 94.25 177 LEU A C 1
ATOM 1323 O O . LEU A 1 177 ? -25.921 2.868 16.062 1.00 94.25 177 LEU A O 1
ATOM 1327 N N . GLN A 1 178 ? -27.015 2.636 18.010 1.00 90.62 178 GLN A N 1
ATOM 1328 C CA . GLN A 1 178 ? -28.243 3.316 17.580 1.00 90.62 178 GLN A CA 1
ATOM 1329 C C . GLN A 1 178 ? -27.987 4.783 17.217 1.00 90.62 178 GLN A C 1
ATOM 1331 O O . GLN A 1 178 ? -28.491 5.257 16.202 1.00 90.62 178 GLN A O 1
ATOM 1336 N N . LEU A 1 179 ? -27.164 5.499 17.991 1.00 88.31 179 LEU A N 1
ATOM 1337 C CA . LEU A 1 179 ? -26.784 6.881 17.678 1.00 88.31 179 LEU A CA 1
ATOM 1338 C C . LEU A 1 179 ? -25.984 6.985 16.376 1.00 88.31 179 LEU A C 1
ATOM 1340 O O . LEU A 1 179 ? -26.255 7.857 15.552 1.00 88.31 179 LEU A O 1
ATOM 1344 N N . LEU A 1 180 ? -25.010 6.093 16.178 1.00 90.19 180 LEU A N 1
ATOM 1345 C CA . LEU A 1 180 ? -24.230 6.042 14.939 1.00 90.19 180 LEU A CA 1
ATOM 1346 C C . LEU A 1 180 ? -25.107 5.648 13.748 1.00 90.19 180 LEU A C 1
ATOM 1348 O O . LEU A 1 180 ? -24.969 6.215 12.668 1.00 90.19 180 LEU A O 1
ATOM 1352 N N . ARG A 1 181 ? -26.045 4.717 13.948 1.00 87.62 181 ARG A N 1
ATOM 1353 C CA . ARG A 1 181 ? -26.990 4.269 12.923 1.00 87.62 181 ARG A CA 1
ATOM 1354 C C . ARG A 1 181 ? -27.969 5.369 12.536 1.00 87.62 181 ARG A C 1
ATOM 1356 O O . ARG A 1 181 ? -28.220 5.571 11.355 1.00 87.62 181 ARG A O 1
ATOM 1363 N N . ALA A 1 182 ? -28.414 6.163 13.507 1.00 84.38 182 ALA A N 1
ATOM 1364 C CA . ALA A 1 182 ? -29.180 7.382 13.283 1.00 84.38 182 ALA A CA 1
ATOM 1365 C C . ALA A 1 182 ? -28.390 8.478 12.543 1.00 84.38 182 ALA A C 1
ATOM 1367 O O . ALA A 1 182 ? -28.980 9.524 12.274 1.00 84.38 182 ALA A O 1
ATOM 1368 N N . LYS A 1 183 ? -27.115 8.222 12.188 1.00 80.50 183 LYS A N 1
ATOM 1369 C CA . LYS A 1 183 ? -26.210 9.003 11.323 1.00 80.50 183 LYS A CA 1
ATOM 1370 C C . LYS A 1 183 ? -25.674 8.279 10.074 1.00 80.50 183 LYS A C 1
ATOM 1372 O O . LYS A 1 183 ? -24.854 8.865 9.383 1.00 80.50 183 LYS A O 1
ATOM 1377 N N . HIS A 1 184 ? -26.138 7.061 9.768 1.00 87.31 184 HIS A N 1
ATOM 1378 C CA . HIS A 1 184 ? -25.565 6.223 8.708 1.00 87.31 184 HIS A CA 1
ATOM 1379 C C . HIS A 1 184 ? -26.636 5.523 7.845 1.00 87.31 184 HIS A C 1
ATOM 1381 O O . HIS A 1 184 ? -27.443 4.753 8.384 1.00 87.31 184 HIS A O 1
ATOM 1387 N N . PRO A 1 185 ? -26.599 5.649 6.502 1.00 85.62 185 PRO A N 1
ATOM 1388 C CA . PRO A 1 185 ? -27.619 5.103 5.608 1.00 85.62 185 PRO A CA 1
ATOM 1389 C C . PRO A 1 185 ? -27.655 3.569 5.605 1.00 85.62 185 PRO A C 1
ATOM 1391 O O . PRO A 1 185 ? -26.646 2.894 5.843 1.00 85.62 185 PRO A O 1
ATOM 1394 N N . ASN A 1 186 ? -28.829 2.995 5.324 1.00 84.94 186 ASN A N 1
ATOM 1395 C CA . ASN A 1 186 ? -29.030 1.550 5.185 1.00 84.94 186 ASN A CA 1
ATOM 1396 C C . ASN A 1 186 ? -28.834 1.067 3.741 1.00 84.94 186 ASN A C 1
ATOM 1398 O O . ASN A 1 186 ? -29.738 0.507 3.132 1.00 84.94 186 ASN A O 1
ATOM 1402 N N . THR A 1 187 ? -27.648 1.301 3.189 1.00 87.94 187 THR A N 1
ATOM 1403 C CA . THR A 1 187 ? -27.320 0.991 1.788 1.00 87.94 187 THR A CA 1
ATOM 1404 C C . THR A 1 187 ? -26.327 -0.163 1.663 1.00 87.94 187 THR A C 1
ATOM 1406 O O . THR A 1 187 ? -25.564 -0.227 0.706 1.00 87.94 187 THR A O 1
ATOM 1409 N N . CYS A 1 188 ? -26.311 -1.098 2.625 1.00 89.12 188 CYS A N 1
ATOM 1410 C CA . CYS A 1 188 ? -25.342 -2.204 2.635 1.00 89.12 188 CYS A CA 1
ATOM 1411 C C . CYS A 1 188 ? -25.386 -3.035 1.343 1.00 89.12 188 CYS A C 1
ATOM 1413 O O . CYS A 1 188 ? -24.339 -3.408 0.838 1.00 89.12 188 CYS A O 1
ATOM 1415 N N . GLN A 1 189 ? -26.571 -3.226 0.752 1.00 88.56 189 GLN A N 1
ATOM 1416 C CA . GLN A 1 189 ? -26.760 -3.998 -0.486 1.00 88.56 189 GLN A CA 1
ATOM 1417 C C . GLN A 1 189 ? -25.997 -3.443 -1.700 1.00 88.56 189 GLN A C 1
ATOM 1419 O O . GLN A 1 189 ? -25.739 -4.178 -2.648 1.00 88.56 189 GLN A O 1
ATOM 1424 N N . THR A 1 190 ? -25.647 -2.157 -1.684 1.00 85.62 190 THR A N 1
ATOM 1425 C CA . THR A 1 190 ? -24.898 -1.484 -2.755 1.00 85.62 190 THR A CA 1
ATOM 1426 C C . THR A 1 190 ? -23.569 -0.910 -2.262 1.00 85.62 190 THR A C 1
ATOM 1428 O O . THR A 1 190 ? -22.868 -0.226 -3.003 1.00 85.62 190 THR A O 1
ATOM 1431 N N . CYS A 1 191 ? -23.195 -1.172 -1.007 1.00 87.12 191 CYS A N 1
ATOM 1432 C CA . CYS A 1 191 ? -21.991 -0.630 -0.394 1.00 87.12 191 CYS A CA 1
ATOM 1433 C C . CYS A 1 191 ? -20.779 -1.519 -0.683 1.00 87.12 191 CYS A C 1
ATOM 1435 O O . CYS A 1 191 ? -20.790 -2.712 -0.411 1.00 87.12 191 CYS A O 1
ATOM 1437 N N . ASP A 1 192 ? -19.673 -0.925 -1.123 1.00 83.50 192 ASP A N 1
ATOM 1438 C CA . ASP A 1 192 ? -18.433 -1.666 -1.396 1.00 83.50 192 ASP A CA 1
ATOM 1439 C C . ASP A 1 192 ? -17.766 -2.257 -0.149 1.00 83.50 192 ASP A C 1
ATOM 1441 O O . ASP A 1 192 ? -16.914 -3.135 -0.262 1.00 83.50 192 ASP A O 1
ATOM 1445 N N . ALA A 1 193 ? -18.118 -1.753 1.037 1.00 88.44 193 ALA A N 1
ATOM 1446 C CA . ALA A 1 193 ? -17.642 -2.305 2.300 1.00 88.44 193 ALA A CA 1
ATOM 1447 C C . ALA A 1 193 ? -18.467 -3.512 2.773 1.00 88.44 193 ALA A C 1
ATOM 1449 O O . ALA A 1 193 ? -18.145 -4.064 3.822 1.00 88.44 193 ALA A O 1
ATOM 1450 N N . ASP A 1 194 ? -19.526 -3.902 2.055 1.00 87.31 194 ASP A N 1
ATOM 1451 C CA . ASP A 1 194 ? -20.335 -5.069 2.410 1.00 87.31 194 ASP A CA 1
ATOM 1452 C C . ASP A 1 194 ? -19.473 -6.335 2.526 1.00 87.31 194 ASP A C 1
ATOM 1454 O O . ASP A 1 194 ? -18.557 -6.574 1.734 1.00 87.31 194 ASP A O 1
ATOM 1458 N N . GLY A 1 195 ? -19.724 -7.111 3.581 1.00 82.44 195 GLY A N 1
ATOM 1459 C CA . GLY A 1 195 ? -18.915 -8.277 3.945 1.00 82.44 195 GLY A CA 1
ATOM 1460 C C . GLY A 1 195 ? -17.544 -7.957 4.562 1.00 82.44 195 GLY A C 1
ATOM 1461 O O . GLY A 1 195 ? -16.828 -8.881 4.936 1.00 82.44 195 GLY A O 1
ATOM 1462 N N . ASN A 1 196 ? -17.167 -6.679 4.688 1.00 86.19 196 ASN A N 1
ATOM 1463 C CA . ASN A 1 196 ? -15.929 -6.231 5.339 1.00 86.19 196 ASN A CA 1
ATOM 1464 C C . ASN A 1 196 ? -16.131 -4.914 6.128 1.00 86.19 196 ASN A C 1
ATOM 1466 O O . ASN A 1 196 ? -15.252 -4.047 6.186 1.00 86.19 196 ASN A O 1
ATOM 1470 N N . CYS A 1 197 ? -17.331 -4.722 6.688 1.00 92.69 197 CYS A N 1
ATOM 1471 C CA . CYS A 1 197 ? -17.737 -3.525 7.421 1.00 92.69 197 CYS A CA 1
ATOM 1472 C C . CYS A 1 197 ? -17.928 -3.855 8.904 1.00 92.69 197 CYS A C 1
ATOM 1474 O O . CYS A 1 197 ? -18.970 -4.370 9.309 1.00 92.69 197 CYS A O 1
ATOM 1476 N N . THR A 1 198 ? -16.969 -3.460 9.746 1.00 94.44 198 THR A N 1
ATOM 1477 C CA . THR A 1 198 ? -17.043 -3.675 11.201 1.00 94.44 198 THR A CA 1
ATOM 1478 C C . THR A 1 198 ? -18.318 -3.079 11.804 1.00 94.44 198 THR A C 1
ATOM 1480 O O . THR A 1 198 ? -18.885 -3.624 12.745 1.00 94.44 198 THR A O 1
ATOM 1483 N N . PHE A 1 199 ? -18.795 -1.945 11.279 1.00 95.56 199 PHE A N 1
ATOM 1484 C CA . PHE A 1 199 ? -20.028 -1.336 11.778 1.00 95.56 199 PHE A CA 1
ATOM 1485 C C . PHE A 1 199 ? -21.265 -2.190 11.469 1.00 95.56 199 PHE A C 1
ATOM 1487 O O . PHE A 1 199 ? -22.096 -2.382 12.353 1.00 95.56 199 PHE A O 1
ATOM 1494 N N . GLN A 1 200 ? -21.357 -2.753 10.261 1.00 94.88 200 GLN A N 1
ATOM 1495 C CA . GLN A 1 200 ? -22.425 -3.681 9.876 1.00 94.88 200 GLN A CA 1
ATOM 1496 C C . GLN A 1 200 ? -22.425 -4.921 10.778 1.00 94.88 200 GLN A C 1
ATOM 1498 O O . GLN A 1 200 ? -23.477 -5.282 11.308 1.00 94.88 200 GLN A O 1
ATOM 1503 N N . ASP A 1 201 ? -21.251 -5.509 11.022 1.00 94.62 201 ASP A N 1
ATOM 1504 C CA . ASP A 1 201 ? -21.104 -6.685 11.888 1.00 94.62 201 ASP A CA 1
ATOM 1505 C C . ASP A 1 201 ? -21.582 -6.408 13.315 1.00 94.62 201 ASP A C 1
ATOM 1507 O O . ASP A 1 201 ? -22.259 -7.232 13.931 1.00 94.62 201 ASP A O 1
ATOM 1511 N N . LEU A 1 202 ? -21.263 -5.226 13.849 1.00 96.12 202 LEU A N 1
ATOM 1512 C CA . LEU A 1 202 ? -21.689 -4.825 15.187 1.00 96.12 202 LEU A CA 1
ATOM 1513 C C . LEU A 1 202 ? -23.193 -4.545 15.258 1.00 96.12 202 LEU A C 1
ATOM 1515 O O . LEU A 1 202 ? -23.831 -4.969 16.221 1.00 96.12 202 LEU A O 1
ATOM 1519 N N . LEU A 1 203 ? -23.781 -3.890 14.251 1.00 94.88 203 LEU A N 1
ATOM 1520 C CA . LEU A 1 203 ? -25.235 -3.704 14.187 1.00 94.88 203 LEU A CA 1
ATOM 1521 C C . LEU A 1 203 ? -25.960 -5.055 14.204 1.00 94.88 203 LEU A C 1
ATOM 1523 O O . LEU A 1 203 ? -26.892 -5.238 14.988 1.00 94.88 203 LEU A O 1
ATOM 1527 N N . TYR A 1 204 ? -25.487 -6.014 13.404 1.00 95.00 204 TYR A N 1
ATOM 1528 C CA . TYR A 1 204 ? -26.036 -7.367 13.372 1.00 95.00 204 TYR A CA 1
ATOM 1529 C C . TYR A 1 204 ? -25.842 -8.096 14.709 1.00 95.00 204 TYR A C 1
ATOM 1531 O O . TYR A 1 204 ? -26.802 -8.604 15.290 1.00 95.00 204 TYR A O 1
ATOM 1539 N N . ARG A 1 205 ? -24.620 -8.102 15.258 1.00 95.12 205 ARG A N 1
ATOM 1540 C CA . ARG A 1 205 ? -24.293 -8.796 16.515 1.00 95.12 205 ARG A CA 1
ATOM 1541 C C . ARG A 1 205 ? -25.153 -8.330 17.687 1.00 95.12 205 ARG A C 1
ATOM 1543 O O . ARG A 1 205 ? -25.571 -9.150 18.500 1.00 95.12 205 ARG A O 1
ATOM 1550 N N . TYR A 1 206 ? -25.407 -7.027 17.785 1.00 95.31 206 TYR A N 1
ATOM 1551 C CA . TYR A 1 206 ? -26.168 -6.442 18.890 1.00 95.31 206 TYR A CA 1
ATOM 1552 C C . TYR A 1 206 ? -27.662 -6.267 18.590 1.00 95.31 206 TYR A C 1
ATOM 1554 O O . TYR A 1 206 ? -28.382 -5.784 19.471 1.00 95.31 206 TYR A O 1
ATOM 1562 N N . GLN A 1 207 ? -28.117 -6.708 17.407 1.00 93.62 207 GLN A N 1
ATOM 1563 C CA . GLN A 1 207 ? -29.504 -6.627 16.932 1.00 93.62 207 GLN A CA 1
ATOM 1564 C C . GLN A 1 207 ? -30.036 -5.189 16.994 1.00 93.62 207 GLN A C 1
ATOM 1566 O O . GLN A 1 207 ? -31.092 -4.907 17.555 1.00 93.62 207 GLN A O 1
ATOM 1571 N N . VAL A 1 208 ? -29.241 -4.252 16.477 1.00 91.38 208 VAL A N 1
ATOM 1572 C CA . VAL A 1 208 ? -29.578 -2.829 16.488 1.00 91.38 208 VAL A CA 1
ATOM 1573 C C . VAL A 1 208 ? -30.522 -2.530 15.333 1.00 91.38 208 VAL A C 1
ATOM 1575 O O . VAL A 1 208 ? -30.140 -2.599 14.165 1.00 91.38 208 VAL A O 1
ATOM 1578 N N . GLU A 1 209 ? -31.756 -2.183 15.677 1.00 83.94 209 GLU A N 1
ATOM 1579 C CA . GLU A 1 209 ? -32.777 -1.798 14.710 1.00 83.94 209 GLU A CA 1
ATOM 1580 C C . GLU A 1 209 ? -32.500 -0.422 14.098 1.00 83.94 209 GLU A C 1
ATOM 1582 O O . GLU A 1 209 ? -31.855 0.446 14.695 1.00 83.94 209 GLU A O 1
ATOM 1587 N N . ASP A 1 210 ? -33.037 -0.204 12.898 1.00 80.25 210 ASP A N 1
ATOM 1588 C CA . ASP A 1 210 ? -33.012 1.100 12.248 1.00 80.25 210 ASP A CA 1
ATOM 1589 C C . ASP A 1 210 ? -34.130 1.995 12.802 1.00 80.25 210 ASP A C 1
ATOM 1591 O O . ASP A 1 210 ? -35.089 2.343 12.110 1.00 80.25 210 ASP A O 1
ATOM 1595 N N . VAL A 1 211 ? -33.995 2.362 14.075 1.00 74.06 211 VAL A N 1
ATOM 1596 C CA . VAL A 1 211 ? -34.879 3.288 14.785 1.00 74.06 211 VAL A CA 1
ATOM 1597 C C . VAL A 1 211 ? -34.009 4.312 15.503 1.00 74.06 211 VAL A C 1
ATOM 1599 O O . VAL A 1 211 ? -33.089 3.964 16.243 1.00 74.06 211 VAL A O 1
ATOM 1602 N N . ALA A 1 212 ? -34.277 5.596 15.264 1.00 70.44 212 ALA A N 1
ATOM 1603 C CA . ALA A 1 212 ? -33.577 6.657 15.975 1.00 70.44 212 ALA A CA 1
ATOM 1604 C C . ALA A 1 212 ? -34.034 6.694 17.446 1.00 70.44 212 ALA A C 1
ATOM 1606 O O . ALA A 1 212 ? -35.238 6.591 17.703 1.00 70.44 212 ALA A O 1
ATOM 1607 N N . PRO A 1 213 ? -33.118 6.881 18.415 1.00 72.06 213 PRO A N 1
ATOM 1608 C CA . PRO A 1 213 ? -33.510 7.084 19.804 1.00 72.06 213 PRO A CA 1
ATOM 1609 C C . PRO A 1 213 ? -34.447 8.295 19.960 1.00 72.06 213 PRO A C 1
ATOM 1611 O O . PRO A 1 213 ? -34.337 9.257 19.190 1.00 72.06 213 PRO A O 1
ATOM 1614 N N . PRO A 1 214 ? -35.340 8.303 20.968 1.00 69.62 214 PRO A N 1
ATOM 1615 C CA . PRO A 1 214 ? -36.205 9.447 21.238 1.00 69.62 214 PRO A CA 1
ATOM 1616 C C . PRO A 1 214 ? -35.413 10.760 21.318 1.00 69.62 214 PRO A C 1
ATOM 1618 O O . PRO A 1 214 ? -34.398 10.844 22.007 1.00 69.62 214 PRO A O 1
ATOM 1621 N N . GLY A 1 215 ? -35.868 11.789 20.598 1.00 67.25 215 GLY A N 1
ATOM 1622 C CA . GLY A 1 215 ? -35.211 13.103 20.553 1.00 67.25 215 GLY A CA 1
ATOM 1623 C C . GLY A 1 215 ? -34.037 13.225 19.571 1.00 67.25 215 GLY A C 1
ATOM 1624 O O . GLY A 1 215 ? -33.520 14.327 19.391 1.00 67.25 215 GLY A O 1
ATOM 1625 N N . VAL A 1 216 ? -33.639 12.148 18.885 1.00 68.38 216 VAL A N 1
ATOM 1626 C CA . VAL A 1 216 ? -32.595 12.176 17.849 1.00 68.38 216 VAL A CA 1
ATOM 1627 C C . VAL A 1 216 ? -33.242 12.280 16.467 1.00 68.38 216 VAL A C 1
ATOM 1629 O O . VAL A 1 216 ? -33.955 11.380 16.031 1.00 68.38 216 VAL A O 1
ATOM 1632 N N . ARG A 1 217 ? -32.991 13.380 15.746 1.00 62.94 217 ARG A N 1
ATOM 1633 C CA . ARG A 1 217 ? -33.409 13.514 14.339 1.00 62.94 217 ARG A CA 1
ATOM 1634 C C . ARG A 1 217 ? -32.462 12.729 13.431 1.00 62.94 217 ARG A C 1
ATOM 1636 O O . ARG A 1 217 ? -31.247 12.803 13.611 1.00 62.94 217 ARG A O 1
ATOM 1643 N N . ARG A 1 218 ? -33.009 12.041 12.423 1.00 62.91 218 ARG A N 1
ATOM 1644 C CA . ARG A 1 218 ? -32.217 11.556 11.283 1.00 62.91 218 ARG A CA 1
ATOM 1645 C C . ARG A 1 218 ? -31.793 12.754 10.445 1.00 62.91 218 ARG A C 1
ATOM 1647 O O . ARG A 1 218 ? -32.617 13.615 10.152 1.00 62.91 218 ARG A O 1
ATOM 1654 N N . THR A 1 219 ? -30.514 12.818 10.101 1.00 56.41 219 THR A N 1
ATOM 1655 C CA . THR A 1 219 ? -29.932 13.969 9.398 1.00 56.41 219 THR A CA 1
ATOM 1656 C C . THR A 1 219 ? -29.212 13.584 8.108 1.00 56.41 219 THR A C 1
ATOM 1658 O O . THR A 1 219 ? -28.373 14.360 7.668 1.00 56.41 219 THR A O 1
ATOM 1661 N N . PHE A 1 220 ? -29.469 12.411 7.513 1.00 59.25 220 PHE A N 1
ATOM 1662 C CA . PHE A 1 220 ? -28.858 12.097 6.207 1.00 59.25 220 PHE A CA 1
ATOM 1663 C C . PHE A 1 220 ? -29.694 12.780 5.141 1.00 59.25 220 PHE A C 1
ATOM 1665 O O . PHE A 1 220 ? -30.926 12.709 5.158 1.00 59.25 220 PHE A O 1
ATOM 1672 N N . THR A 1 221 ? -29.011 13.448 4.230 1.00 42.28 221 THR A N 1
ATOM 1673 C CA . THR A 1 221 ? -29.587 14.028 3.029 1.00 42.28 221 THR A CA 1
ATOM 1674 C C . THR A 1 221 ? -29.952 12.893 2.077 1.00 42.28 221 THR A C 1
ATOM 1676 O O . THR A 1 221 ? -29.084 12.268 1.477 1.00 42.28 221 THR A O 1
ATOM 1679 N N . HIS A 1 222 ? -31.241 12.585 1.947 1.00 35.44 222 HIS A N 1
ATOM 1680 C CA . HIS A 1 222 ? -31.728 11.796 0.819 1.00 35.44 222 HIS A CA 1
ATOM 1681 C C . HIS A 1 222 ? -31.475 12.585 -0.474 1.00 35.44 222 HIS A C 1
ATOM 1683 O O . HIS A 1 222 ? -32.255 13.466 -0.812 1.00 35.44 222 HIS A O 1
ATOM 1689 N N . HIS A 1 223 ? -30.419 12.257 -1.213 1.00 35.50 223 HIS A N 1
ATOM 1690 C CA . HIS A 1 223 ? -30.321 12.577 -2.639 1.00 35.50 223 HIS A CA 1
ATOM 1691 C C . HIS A 1 223 ? -29.938 11.332 -3.432 1.00 35.50 223 HIS A C 1
ATOM 1693 O O . HIS A 1 223 ? -28.936 11.324 -4.124 1.00 35.50 223 HIS A O 1
ATOM 1699 N N . HIS A 1 224 ? -30.741 10.273 -3.321 1.00 33.78 224 HIS A N 1
ATOM 1700 C CA . HIS A 1 224 ? -30.826 9.218 -4.335 1.00 33.78 224 HIS A CA 1
ATOM 1701 C C . HIS A 1 224 ? -32.236 8.606 -4.309 1.00 33.78 224 HIS A C 1
ATOM 1703 O O . HIS A 1 224 ? -32.406 7.402 -4.132 1.00 33.78 224 HIS A O 1
ATOM 1709 N N . GLU A 1 225 ? -33.268 9.440 -4.454 1.00 28.06 225 GLU A N 1
ATOM 1710 C CA . GLU A 1 225 ? -34.432 8.981 -5.213 1.00 28.06 225 GLU A CA 1
ATOM 1711 C C . GLU A 1 225 ? -34.018 9.053 -6.685 1.00 28.06 225 GLU A C 1
ATOM 1713 O O . GLU A 1 225 ? -33.617 10.102 -7.190 1.00 28.06 225 GLU A O 1
ATOM 1718 N N . TRP A 1 226 ? -33.980 7.891 -7.335 1.00 29.94 226 TRP A N 1
ATOM 1719 C CA . TRP A 1 226 ? -33.827 7.780 -8.779 1.00 29.94 226 TRP A CA 1
ATOM 1720 C C . TRP A 1 226 ? -35.128 8.282 -9.403 1.00 29.94 226 TRP A C 1
ATOM 1722 O O . TRP A 1 226 ? -36.031 7.496 -9.682 1.00 29.94 226 TRP A O 1
ATOM 1732 N N . ASP A 1 227 ? -35.198 9.585 -9.639 1.00 24.14 227 ASP A N 1
ATOM 1733 C CA . ASP A 1 227 ? -36.141 10.176 -10.577 1.00 24.14 227 ASP A CA 1
ATOM 1734 C C . ASP A 1 227 ? -35.372 10.390 -11.877 1.00 24.14 227 ASP A C 1
ATOM 1736 O O . ASP A 1 227 ? -34.370 11.103 -11.934 1.00 24.14 227 ASP A O 1
ATOM 1740 N N . GLY A 1 228 ? -35.760 9.642 -12.908 1.00 28.45 228 GLY A N 1
ATOM 1741 C CA . GLY A 1 228 ? -35.023 9.564 -14.160 1.00 28.45 228 GLY A CA 1
ATOM 1742 C C . GLY A 1 228 ? -34.742 10.938 -14.771 1.00 28.45 228 GLY A C 1
ATOM 1743 O O . GLY A 1 228 ? -35.664 11.674 -15.100 1.00 28.45 228 GLY A O 1
ATOM 1744 N N . GLY A 1 229 ? -33.459 11.212 -15.010 1.00 29.55 229 GLY A N 1
ATOM 1745 C CA . GLY A 1 229 ? -32.998 12.317 -15.845 1.00 29.55 229 GLY A CA 1
ATOM 1746 C C . GLY A 1 229 ? -32.829 13.641 -15.099 1.00 29.55 229 GLY A C 1
ATOM 1747 O O . GLY A 1 229 ? -33.797 14.326 -14.811 1.00 29.55 229 GLY A O 1
ATOM 1748 N N . ALA A 1 230 ? -31.561 14.034 -14.938 1.00 26.84 230 ALA A N 1
ATOM 1749 C CA . ALA A 1 230 ? -31.081 15.364 -14.553 1.00 26.84 230 ALA A CA 1
ATOM 1750 C C . ALA A 1 230 ? -31.289 15.800 -13.088 1.00 26.84 230 ALA A C 1
ATOM 1752 O O . ALA A 1 230 ? -32.351 16.266 -12.710 1.00 26.84 230 ALA A O 1
ATOM 1753 N N . SER A 1 231 ? -30.199 15.825 -12.312 1.00 25.20 231 SER A N 1
ATOM 1754 C CA . SER A 1 231 ? -29.566 17.097 -11.919 1.00 25.20 231 SER A CA 1
ATOM 1755 C C . SER A 1 231 ? -28.326 16.861 -11.053 1.00 25.20 231 SER A C 1
ATOM 1757 O O . SER A 1 231 ? -28.401 16.361 -9.933 1.00 25.20 231 SER A O 1
ATOM 1759 N N . ILE A 1 232 ? -27.187 17.309 -11.575 1.00 32.22 232 ILE A N 1
ATOM 1760 C CA . ILE A 1 232 ? -26.112 17.909 -10.786 1.00 32.22 232 ILE A CA 1
ATOM 1761 C C . ILE A 1 232 ? -26.714 19.158 -10.110 1.00 32.22 232 ILE A C 1
ATOM 1763 O O . ILE A 1 232 ? -27.483 19.863 -10.760 1.00 32.22 232 ILE A O 1
ATOM 1767 N N . ALA A 1 233 ? -26.322 19.433 -8.861 1.00 30.14 233 ALA A N 1
ATOM 1768 C CA . ALA A 1 233 ? -26.661 20.602 -8.027 1.00 30.14 233 ALA A CA 1
ATOM 1769 C C . ALA A 1 233 ? -27.775 20.413 -6.977 1.00 30.14 233 ALA A C 1
ATOM 1771 O O . ALA A 1 233 ? -28.907 20.846 -7.154 1.00 30.14 233 ALA A O 1
ATOM 1772 N N . ALA A 1 234 ? -27.382 19.867 -5.823 1.00 25.52 234 ALA A N 1
ATOM 1773 C CA . ALA A 1 234 ? -27.800 20.351 -4.502 1.00 25.52 234 ALA A CA 1
ATOM 1774 C C . ALA A 1 234 ? -26.843 19.788 -3.434 1.00 25.52 234 ALA A C 1
ATOM 1776 O O . ALA A 1 234 ? -27.205 18.961 -2.602 1.00 25.52 234 ALA A O 1
ATOM 1777 N N . ALA A 1 235 ? -25.576 20.211 -3.478 1.00 31.84 235 ALA A N 1
ATOM 1778 C CA . ALA A 1 235 ? -24.746 20.154 -2.283 1.00 31.84 235 ALA A CA 1
ATOM 1779 C C . ALA A 1 235 ? -25.331 21.174 -1.299 1.00 31.84 235 ALA A C 1
ATOM 1781 O O . ALA A 1 235 ? -25.503 22.337 -1.655 1.00 31.84 235 ALA A O 1
ATOM 1782 N N . SER A 1 236 ? -25.659 20.757 -0.077 1.00 33.06 236 SER A N 1
ATOM 1783 C CA . SER A 1 236 ? -25.860 21.716 1.006 1.00 33.06 236 SER A CA 1
ATOM 1784 C C . SER A 1 236 ? -24.595 22.570 1.118 1.00 33.06 236 SER A C 1
ATOM 1786 O O . SER A 1 236 ? -23.509 22.004 1.264 1.00 33.06 236 SER A O 1
ATOM 1788 N N . ASP A 1 237 ? -24.749 23.892 1.080 1.00 34.12 237 ASP A N 1
ATOM 1789 C CA . ASP A 1 237 ? -23.711 24.940 1.047 1.00 34.12 237 ASP A CA 1
ATOM 1790 C C . ASP A 1 237 ? -22.688 24.934 2.216 1.00 34.12 237 ASP A C 1
ATOM 1792 O O . ASP A 1 237 ? -21.967 25.905 2.437 1.00 34.12 237 ASP A O 1
ATOM 1796 N N . SER A 1 238 ? -22.600 23.859 3.001 1.00 35.03 238 SER A N 1
ATOM 1797 C CA . SER A 1 238 ? -21.732 23.721 4.175 1.00 35.03 238 SER A CA 1
ATOM 1798 C C . SER A 1 238 ? -20.754 22.543 4.122 1.00 35.03 238 SER A C 1
ATOM 1800 O O . SER A 1 238 ? -19.912 22.421 5.013 1.00 35.03 238 SER A O 1
ATOM 1802 N N . GLN A 1 239 ? -20.809 21.693 3.093 1.00 42.31 239 GLN A N 1
ATOM 1803 C CA . GLN A 1 239 ? -19.841 20.612 2.898 1.00 42.31 239 GLN A CA 1
ATOM 1804 C C . GLN A 1 239 ? -18.943 20.986 1.719 1.00 42.31 239 GLN A C 1
ATOM 1806 O O . GLN A 1 239 ? -19.399 21.046 0.581 1.00 42.31 239 GLN A O 1
ATOM 1811 N N . GLY A 1 240 ? -17.679 21.321 2.007 1.00 38.75 240 GLY A N 1
ATOM 1812 C CA . GLY A 1 240 ? -16.689 21.673 0.983 1.00 38.75 240 GLY A CA 1
ATOM 1813 C C . GLY A 1 240 ? -16.600 20.612 -0.124 1.00 38.75 240 GLY A C 1
ATOM 1814 O O . GLY A 1 240 ? -17.003 19.469 0.104 1.00 38.75 240 GLY A O 1
ATOM 1815 N N . PRO A 1 241 ? -16.101 20.975 -1.319 1.00 39.12 241 PRO A N 1
ATOM 1816 C CA . PRO A 1 241 ? -16.183 20.131 -2.502 1.00 39.12 241 PRO A CA 1
ATOM 1817 C C . PRO A 1 241 ? -15.590 18.752 -2.216 1.00 39.12 241 PRO A C 1
ATOM 1819 O O . PRO A 1 241 ? -14.398 18.596 -1.949 1.00 39.12 241 PRO A O 1
ATOM 1822 N N . MET A 1 242 ? -16.458 17.746 -2.263 1.00 43.50 242 MET A N 1
ATOM 1823 C CA . MET A 1 242 ? -16.053 16.353 -2.354 1.00 43.50 242 MET A CA 1
ATOM 1824 C C . MET A 1 242 ? -15.123 16.225 -3.566 1.00 43.50 242 MET A C 1
ATOM 1826 O O . MET A 1 242 ? -15.448 16.773 -4.622 1.00 43.50 242 MET A O 1
ATOM 1830 N N . PRO A 1 243 ? -13.959 15.567 -3.446 1.00 47.38 243 PRO A N 1
ATOM 1831 C CA . PRO A 1 243 ? -13.056 15.446 -4.578 1.00 47.38 243 PRO A CA 1
ATOM 1832 C C . PRO A 1 243 ? -13.771 14.654 -5.682 1.00 47.38 243 PRO A C 1
ATOM 1834 O O . PRO A 1 243 ? -14.259 13.550 -5.433 1.00 47.38 243 PRO A O 1
ATOM 1837 N N . SER A 1 244 ? -13.888 15.246 -6.873 1.00 43.78 244 SER A N 1
ATOM 1838 C CA . SER A 1 244 ? -14.601 14.657 -8.007 1.00 43.78 244 SER A CA 1
ATOM 1839 C C . SER A 1 244 ? -13.995 13.304 -8.364 1.00 43.78 244 SER A C 1
ATOM 1841 O O . SER A 1 244 ? -12.777 13.188 -8.510 1.00 43.78 244 SER A O 1
ATOM 1843 N N . GLU A 1 245 ? -14.834 12.283 -8.547 1.00 47.06 245 GLU A N 1
ATOM 1844 C CA . GLU A 1 245 ? -14.393 10.963 -9.030 1.00 47.06 245 GLU A CA 1
ATOM 1845 C C . GLU A 1 245 ? -13.740 11.032 -10.426 1.00 47.06 245 GLU A C 1
ATOM 1847 O O . GLU A 1 245 ? -13.006 10.126 -10.818 1.00 47.06 245 GLU A O 1
ATOM 1852 N N . GLU A 1 246 ? -13.966 12.139 -11.138 1.00 47.28 246 GLU A N 1
ATOM 1853 C CA . GLU A 1 246 ? -13.400 12.463 -12.447 1.00 47.28 246 GLU A CA 1
ATOM 1854 C C . GLU A 1 246 ? -11.935 12.936 -12.401 1.00 47.28 246 GLU A C 1
ATOM 1856 O O . GLU A 1 246 ? -11.294 12.973 -13.449 1.00 47.28 246 GLU A O 1
ATOM 1861 N N . ASP A 1 247 ? -11.372 13.271 -11.227 1.00 57.53 247 ASP A N 1
ATOM 1862 C CA . ASP A 1 247 ? -9.950 13.635 -11.131 1.00 57.53 247 ASP A CA 1
ATOM 1863 C C . ASP A 1 247 ? -9.072 12.366 -11.099 1.00 57.53 247 ASP A C 1
ATOM 1865 O O . ASP A 1 247 ? -9.101 11.614 -10.116 1.00 57.53 247 ASP A O 1
ATOM 1869 N N . PRO A 1 248 ? -8.254 12.105 -12.137 1.00 55.59 248 PRO A N 1
ATOM 1870 C CA . PRO A 1 248 ? -7.397 10.924 -12.186 1.00 55.59 248 PRO A CA 1
ATOM 1871 C C . PRO A 1 248 ? -6.288 10.916 -11.121 1.00 55.59 248 PRO A C 1
ATOM 1873 O O . PRO A 1 248 ? -5.782 9.843 -10.783 1.00 55.59 248 PRO A O 1
ATOM 1876 N N . PHE A 1 249 ? -5.922 12.079 -10.566 1.00 60.84 249 PHE A N 1
ATOM 1877 C CA . PHE A 1 249 ? -4.974 12.203 -9.453 1.00 60.84 249 PHE A CA 1
ATOM 1878 C C . PHE A 1 249 ? -5.649 12.035 -8.088 1.00 60.84 249 PHE A C 1
ATOM 1880 O O . PHE A 1 249 ? -5.007 12.119 -7.042 1.00 60.84 249 PHE A O 1
ATOM 1887 N N . ASN A 1 250 ? -6.946 11.735 -8.069 1.00 76.31 250 ASN A N 1
ATOM 1888 C CA . ASN A 1 250 ? -7.628 11.341 -6.860 1.00 76.31 250 ASN A CA 1
ATOM 1889 C C . ASN A 1 250 ? -7.676 9.811 -6.728 1.00 76.31 250 ASN A C 1
ATOM 1891 O O . ASN A 1 250 ? -8.528 9.131 -7.293 1.00 76.31 250 ASN A O 1
ATOM 1895 N N . ALA A 1 251 ? -6.772 9.232 -5.940 1.00 86.81 251 ALA A N 1
ATOM 1896 C CA . ALA A 1 251 ? -6.772 7.789 -5.689 1.00 86.81 251 ALA A CA 1
ATOM 1897 C C . ALA A 1 251 ? -7.743 7.339 -4.576 1.00 86.81 251 ALA A C 1
ATOM 1899 O O . ALA A 1 251 ? -7.829 6.137 -4.298 1.00 86.81 251 ALA A O 1
ATOM 1900 N N . ILE A 1 252 ? -8.421 8.272 -3.891 1.00 88.75 252 ILE A N 1
ATOM 1901 C CA . ILE A 1 252 ? -9.185 8.013 -2.662 1.00 88.75 252 ILE A CA 1
ATOM 1902 C C . ILE A 1 252 ? -10.525 8.757 -2.708 1.00 88.75 252 ILE A C 1
ATOM 1904 O O . ILE A 1 252 ? -10.571 9.971 -2.861 1.00 88.75 252 ILE A O 1
ATOM 1908 N N . THR A 1 253 ? -11.628 8.049 -2.497 1.00 85.38 253 THR A N 1
ATOM 1909 C CA . THR A 1 253 ? -12.960 8.646 -2.369 1.00 85.38 253 THR A CA 1
ATOM 1910 C C . THR A 1 253 ? -13.389 8.692 -0.908 1.00 85.38 253 THR A C 1
ATOM 1912 O O . THR A 1 253 ? -13.042 7.826 -0.094 1.00 85.38 253 THR A O 1
ATOM 1915 N N . PHE A 1 254 ? -14.140 9.735 -0.566 1.00 85.62 254 PHE A N 1
ATOM 1916 C CA . PHE A 1 254 ? -14.786 9.886 0.730 1.00 85.62 254 PHE A CA 1
ATOM 1917 C C . PHE A 1 254 ? -16.302 9.876 0.522 1.00 85.62 254 PHE A C 1
ATOM 1919 O O . PHE A 1 254 ? -16.768 10.275 -0.533 1.00 85.62 254 PHE A O 1
ATOM 1926 N N . ASP A 1 255 ? -17.062 9.388 1.492 1.00 86.19 255 ASP A N 1
ATOM 1927 C CA . ASP A 1 255 ? -18.521 9.419 1.555 1.00 86.19 255 ASP A CA 1
ATOM 1928 C C . ASP A 1 255 ? -18.883 9.806 3.003 1.00 86.19 255 ASP A C 1
ATOM 1930 O O . ASP A 1 255 ? -18.721 8.983 3.921 1.00 86.19 255 ASP A O 1
ATOM 1934 N N . PRO A 1 256 ? -19.279 11.070 3.250 1.00 82.81 256 PRO A N 1
ATOM 1935 C CA . PRO A 1 256 ? -19.522 11.576 4.595 1.00 82.81 256 PRO A CA 1
ATOM 1936 C C . PRO A 1 256 ? -20.726 10.912 5.266 1.00 82.81 256 PRO A C 1
ATOM 1938 O O . PRO A 1 256 ? -20.701 10.750 6.488 1.00 82.81 256 PRO A O 1
ATOM 1941 N N . ASP A 1 257 ? -21.723 10.456 4.504 1.00 83.25 257 ASP A N 1
ATOM 1942 C CA . ASP A 1 257 ? -22.922 9.813 5.052 1.00 83.25 257 ASP A CA 1
ATOM 1943 C C . ASP A 1 257 ? -22.599 8.444 5.655 1.00 83.25 257 ASP A C 1
ATOM 1945 O O . ASP A 1 257 ? -23.207 8.013 6.634 1.00 83.25 257 ASP A O 1
ATOM 1949 N N . LYS A 1 258 ? -21.583 7.756 5.127 1.00 89.75 258 LYS A N 1
ATOM 1950 C CA . LYS A 1 258 ? -21.094 6.485 5.688 1.00 89.75 258 LYS A CA 1
ATOM 1951 C C . LYS A 1 258 ? -20.102 6.680 6.845 1.00 89.75 258 LYS A C 1
ATOM 1953 O O . LYS A 1 258 ? -19.593 5.699 7.407 1.00 89.75 258 LYS A O 1
ATOM 1958 N N . CYS A 1 259 ? -19.760 7.920 7.210 1.00 90.81 259 CYS A N 1
ATOM 1959 C CA . CYS A 1 259 ? -18.732 8.219 8.205 1.00 90.81 259 CYS A CA 1
ATOM 1960 C C . CYS A 1 259 ? -19.266 8.167 9.644 1.00 90.81 259 CYS A C 1
ATOM 1962 O O . CYS A 1 259 ? -20.001 9.035 10.101 1.00 90.81 259 CYS A O 1
ATOM 1964 N N . VAL A 1 260 ? -18.762 7.218 10.436 1.00 92.75 260 VAL A N 1
ATOM 1965 C CA . VAL A 1 260 ? -19.065 7.105 11.881 1.00 92.75 260 VAL A CA 1
ATOM 1966 C C . VAL A 1 260 ? -18.175 7.986 12.774 1.00 92.75 260 VAL A C 1
ATOM 1968 O O . VAL A 1 260 ? -18.066 7.746 13.974 1.00 92.75 260 VAL A O 1
ATOM 1971 N N . LYS A 1 261 ? -17.459 8.960 12.189 1.00 92.31 261 LYS A N 1
ATOM 1972 C CA . LYS A 1 261 ? -16.554 9.910 12.876 1.00 92.31 261 LYS A CA 1
ATOM 1973 C C . LYS A 1 261 ? -15.574 9.249 13.863 1.00 92.31 261 LYS A C 1
ATOM 1975 O O . LYS A 1 261 ? -15.175 9.826 14.868 1.00 92.31 261 LYS A O 1
ATOM 1980 N N . CYS A 1 262 ? -15.129 8.025 13.563 1.00 94.50 262 CYS A N 1
ATOM 1981 C CA . CYS A 1 262 ? -14.247 7.262 14.456 1.00 94.50 262 CYS A CA 1
ATOM 1982 C C . CYS A 1 262 ? -12.825 7.842 14.569 1.00 94.50 262 CYS A C 1
ATOM 1984 O O . CYS A 1 262 ? -12.079 7.470 15.474 1.00 94.50 262 CYS A O 1
ATOM 1986 N N . GLY A 1 263 ? -12.425 8.705 13.628 1.00 94.62 263 GLY A N 1
ATOM 1987 C CA . GLY A 1 263 ? -11.125 9.375 13.614 1.00 94.62 263 GLY A CA 1
ATOM 1988 C C . GLY A 1 263 ? -9.934 8.507 13.200 1.00 94.62 263 GLY A C 1
ATOM 1989 O O . GLY A 1 263 ? -8.816 9.020 13.191 1.00 94.62 263 GLY A O 1
ATOM 1990 N N . ARG A 1 264 ? -10.131 7.232 12.821 1.00 96.31 264 ARG A N 1
ATOM 1991 C CA . ARG A 1 264 ? -9.039 6.343 12.372 1.00 96.31 264 ARG A CA 1
ATOM 1992 C C . ARG A 1 264 ? -8.287 6.922 11.165 1.00 96.31 264 ARG A C 1
ATOM 1994 O O . ARG A 1 264 ? -7.063 7.000 11.195 1.00 96.31 264 ARG A O 1
ATOM 2001 N N . CYS A 1 265 ? -9.009 7.395 10.146 1.00 95.62 265 CYS A N 1
ATOM 2002 C CA . CYS A 1 265 ? -8.425 7.991 8.937 1.00 95.62 265 CYS A CA 1
ATOM 2003 C C . CYS A 1 265 ? -7.564 9.233 9.239 1.00 95.62 265 CYS A C 1
ATOM 2005 O O . CYS A 1 265 ? -6.438 9.346 8.755 1.00 95.62 265 CYS A O 1
ATOM 2007 N N . VAL A 1 266 ? -8.056 10.132 10.093 1.00 95.25 266 VAL A N 1
ATOM 2008 C CA . VAL A 1 266 ? -7.321 11.328 10.529 1.00 95.25 266 VAL A CA 1
ATOM 2009 C C . VAL A 1 266 ? -6.090 10.932 11.344 1.00 95.25 266 VAL A C 1
ATOM 2011 O O . VAL A 1 266 ? -4.990 11.426 11.104 1.00 95.25 266 VAL A O 1
ATOM 2014 N N . ALA A 1 267 ? -6.245 9.994 12.282 1.00 95.94 267 ALA A N 1
ATOM 2015 C CA . ALA A 1 267 ? -5.162 9.543 13.143 1.00 95.94 267 ALA A CA 1
ATOM 2016 C C . ALA A 1 267 ? -4.018 8.880 12.363 1.00 95.94 267 ALA A C 1
ATOM 2018 O O . ALA A 1 267 ? -2.861 9.210 12.619 1.00 95.94 267 ALA A O 1
ATOM 2019 N N . ILE A 1 268 ? -4.323 7.993 11.407 1.00 96.56 268 ILE A N 1
ATOM 2020 C CA . ILE A 1 268 ? -3.296 7.343 10.584 1.00 96.56 268 ILE A CA 1
ATOM 2021 C C . ILE A 1 268 ? -2.594 8.360 9.671 1.00 96.56 268 ILE A C 1
ATOM 2023 O O . ILE A 1 268 ? -1.372 8.333 9.569 1.00 96.56 268 ILE A O 1
ATOM 2027 N N . CYS A 1 269 ? -3.330 9.306 9.073 1.00 95.88 269 CYS A N 1
ATOM 2028 C CA . CYS A 1 269 ? -2.765 10.314 8.171 1.00 95.88 269 CYS A CA 1
ATOM 2029 C C . CYS A 1 269 ? -1.850 11.312 8.902 1.00 95.88 269 CYS A C 1
ATOM 2031 O O . CYS A 1 269 ? -0.772 11.646 8.411 1.00 95.88 269 CYS A O 1
ATOM 2033 N N . GLN A 1 270 ? -2.261 11.778 10.084 1.00 94.31 270 GLN A N 1
ATOM 2034 C CA . GLN A 1 270 ? -1.513 12.773 10.855 1.00 94.31 270 GLN A CA 1
ATOM 2035 C C . GLN A 1 270 ? -0.391 12.151 11.685 1.00 94.31 270 GLN A C 1
ATOM 2037 O O . GLN A 1 270 ? 0.739 12.615 11.621 1.00 94.31 270 GLN A O 1
ATOM 2042 N N . ARG A 1 271 ? -0.687 11.112 12.477 1.00 91.00 271 ARG A N 1
ATOM 2043 C CA . ARG A 1 271 ? 0.253 10.614 13.496 1.00 91.00 271 ARG A CA 1
ATOM 2044 C C . ARG A 1 271 ? 1.169 9.510 13.000 1.00 91.00 271 ARG A C 1
ATOM 2046 O O . ARG A 1 271 ? 2.289 9.416 13.472 1.00 91.00 271 ARG A O 1
ATOM 2053 N N . ILE A 1 272 ? 0.680 8.657 12.101 1.00 92.50 272 ILE A N 1
ATOM 2054 C CA . ILE A 1 272 ? 1.444 7.490 11.640 1.00 92.50 272 ILE A CA 1
ATOM 2055 C C . ILE A 1 272 ? 2.146 7.785 10.316 1.00 92.50 272 ILE A C 1
ATOM 2057 O O . ILE A 1 272 ? 3.293 7.403 10.124 1.00 92.50 272 ILE A O 1
ATOM 2061 N N . GLN A 1 273 ? 1.471 8.483 9.405 1.00 94.81 273 GLN A N 1
ATOM 2062 C CA . GLN A 1 273 ? 2.053 8.906 8.135 1.00 94.81 273 GLN A CA 1
ATOM 2063 C C . GLN A 1 273 ? 2.733 10.279 8.224 1.00 94.81 273 GLN A C 1
ATOM 2065 O O . GLN A 1 273 ? 3.589 10.565 7.404 1.00 94.81 273 GLN A O 1
ATOM 2070 N N . GLY A 1 274 ? 2.402 11.147 9.185 1.00 94.19 274 GLY A N 1
ATOM 2071 C CA . GLY A 1 274 ? 3.028 12.478 9.251 1.00 94.19 274 GLY A CA 1
ATOM 2072 C C . GLY A 1 274 ? 2.718 13.360 8.033 1.00 94.19 274 GLY A C 1
ATOM 2073 O O . GLY A 1 274 ? 3.517 14.217 7.668 1.00 94.19 274 GLY A O 1
ATOM 2074 N N . VAL A 1 275 ? 1.585 13.117 7.362 1.00 93.62 275 VAL A N 1
ATOM 2075 C CA . VAL A 1 275 ? 1.155 13.861 6.165 1.00 93.62 275 VAL A CA 1
ATOM 2076 C C . VAL A 1 275 ? 0.154 14.946 6.543 1.00 93.62 275 VAL A C 1
ATOM 2078 O O . VAL A 1 275 ? 0.303 16.097 6.150 1.00 93.62 275 VAL A O 1
ATOM 2081 N N . GLY A 1 276 ? -0.873 14.575 7.312 1.00 92.12 276 GLY A N 1
ATOM 2082 C CA . GLY A 1 276 ? -1.889 15.511 7.795 1.00 92.12 276 GLY A CA 1
ATOM 2083 C C . GLY A 1 276 ? -2.745 16.172 6.711 1.00 92.12 276 GLY A C 1
ATOM 2084 O O . GLY A 1 276 ? -3.194 17.293 6.907 1.00 92.12 276 GLY A O 1
ATOM 2085 N N . ALA A 1 277 ? -3.003 15.481 5.596 1.00 90.94 277 ALA A N 1
ATOM 2086 C CA . ALA A 1 277 ? -3.843 15.990 4.504 1.00 90.94 277 ALA A CA 1
ATOM 2087 C C . ALA A 1 277 ? -5.344 16.063 4.847 1.00 90.94 277 ALA A C 1
ATOM 2089 O O . ALA A 1 277 ? -6.094 16.772 4.182 1.00 90.94 277 ALA A O 1
ATOM 2090 N N . ILE A 1 278 ? -5.779 15.318 5.870 1.00 91.19 278 ILE A N 1
ATOM 2091 C CA . ILE A 1 278 ? -7.163 15.294 6.354 1.00 91.19 278 ILE A CA 1
ATOM 2092 C C . ILE A 1 278 ? -7.224 15.551 7.863 1.00 91.19 278 ILE A C 1
ATOM 2094 O O . ILE A 1 278 ? -6.319 15.173 8.617 1.00 91.19 278 ILE A O 1
ATOM 2098 N N . GLY A 1 279 ? -8.315 16.170 8.308 1.00 91.12 279 GLY A N 1
ATOM 2099 C CA . GLY A 1 279 ? -8.568 16.537 9.700 1.00 91.12 279 GLY A CA 1
ATOM 2100 C C . GLY A 1 279 ? -10.059 16.638 10.017 1.00 91.12 279 GLY A C 1
ATOM 2101 O O . GLY A 1 279 ? -10.897 16.479 9.134 1.00 91.12 279 GLY A O 1
ATOM 2102 N N . PHE A 1 280 ? -10.384 16.883 11.287 1.00 90.06 280 PHE A N 1
ATOM 2103 C CA . PHE A 1 280 ? -11.743 17.248 11.690 1.00 90.06 280 PHE A CA 1
ATOM 2104 C C . PHE A 1 280 ? -11.929 18.764 11.582 1.00 90.06 280 PHE A C 1
ATOM 2106 O O . PHE A 1 280 ? -11.081 19.524 12.051 1.00 90.06 280 PHE A O 1
ATOM 2113 N N . VAL A 1 281 ? -13.037 19.184 10.977 1.00 85.81 281 VAL A N 1
ATOM 2114 C CA . VAL A 1 281 ? -13.463 20.582 10.834 1.00 85.81 281 VAL A CA 1
ATOM 2115 C C . VAL A 1 281 ? -14.868 20.717 11.415 1.00 85.81 281 VAL A C 1
ATOM 2117 O O . VAL A 1 281 ? -15.651 19.775 11.354 1.00 85.81 281 VAL A O 1
ATOM 2120 N N . GLY A 1 282 ? -15.193 21.878 11.984 1.00 84.88 282 GLY A N 1
ATOM 2121 C CA . GLY A 1 282 ? -16.463 22.106 12.680 1.00 84.88 282 GLY A CA 1
ATOM 2122 C C . GLY A 1 282 ? -16.424 21.666 14.146 1.00 84.88 282 GLY A C 1
ATOM 2123 O O . GLY A 1 282 ? -15.361 21.373 14.694 1.00 84.88 282 GLY A O 1
ATOM 2124 N N . ARG A 1 283 ? -17.583 21.680 14.816 1.00 80.31 283 ARG A N 1
ATOM 2125 C CA . ARG A 1 283 ? -17.747 21.247 16.216 1.00 80.31 283 ARG A CA 1
ATOM 2126 C C . ARG A 1 283 ? -19.119 20.616 16.418 1.00 80.31 283 ARG A C 1
ATOM 2128 O O . ARG A 1 283 ? -20.065 20.927 15.701 1.00 80.31 283 ARG A O 1
ATOM 2135 N N . GLY A 1 284 ? -19.242 19.771 17.440 1.00 82.50 284 GLY A N 1
ATOM 2136 C CA . GLY A 1 284 ? -20.524 19.192 17.835 1.00 82.50 284 GLY A CA 1
ATOM 2137 C C . GLY A 1 284 ? -21.172 18.404 16.695 1.00 82.50 284 GLY A C 1
ATOM 2138 O O . GLY A 1 284 ? -20.589 17.456 16.171 1.00 82.50 284 GLY A O 1
ATOM 2139 N N . VAL A 1 285 ? -22.391 18.783 16.315 1.00 74.00 285 VAL A N 1
ATOM 2140 C CA . VAL A 1 285 ? -23.138 18.087 15.257 1.00 74.00 285 VAL A CA 1
ATOM 2141 C C . VAL A 1 285 ? -22.540 18.295 13.862 1.00 74.00 285 VAL A C 1
ATOM 2143 O O . VAL A 1 285 ? -22.581 17.348 13.071 1.00 74.00 285 VAL A O 1
ATOM 2146 N N . ASP A 1 286 ? -21.911 19.451 13.626 1.00 77.06 286 ASP A N 1
ATOM 2147 C CA . ASP A 1 286 ? -21.341 19.876 12.338 1.00 77.06 286 ASP A CA 1
ATOM 2148 C C . ASP A 1 286 ? -19.895 19.399 12.130 1.00 77.06 286 ASP A C 1
ATOM 2150 O O . ASP A 1 286 ? -19.303 19.615 11.072 1.00 77.06 286 ASP A O 1
ATOM 2154 N N . GLU A 1 287 ? -19.299 18.748 13.137 1.00 84.69 287 GLU A N 1
ATOM 2155 C CA . GLU A 1 287 ? -17.947 18.201 13.026 1.00 84.69 287 GLU A CA 1
ATOM 2156 C C . GLU A 1 287 ? -17.884 17.137 11.921 1.00 84.69 287 GLU A C 1
ATOM 2158 O O . GLU A 1 287 ? -18.627 16.160 11.962 1.00 84.69 287 GLU A O 1
ATOM 2163 N N . HIS A 1 288 ? -16.986 17.264 10.954 1.00 85.38 288 HIS A N 1
ATOM 2164 C CA . HIS A 1 288 ? -16.821 16.288 9.878 1.00 85.38 288 HIS A CA 1
ATOM 2165 C C . HIS A 1 288 ? -15.354 16.157 9.473 1.00 85.38 288 HIS A C 1
ATOM 2167 O O . HIS A 1 288 ? -14.518 16.998 9.802 1.00 85.38 288 HIS A O 1
ATOM 2173 N N . VAL A 1 289 ? -15.027 15.060 8.787 1.00 88.75 289 VAL A N 1
ATOM 2174 C CA . VAL A 1 289 ? -13.695 14.885 8.200 1.00 88.75 289 VAL A CA 1
ATOM 2175 C C . VAL A 1 289 ? -13.638 15.702 6.917 1.00 88.75 289 VAL A C 1
ATOM 2177 O O . VAL A 1 289 ? -14.520 15.573 6.076 1.00 88.75 289 VAL A O 1
ATOM 2180 N N . SER A 1 290 ? -12.602 16.519 6.771 1.00 86.81 290 SER A N 1
ATOM 2181 C CA . SER A 1 290 ? -12.357 17.319 5.574 1.00 86.81 290 SER A CA 1
ATOM 2182 C C . SER A 1 290 ? -10.860 17.393 5.279 1.00 86.81 290 SER A C 1
ATOM 2184 O O . SER A 1 290 ? -10.019 17.000 6.098 1.00 86.81 290 SER A O 1
ATOM 2186 N N . THR A 1 291 ? -10.526 17.865 4.089 1.00 85.56 291 THR A N 1
ATOM 2187 C CA . THR A 1 291 ? -9.159 18.148 3.661 1.00 85.56 291 THR A CA 1
ATOM 2188 C C . THR A 1 291 ? -8.697 19.513 4.164 1.00 85.56 291 THR A C 1
ATOM 2190 O O . THR A 1 291 ? -9.487 20.351 4.611 1.00 85.56 291 THR A O 1
ATOM 2193 N N . THR A 1 292 ? -7.392 19.771 4.080 1.00 77.19 292 THR A N 1
ATOM 2194 C CA . THR A 1 292 ? -6.838 21.106 4.332 1.00 77.19 292 THR A CA 1
ATOM 2195 C C . THR A 1 292 ? -7.564 22.150 3.481 1.00 77.19 292 THR A C 1
ATOM 2197 O O . THR A 1 292 ? -7.564 22.068 2.255 1.00 77.19 292 THR A O 1
ATOM 2200 N N . ARG A 1 293 ? -8.197 23.131 4.142 1.00 76.44 293 ARG A N 1
ATOM 2201 C CA . ARG A 1 293 ? -8.984 24.213 3.515 1.00 76.44 293 ARG A CA 1
ATOM 2202 C C . ARG A 1 293 ? -10.151 23.740 2.625 1.00 76.44 293 ARG A C 1
ATOM 2204 O O . ARG A 1 293 ? -10.661 24.544 1.852 1.00 76.44 293 ARG A O 1
ATOM 2211 N N . GLY A 1 294 ? -10.578 22.478 2.728 1.00 76.00 294 GLY A N 1
ATOM 2212 C CA . GLY A 1 294 ? -11.619 21.911 1.864 1.00 76.00 294 GLY A CA 1
ATOM 2213 C C . GLY A 1 294 ? -11.201 21.775 0.395 1.00 76.00 294 GLY A C 1
ATOM 2214 O O . GLY A 1 294 ? -12.061 21.761 -0.478 1.00 76.00 294 GLY A O 1
ATOM 2215 N N . LEU A 1 295 ? -9.896 21.730 0.109 1.00 81.56 295 LEU A N 1
ATOM 2216 C CA . LEU A 1 295 ? -9.374 21.575 -1.249 1.00 81.56 295 LEU A CA 1
ATOM 2217 C C . LEU A 1 295 ? -9.429 20.110 -1.722 1.00 81.56 295 LEU A C 1
ATOM 2219 O O . LEU A 1 295 ? -9.333 19.198 -0.894 1.00 81.56 295 LEU A O 1
ATOM 2223 N N . PRO A 1 296 ? -9.499 19.860 -3.040 1.00 79.56 296 PRO A N 1
ATOM 2224 C CA . PRO A 1 296 ? -9.289 18.531 -3.612 1.00 79.56 296 PRO A CA 1
ATOM 2225 C C . PRO A 1 296 ? -7.961 17.893 -3.165 1.00 79.56 296 PRO A C 1
ATOM 2227 O O . PRO A 1 296 ? -6.982 18.592 -2.893 1.00 79.56 296 PRO A O 1
ATOM 2230 N N . LEU A 1 297 ? -7.916 16.558 -3.054 1.00 83.75 297 LEU A N 1
ATOM 2231 C CA . LEU A 1 297 ? -6.764 15.849 -2.476 1.00 83.75 297 LEU A CA 1
ATOM 2232 C C . LEU A 1 297 ? -5.459 16.081 -3.255 1.00 83.75 297 LEU A C 1
ATOM 2234 O O . LEU A 1 297 ? -4.402 16.198 -2.627 1.00 83.75 297 LEU A O 1
ATOM 2238 N N . ASP A 1 298 ? -5.516 16.194 -4.580 1.00 80.69 298 ASP A N 1
ATOM 2239 C CA . ASP A 1 298 ? -4.371 16.486 -5.449 1.00 80.69 298 ASP A CA 1
ATOM 2240 C C . ASP A 1 298 ? -3.709 17.836 -5.101 1.00 80.69 298 ASP A C 1
ATOM 2242 O O . ASP A 1 298 ? -2.478 17.918 -5.103 1.00 80.69 298 ASP A O 1
ATOM 2246 N N . ARG A 1 299 ? -4.509 18.835 -4.695 1.00 83.50 299 ARG A N 1
ATOM 2247 C CA . ARG A 1 299 ? -4.101 20.182 -4.238 1.00 83.50 299 ARG A CA 1
ATOM 2248 C C . ARG A 1 299 ? -3.706 20.264 -2.767 1.00 83.50 299 ARG A C 1
ATOM 2250 O O . ARG A 1 299 ? -3.358 21.331 -2.265 1.00 83.50 299 ARG A O 1
ATOM 2257 N N . THR A 1 300 ? -3.731 19.144 -2.058 1.00 88.19 300 THR A N 1
ATOM 2258 C CA . THR A 1 300 ? -3.237 19.053 -0.680 1.00 88.19 300 THR A CA 1
ATOM 2259 C C . THR A 1 300 ? -1.897 18.325 -0.637 1.00 88.19 300 THR A C 1
ATOM 2261 O O . THR A 1 300 ? -1.441 17.727 -1.617 1.00 88.19 300 THR A O 1
ATOM 2264 N N . LYS A 1 301 ? -1.310 18.253 0.559 1.00 91.19 301 LYS A N 1
ATOM 2265 C CA . LYS A 1 301 ? -0.152 17.396 0.867 1.00 91.19 301 LYS A CA 1
ATOM 2266 C C . LYS A 1 301 ? -0.453 15.891 0.803 1.00 91.19 301 LYS A C 1
ATOM 2268 O O . LYS A 1 301 ? 0.401 15.090 1.168 1.00 91.19 301 LYS A O 1
ATOM 2273 N N . CYS A 1 302 ? -1.654 15.475 0.388 1.00 92.75 302 CYS A N 1
ATOM 2274 C CA . CYS A 1 302 ? -1.973 14.065 0.197 1.00 92.75 302 CYS A CA 1
ATOM 2275 C C . CYS A 1 302 ? -0.986 13.423 -0.785 1.00 92.75 302 CYS A C 1
ATOM 2277 O O . CYS A 1 302 ? -0.775 13.917 -1.892 1.00 92.75 302 CYS A O 1
ATOM 2279 N N . ILE A 1 303 ? -0.423 12.290 -0.373 1.00 94.81 303 ILE A N 1
ATOM 2280 C CA . ILE A 1 303 ? 0.487 11.472 -1.182 1.00 94.81 303 ILE A CA 1
ATOM 2281 C C . ILE A 1 303 ? -0.207 10.238 -1.775 1.00 94.81 303 ILE A C 1
ATOM 2283 O O . ILE A 1 303 ? 0.457 9.322 -2.248 1.00 94.81 303 ILE A O 1
ATOM 2287 N N . GLU A 1 304 ? -1.540 10.173 -1.684 1.00 94.31 304 GLU A N 1
ATOM 2288 C CA . GLU A 1 304 ? -2.384 9.094 -2.222 1.00 94.31 304 GLU A CA 1
ATOM 2289 C C . GLU A 1 304 ? -2.094 7.689 -1.662 1.00 94.31 304 GLU A C 1
ATOM 2291 O O . GLU A 1 304 ? -2.534 6.684 -2.218 1.00 94.31 304 GLU A O 1
ATOM 2296 N N . CYS A 1 305 ? -1.399 7.571 -0.524 1.00 96.00 305 CYS A N 1
ATOM 2297 C CA . CYS A 1 305 ? -0.955 6.274 0.004 1.00 96.00 305 CYS A CA 1
ATOM 2298 C C . CYS A 1 305 ? -2.087 5.340 0.477 1.00 96.00 305 CYS A C 1
ATOM 2300 O O . CYS A 1 305 ? -1.823 4.175 0.772 1.00 96.00 305 CYS A O 1
ATOM 2302 N N . GLY A 1 306 ? -3.324 5.840 0.599 1.00 95.88 306 GLY A N 1
ATOM 2303 C CA . GLY A 1 306 ? -4.522 5.038 0.885 1.00 95.88 306 GLY A CA 1
ATOM 2304 C C . GLY A 1 306 ? -4.638 4.508 2.312 1.00 95.88 306 GLY A C 1
ATOM 2305 O O . GLY A 1 306 ? -5.584 3.791 2.625 1.00 95.88 306 GLY A O 1
ATOM 2306 N N . GLN A 1 307 ? -3.717 4.865 3.209 1.00 97.00 307 GLN A N 1
ATOM 2307 C CA . GLN A 1 307 ? -3.729 4.383 4.596 1.00 97.00 307 GLN A CA 1
ATOM 2308 C C . GLN A 1 307 ? -5.015 4.768 5.341 1.00 97.00 307 GLN A C 1
ATOM 2310 O O . GLN A 1 307 ? -5.486 4.017 6.189 1.00 97.00 307 GLN A O 1
ATOM 2315 N N . CYS A 1 308 ? -5.624 5.907 4.999 1.00 95.38 308 CYS A N 1
ATOM 2316 C CA . CYS A 1 308 ? -6.925 6.314 5.530 1.00 95.38 308 CYS A CA 1
ATOM 2317 C C . CYS A 1 308 ? -8.070 5.375 5.109 1.00 95.38 308 CYS A C 1
ATOM 2319 O O . CYS A 1 308 ? -8.942 5.104 5.935 1.00 95.38 308 CYS A O 1
ATOM 2321 N N . ALA A 1 309 ? -8.056 4.863 3.874 1.00 94.69 309 ALA A N 1
ATOM 2322 C CA . ALA A 1 309 ? -9.032 3.892 3.379 1.00 94.69 309 ALA A CA 1
ATOM 2323 C C . ALA A 1 309 ? -8.813 2.508 4.010 1.00 94.69 309 ALA A C 1
ATOM 2325 O O . ALA A 1 309 ? -9.771 1.859 4.435 1.00 94.69 309 ALA A O 1
ATOM 2326 N N . ALA A 1 310 ? -7.551 2.095 4.169 1.00 95.00 310 ALA A N 1
ATOM 2327 C CA . ALA A 1 310 ? -7.187 0.805 4.758 1.00 95.00 310 ALA A CA 1
ATOM 2328 C C . ALA A 1 310 ? -7.696 0.622 6.201 1.00 95.00 310 ALA A C 1
ATOM 2330 O O . ALA A 1 310 ? -8.065 -0.483 6.581 1.00 95.00 310 ALA A O 1
ATOM 2331 N N . VAL A 1 311 ? -7.767 1.700 6.993 1.00 95.69 311 VAL A N 1
ATOM 2332 C CA . VAL A 1 311 ? -8.214 1.647 8.402 1.00 95.69 311 VAL A CA 1
ATOM 2333 C C . VAL A 1 311 ? -9.687 2.017 8.605 1.00 95.69 311 VAL A C 1
ATOM 2335 O O . VAL A 1 311 ? -10.172 2.017 9.741 1.00 95.69 311 VAL A O 1
ATOM 2338 N N . CYS A 1 312 ? -10.405 2.392 7.542 1.00 95.38 312 CYS A N 1
ATOM 2339 C CA . CYS A 1 312 ? -11.801 2.806 7.644 1.00 95.38 312 CYS A CA 1
ATOM 2340 C C . CYS A 1 312 ? -12.697 1.601 8.001 1.00 95.38 312 CYS A C 1
ATOM 2342 O O . CYS A 1 312 ? -12.707 0.631 7.239 1.00 95.38 312 CYS A O 1
ATOM 2344 N N . PRO A 1 313 ? -13.469 1.648 9.109 1.00 95.25 313 PRO A N 1
ATOM 2345 C CA . PRO A 1 313 ? -14.316 0.532 9.548 1.00 95.25 313 PRO A CA 1
ATOM 2346 C C . PRO A 1 313 ? -15.661 0.450 8.807 1.00 95.25 313 PRO A C 1
ATOM 2348 O O . PRO A 1 313 ? -16.483 -0.407 9.122 1.00 95.25 313 PRO A O 1
ATOM 2351 N N . THR A 1 314 ? -15.917 1.375 7.878 1.00 94.56 314 THR A N 1
ATOM 2352 C CA . THR A 1 314 ? -17.151 1.472 7.087 1.00 94.56 314 THR A CA 1
ATOM 2353 C C . THR A 1 314 ? -16.816 1.690 5.607 1.00 94.56 314 THR A C 1
ATOM 2355 O O . THR A 1 314 ? -15.657 1.584 5.198 1.00 94.56 314 THR A O 1
ATOM 2358 N N . GLY A 1 315 ? -17.824 2.017 4.793 1.00 90.81 315 GLY A N 1
ATOM 2359 C CA . GLY A 1 315 ? -17.653 2.431 3.395 1.00 90.81 315 GLY A CA 1
ATOM 2360 C C . GLY A 1 315 ? -17.327 3.915 3.194 1.00 90.81 315 GLY A C 1
ATOM 2361 O O . GLY A 1 315 ? -17.423 4.385 2.065 1.00 90.81 315 GLY A O 1
ATOM 2362 N N . ALA A 1 316 ? -16.978 4.654 4.257 1.00 91.25 316 ALA A N 1
ATOM 2363 C CA . ALA A 1 316 ? -16.768 6.101 4.183 1.00 91.25 316 ALA A CA 1
ATOM 2364 C C . ALA A 1 316 ? -15.503 6.507 3.432 1.00 91.25 316 ALA A C 1
ATOM 2366 O O . ALA A 1 316 ? -15.524 7.495 2.727 1.00 91.25 316 ALA A O 1
ATOM 2367 N N . MET A 1 317 ? -14.386 5.798 3.602 1.00 91.31 317 MET A N 1
ATOM 2368 C CA . MET A 1 317 ? -13.125 6.118 2.926 1.00 91.31 317 MET A CA 1
ATOM 2369 C C . MET A 1 317 ? -12.689 4.899 2.124 1.00 91.31 317 MET A C 1
ATOM 2371 O O . MET A 1 317 ? -12.490 3.826 2.702 1.00 91.31 317 MET A O 1
ATOM 2375 N N . ARG A 1 318 ? -12.563 5.060 0.809 1.00 89.94 318 ARG A N 1
ATOM 2376 C CA . ARG A 1 318 ? -12.296 3.980 -0.147 1.00 89.94 318 ARG A CA 1
ATOM 2377 C C . ARG A 1 318 ? -11.264 4.423 -1.175 1.00 89.94 318 ARG A C 1
ATOM 2379 O O . ARG A 1 318 ? -10.959 5.601 -1.305 1.00 89.94 318 ARG A O 1
ATOM 2386 N N . GLU A 1 319 ? -10.683 3.468 -1.878 1.00 90.62 319 GLU A N 1
ATOM 2387 C CA . GLU A 1 319 ? -9.971 3.731 -3.124 1.00 90.62 319 GLU A CA 1
ATOM 2388 C C . GLU A 1 319 ? -10.924 4.260 -4.209 1.00 90.62 319 GLU A C 1
ATOM 2390 O O . GLU A 1 319 ? -12.111 3.926 -4.212 1.00 90.62 319 GLU A O 1
ATOM 2395 N N . ARG A 1 320 ? -10.408 5.068 -5.146 1.00 88.19 320 ARG A N 1
ATOM 2396 C CA . ARG A 1 320 ? -11.153 5.425 -6.364 1.00 88.19 320 ARG A CA 1
ATOM 2397 C C . ARG A 1 320 ? -11.443 4.159 -7.161 1.00 88.19 320 ARG A C 1
ATOM 2399 O O . ARG A 1 320 ? -10.529 3.388 -7.455 1.00 88.19 320 ARG A O 1
ATOM 2406 N N . HIS A 1 321 ? -12.711 3.972 -7.497 1.00 81.81 321 HIS A N 1
ATOM 2407 C CA . HIS A 1 321 ? -13.203 2.755 -8.113 1.00 81.81 321 HIS A CA 1
ATOM 2408 C C . HIS A 1 321 ? -12.866 2.718 -9.608 1.00 81.81 321 HIS A C 1
ATOM 2410 O O . HIS A 1 321 ? -13.278 3.599 -10.360 1.00 81.81 321 HIS A O 1
ATOM 2416 N N . GLU A 1 322 ? -12.145 1.682 -10.035 1.00 90.25 322 GLU A N 1
ATOM 2417 C CA . GLU A 1 322 ? -11.919 1.378 -11.463 1.00 90.25 322 GLU A CA 1
ATOM 2418 C C . GLU A 1 322 ? -12.506 0.012 -11.862 1.00 90.25 322 GLU A C 1
ATOM 2420 O O . GLU A 1 322 ? -12.409 -0.425 -13.006 1.00 90.25 322 GLU A O 1
ATOM 2425 N N . LEU A 1 323 ? -13.150 -0.676 -10.914 1.00 90.81 323 LEU A N 1
ATOM 2426 C CA . LEU A 1 323 ? -13.656 -2.033 -11.095 1.00 90.81 323 LEU A CA 1
ATOM 2427 C C . LEU A 1 323 ? -14.775 -2.138 -12.149 1.00 90.81 323 LEU A C 1
ATOM 2429 O O . LEU A 1 323 ? -14.806 -3.134 -12.864 1.00 90.81 323 LEU A O 1
ATOM 2433 N N . PHE A 1 324 ? -15.670 -1.152 -12.286 1.00 89.31 324 PHE A N 1
ATOM 2434 C CA . PHE A 1 324 ? -16.735 -1.217 -13.304 1.00 89.31 324 PHE A CA 1
ATOM 2435 C C . PHE A 1 324 ? -16.181 -0.982 -14.708 1.00 89.31 324 PHE A C 1
ATOM 2437 O O . PHE A 1 324 ? -16.522 -1.720 -15.619 1.00 89.31 324 PHE A O 1
ATOM 2444 N N . GLN A 1 325 ? -15.233 -0.060 -14.851 1.00 93.00 325 GLN A N 1
ATOM 2445 C CA . GLN A 1 325 ? -14.524 0.182 -16.103 1.00 93.00 325 GLN A CA 1
ATOM 2446 C C . GLN A 1 325 ? -13.757 -1.067 -16.556 1.00 93.00 325 GLN A C 1
ATOM 2448 O O . GLN A 1 325 ? -13.729 -1.382 -17.742 1.00 93.00 325 GLN A O 1
ATOM 2453 N N . VAL A 1 326 ? -13.177 -1.820 -15.614 1.00 96.19 326 VAL A N 1
ATOM 2454 C CA . VAL A 1 326 ? -12.557 -3.115 -15.923 1.00 96.19 326 VAL A CA 1
ATOM 2455 C C . VAL A 1 326 ? -13.599 -4.171 -16.295 1.00 96.19 326 VAL A C 1
ATOM 2457 O O . VAL A 1 326 ? -13.344 -4.945 -17.208 1.00 96.19 326 VAL A O 1
ATOM 2460 N N . ILE A 1 327 ? -14.764 -4.218 -15.637 1.00 95.31 327 ILE A N 1
ATOM 2461 C CA . ILE A 1 327 ? -15.853 -5.129 -16.034 1.00 95.31 327 ILE A CA 1
ATOM 2462 C C . ILE A 1 327 ? -16.288 -4.844 -17.475 1.00 95.31 327 ILE A C 1
ATOM 2464 O O . ILE A 1 327 ? -16.326 -5.775 -18.275 1.00 95.31 327 ILE A O 1
ATOM 2468 N N . ASP A 1 328 ? -16.528 -3.579 -17.816 1.00 95.44 328 ASP A N 1
ATOM 2469 C CA . ASP A 1 328 ? -16.910 -3.172 -19.169 1.00 95.44 328 ASP A CA 1
ATOM 2470 C C . ASP A 1 328 ? -15.816 -3.550 -20.184 1.00 95.44 328 ASP A C 1
ATOM 2472 O O . ASP A 1 328 ? -16.098 -4.104 -21.246 1.00 95.44 328 ASP A O 1
ATOM 2476 N N . ALA A 1 329 ? -14.542 -3.333 -19.835 1.00 95.50 329 ALA A N 1
ATOM 2477 C CA . ALA A 1 329 ? -13.410 -3.704 -20.683 1.00 95.50 329 ALA A CA 1
ATOM 2478 C C . ALA A 1 329 ? -13.243 -5.225 -20.862 1.00 95.50 329 ALA A C 1
ATOM 2480 O O . ALA A 1 329 ? -12.761 -5.665 -21.902 1.00 95.50 329 ALA A O 1
ATOM 2481 N N . LEU A 1 330 ? -13.626 -6.037 -19.871 1.00 96.38 330 LEU A N 1
ATOM 2482 C CA . LEU A 1 330 ? -13.610 -7.501 -19.973 1.00 96.38 330 LEU A CA 1
ATOM 2483 C C . LEU A 1 330 ? -14.717 -8.030 -20.896 1.00 96.38 330 LEU A C 1
ATOM 2485 O O . LEU A 1 330 ? -14.554 -9.091 -21.499 1.00 96.38 330 LEU A O 1
ATOM 2489 N N . GLU A 1 331 ? -15.829 -7.303 -21.016 1.00 93.75 331 GLU A N 1
ATOM 2490 C CA . GLU A 1 331 ? -16.938 -7.651 -21.909 1.00 93.75 331 GLU A CA 1
ATOM 2491 C C . GLU A 1 331 ? -16.649 -7.272 -23.374 1.00 93.75 331 GLU A C 1
ATOM 2493 O O . GLU A 1 331 ? -17.193 -7.897 -24.292 1.00 93.75 331 GLU A O 1
ATOM 2498 N N . ASP A 1 332 ? -15.735 -6.324 -23.608 1.00 93.94 332 ASP A N 1
ATOM 2499 C CA . ASP A 1 332 ? -15.283 -5.922 -24.941 1.00 93.94 332 ASP A CA 1
ATOM 2500 C C . ASP A 1 332 ? -14.445 -7.018 -25.631 1.00 93.94 332 ASP A C 1
ATOM 2502 O O . ASP A 1 332 ? -13.275 -7.263 -25.329 1.00 93.94 332 ASP A O 1
ATOM 2506 N N . GLN A 1 333 ? -15.055 -7.667 -26.623 1.00 90.88 333 GLN A N 1
ATOM 2507 C CA . GLN A 1 333 ? -14.429 -8.722 -27.427 1.00 90.88 333 GLN A CA 1
ATOM 2508 C C . GLN A 1 333 ? -13.469 -8.191 -28.503 1.00 90.88 333 GLN A C 1
ATOM 2510 O O . GLN A 1 333 ? -12.753 -8.977 -29.122 1.00 90.88 333 GLN A O 1
ATOM 2515 N N . SER A 1 334 ? -13.466 -6.883 -28.775 1.00 91.69 334 SER A N 1
ATOM 2516 C CA . SER A 1 334 ? -12.625 -6.288 -29.822 1.00 91.69 334 SER A CA 1
ATOM 2517 C C . SER A 1 334 ? -11.189 -6.030 -29.366 1.00 91.69 334 SER A C 1
ATOM 2519 O O . SER A 1 334 ? -10.288 -5.912 -30.201 1.00 91.69 334 SER A O 1
ATOM 2521 N N . ARG A 1 335 ? -10.970 -5.978 -28.049 1.00 94.06 335 ARG A N 1
ATOM 2522 C CA . ARG A 1 335 ? -9.682 -5.668 -27.428 1.00 94.06 335 ARG A CA 1
ATOM 2523 C C . ARG A 1 335 ? -9.093 -6.896 -26.742 1.00 94.06 335 ARG A C 1
ATOM 2525 O O . ARG A 1 335 ? -9.808 -7.805 -26.322 1.00 94.06 335 ARG A O 1
ATOM 2532 N N . VAL A 1 336 ? -7.768 -6.911 -26.625 1.00 96.38 336 VAL A N 1
ATOM 2533 C CA . VAL A 1 336 ? -7.005 -7.917 -25.875 1.00 96.38 336 VAL A CA 1
ATOM 2534 C C . VAL A 1 336 ? -6.853 -7.439 -24.434 1.00 96.38 336 VAL A C 1
ATOM 2536 O O . VAL A 1 336 ? -6.355 -6.341 -24.205 1.00 96.38 336 VAL A O 1
ATOM 2539 N N . LYS A 1 337 ? -7.254 -8.245 -23.454 1.00 97.50 337 LYS A N 1
ATOM 2540 C CA . LYS A 1 337 ? -7.268 -7.895 -22.031 1.00 97.50 337 LYS A CA 1
ATOM 2541 C C . LYS A 1 337 ? -6.091 -8.552 -21.329 1.00 97.50 337 LYS A C 1
ATOM 2543 O O . LYS A 1 337 ? -5.977 -9.776 -21.298 1.00 97.50 337 LYS A O 1
ATOM 2548 N N . VAL A 1 338 ? -5.241 -7.735 -20.724 1.00 97.94 338 VAL A N 1
ATOM 2549 C CA . VAL A 1 338 ? -4.035 -8.164 -20.016 1.00 97.94 338 VAL A CA 1
ATOM 2550 C C . VAL A 1 338 ? -4.135 -7.754 -18.553 1.00 97.94 338 VAL A C 1
ATOM 2552 O O . VAL A 1 338 ? -4.439 -6.601 -18.255 1.00 97.94 338 VAL A O 1
ATOM 2555 N N . ALA A 1 339 ? -3.847 -8.680 -17.641 1.00 98.25 339 ALA A N 1
ATOM 2556 C CA . ALA A 1 339 ? -3.668 -8.390 -16.222 1.00 98.25 339 ALA A CA 1
ATOM 2557 C C . ALA A 1 339 ? -2.195 -8.538 -15.821 1.00 98.25 339 ALA A C 1
ATOM 2559 O O . ALA A 1 339 ? -1.565 -9.526 -16.177 1.00 98.25 339 ALA A O 1
ATOM 2560 N N . ALA A 1 340 ? -1.654 -7.613 -15.028 1.00 97.56 340 ALA A N 1
ATOM 2561 C CA . ALA A 1 340 ? -0.319 -7.725 -14.438 1.00 97.56 340 ALA A CA 1
ATOM 2562 C C . ALA A 1 340 ? -0.393 -7.657 -12.908 1.00 97.56 340 ALA A C 1
ATOM 2564 O O . ALA A 1 340 ? -0.873 -6.671 -12.350 1.00 97.56 340 ALA A O 1
ATOM 2565 N N . VAL A 1 341 ? 0.083 -8.693 -12.210 1.00 97.38 341 VAL A N 1
ATOM 2566 C CA . VAL A 1 341 ? -0.126 -8.832 -10.754 1.00 97.38 341 VAL A CA 1
ATOM 2567 C C . VAL A 1 341 ? 1.129 -8.484 -9.958 1.00 97.38 341 VAL A C 1
ATOM 2569 O O . VAL A 1 341 ? 2.196 -9.042 -10.196 1.00 97.38 341 VAL A O 1
ATOM 2572 N N . ALA A 1 342 ? 1.000 -7.595 -8.972 1.00 95.56 342 ALA A N 1
ATOM 2573 C CA . ALA A 1 342 ? 2.103 -7.187 -8.104 1.00 95.56 342 ALA A CA 1
ATOM 2574 C C . ALA A 1 342 ? 2.530 -8.254 -7.075 1.00 95.56 342 ALA A C 1
ATOM 2576 O O . ALA A 1 342 ? 1.693 -9.036 -6.604 1.00 95.56 342 ALA A O 1
ATOM 2577 N N . PRO A 1 343 ? 3.799 -8.226 -6.611 1.00 89.00 343 PRO A N 1
ATOM 2578 C CA . PRO A 1 343 ? 4.315 -9.192 -5.642 1.00 89.00 343 PRO A CA 1
ATOM 2579 C C . PRO A 1 343 ? 3.466 -9.292 -4.371 1.00 89.00 343 PRO A C 1
ATOM 2581 O O . PRO A 1 343 ? 3.089 -10.386 -3.964 1.00 89.00 343 PRO A O 1
ATOM 2584 N N . SER A 1 344 ? 3.079 -8.172 -3.748 1.00 93.69 344 SER A N 1
ATOM 2585 C CA . SER A 1 344 ? 2.339 -8.222 -2.475 1.00 93.69 344 SER A CA 1
ATOM 2586 C C . SER A 1 344 ? 0.871 -8.636 -2.601 1.00 93.69 344 SER A C 1
ATOM 2588 O O . SER A 1 344 ? 0.240 -8.884 -1.571 1.00 93.69 344 SER A O 1
ATOM 2590 N N . VAL A 1 345 ? 0.311 -8.704 -3.814 1.00 95.44 345 VAL A N 1
ATOM 2591 C CA . VAL A 1 345 ? -1.078 -9.144 -4.021 1.00 95.44 345 VAL A CA 1
ATOM 2592 C C . VAL A 1 345 ? -1.196 -10.628 -3.698 1.00 95.44 345 VAL A C 1
ATOM 2594 O O . VAL A 1 345 ? -2.068 -11.006 -2.921 1.00 95.44 345 VAL A O 1
ATOM 2597 N N . ARG A 1 346 ? -0.265 -11.463 -4.185 1.00 91.31 346 ARG A N 1
ATOM 2598 C CA . ARG A 1 346 ? -0.279 -12.916 -3.915 1.00 91.31 346 ARG A CA 1
ATOM 2599 C C . ARG A 1 346 ? -0.163 -13.256 -2.430 1.00 91.31 346 ARG A C 1
ATOM 2601 O O . ARG A 1 346 ? -0.680 -14.266 -1.975 1.00 91.31 346 ARG A O 1
ATOM 2608 N N . VAL A 1 347 ? 0.464 -12.371 -1.660 1.00 90.31 347 VAL A N 1
ATOM 2609 C CA . VAL A 1 347 ? 0.651 -12.539 -0.217 1.00 90.31 347 VAL A CA 1
ATOM 2610 C C . VAL A 1 347 ? -0.649 -12.290 0.551 1.00 90.31 347 VAL A C 1
ATOM 2612 O O . VAL A 1 347 ? -0.966 -13.032 1.480 1.00 90.31 347 VAL A O 1
ATOM 2615 N N . ALA A 1 348 ? -1.400 -11.251 0.176 1.00 94.00 348 ALA A N 1
ATOM 2616 C CA . ALA A 1 348 ? -2.570 -10.790 0.923 1.00 94.00 348 ALA A CA 1
ATOM 2617 C C . ALA A 1 348 ? -3.909 -11.290 0.356 1.00 94.00 348 ALA A C 1
ATOM 2619 O O . ALA A 1 348 ? -4.892 -11.320 1.086 1.00 94.00 348 ALA A O 1
ATOM 2620 N N . MET A 1 349 ? -3.963 -11.739 -0.906 1.00 95.69 349 MET A N 1
ATOM 2621 C CA . MET A 1 349 ? -5.209 -12.135 -1.588 1.00 95.69 349 MET A CA 1
ATOM 2622 C C . MET A 1 349 ? -6.047 -13.144 -0.798 1.00 95.69 349 MET A C 1
ATOM 2624 O O . MET A 1 349 ? -7.270 -13.116 -0.840 1.00 95.69 349 MET A O 1
ATOM 2628 N N . SER A 1 350 ? -5.388 -14.029 -0.052 1.00 94.81 350 SER A N 1
ATOM 2629 C CA . SER A 1 350 ? -6.047 -15.039 0.784 1.00 94.81 350 SER A CA 1
ATOM 2630 C C . SER A 1 350 ? -7.012 -14.428 1.807 1.00 94.81 350 SER A C 1
ATOM 2632 O O . SER A 1 350 ? -8.054 -15.010 2.108 1.00 94.81 350 SER A O 1
ATOM 2634 N N . GLU A 1 351 ? -6.690 -13.237 2.306 1.00 94.69 351 GLU A N 1
ATOM 2635 C CA . GLU A 1 351 ? -7.464 -12.540 3.331 1.00 94.69 351 GLU A CA 1
ATOM 2636 C C . GLU A 1 351 ? -8.817 -12.058 2.791 1.00 94.69 351 GLU A C 1
ATOM 2638 O O . GLU A 1 351 ? -9.797 -12.063 3.532 1.00 94.69 351 GLU A O 1
ATOM 2643 N N . GLU A 1 352 ? -8.928 -11.767 1.487 1.00 93.62 352 GLU A N 1
ATOM 2644 C CA . GLU A 1 352 ? -10.216 -11.461 0.837 1.00 93.62 352 GLU A CA 1
ATOM 2645 C C . GLU A 1 352 ? -11.195 -12.648 0.847 1.00 93.62 352 GLU A C 1
ATOM 2647 O O . GLU A 1 352 ? -12.390 -12.474 0.596 1.00 93.62 352 GLU A O 1
ATOM 2652 N N . PHE A 1 353 ? -10.706 -13.847 1.166 1.00 92.69 353 PHE A N 1
ATOM 2653 C CA . PHE A 1 353 ? -11.493 -15.072 1.306 1.00 92.69 353 PHE A CA 1
ATOM 2654 C C . PHE A 1 353 ? -11.528 -15.575 2.758 1.00 92.69 353 PHE A C 1
ATOM 2656 O O . PHE A 1 353 ? -11.886 -16.725 3.002 1.00 92.69 353 PHE A O 1
ATOM 2663 N N . GLY A 1 354 ? -11.144 -14.735 3.729 1.00 91.06 354 GLY A N 1
ATOM 2664 C CA . GLY A 1 354 ? -11.126 -15.091 5.151 1.00 91.06 354 GLY A CA 1
ATOM 2665 C C . GLY A 1 354 ? -10.039 -16.103 5.529 1.00 91.06 354 GLY A C 1
ATOM 2666 O O . GLY A 1 354 ? -10.134 -16.748 6.573 1.00 91.06 354 GLY A O 1
ATOM 2667 N N . LEU A 1 355 ? -9.013 -16.273 4.689 1.00 93.44 355 LEU A N 1
ATOM 2668 C CA . LEU A 1 355 ? -7.903 -17.191 4.931 1.00 93.44 355 LEU A CA 1
ATOM 2669 C C . LEU A 1 355 ? -6.651 -16.441 5.413 1.00 93.44 355 LEU A C 1
ATOM 2671 O O . LEU A 1 355 ? -6.457 -15.275 5.067 1.00 93.44 355 LEU A O 1
ATOM 2675 N N . PRO A 1 356 ? -5.755 -17.106 6.168 1.00 91.94 356 PRO A N 1
ATOM 2676 C CA . PRO A 1 356 ? -4.460 -16.534 6.521 1.00 91.9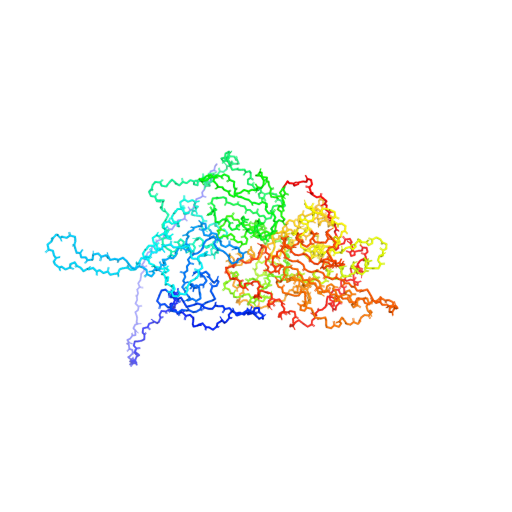4 356 PRO A CA 1
ATOM 2677 C C . PRO A 1 356 ? -3.638 -16.117 5.286 1.00 91.94 356 PRO A C 1
ATOM 2679 O O . PRO A 1 356 ? -3.772 -16.758 4.238 1.00 91.94 356 PRO A O 1
ATOM 2682 N N . PRO A 1 357 ? -2.747 -15.112 5.409 1.00 91.88 357 PRO A N 1
ATOM 2683 C CA . PRO A 1 357 ? -1.860 -14.694 4.324 1.00 91.88 357 PRO A CA 1
ATOM 2684 C C . PRO A 1 357 ? -1.105 -15.867 3.680 1.00 91.88 357 PRO A C 1
ATOM 2686 O O . PRO A 1 357 ? -0.621 -16.760 4.379 1.00 91.88 357 PRO A O 1
ATOM 2689 N N . GLY A 1 358 ? -0.992 -15.848 2.350 1.00 86.94 358 GLY A N 1
ATOM 2690 C CA . GLY A 1 358 ? -0.218 -16.827 1.579 1.00 86.94 358 GLY A CA 1
ATOM 2691 C C . GLY A 1 358 ? -0.863 -18.200 1.354 1.00 86.94 358 GLY A C 1
ATOM 2692 O O . GLY A 1 358 ? -0.177 -19.135 0.943 1.00 86.94 358 GLY A O 1
ATOM 2693 N N . ARG A 1 359 ? -2.162 -18.365 1.639 1.00 91.31 359 ARG A N 1
ATOM 2694 C CA . ARG A 1 359 ? -2.906 -19.615 1.380 1.00 91.31 359 ARG A CA 1
ATOM 2695 C C . ARG A 1 359 ? -3.379 -19.776 -0.062 1.00 91.31 359 ARG A C 1
ATOM 2697 O O . ARG A 1 359 ? -3.617 -20.905 -0.476 1.00 91.31 359 ARG A O 1
ATOM 2704 N N . VAL A 1 360 ? -3.516 -18.673 -0.785 1.00 90.75 360 VAL A N 1
ATOM 2705 C CA . VAL A 1 360 ? -3.811 -18.609 -2.217 1.00 90.75 360 VAL A CA 1
ATOM 2706 C C . VAL A 1 360 ? -2.492 -18.417 -2.953 1.00 90.75 360 VAL A C 1
ATOM 2708 O O . VAL A 1 360 ? -1.770 -17.459 -2.677 1.00 90.75 360 VAL A O 1
ATOM 2711 N N . SER A 1 361 ? -2.166 -19.324 -3.872 1.00 92.50 361 SER A N 1
ATOM 2712 C CA . SER A 1 361 ? -0.938 -19.223 -4.665 1.00 92.50 361 SER A CA 1
ATOM 2713 C C . SER A 1 361 ? -1.087 -18.215 -5.808 1.00 92.50 361 SER A C 1
ATOM 2715 O O . SER A 1 361 ? -2.198 -17.905 -6.243 1.00 92.50 361 SER A O 1
ATOM 2717 N N . MET A 1 362 ? 0.038 -17.738 -6.355 1.00 92.94 362 MET A N 1
ATOM 2718 C CA . MET A 1 362 ? 0.012 -16.926 -7.579 1.00 92.94 362 MET A CA 1
ATOM 2719 C C . MET A 1 362 ? -0.722 -17.656 -8.711 1.00 92.94 362 MET A C 1
ATOM 2721 O O . MET A 1 362 ? -1.544 -17.056 -9.394 1.00 92.94 362 MET A O 1
ATOM 2725 N N . GLY A 1 363 ? -0.508 -18.964 -8.862 1.00 94.62 363 GLY A N 1
ATOM 2726 C CA . GLY A 1 363 ? -1.159 -19.714 -9.930 1.00 94.62 363 GLY A CA 1
ATOM 2727 C C . GLY A 1 363 ? -2.675 -19.829 -9.792 1.00 94.62 363 GLY A C 1
ATOM 2728 O O . GLY A 1 363 ? -3.383 -19.866 -10.795 1.00 94.62 363 GLY A O 1
ATOM 2729 N N . GLN A 1 364 ? -3.200 -19.813 -8.566 1.00 97.25 364 GLN A N 1
ATOM 2730 C CA . GLN A 1 364 ? -4.645 -19.726 -8.342 1.00 97.25 364 GLN A CA 1
ATOM 2731 C C . GLN A 1 364 ? -5.194 -18.350 -8.726 1.00 97.25 364 GLN A C 1
ATOM 2733 O O . GLN A 1 364 ? -6.282 -18.259 -9.289 1.00 97.25 364 GLN A O 1
ATOM 2738 N N . ILE A 1 365 ? -4.433 -17.278 -8.476 1.00 97.44 365 ILE A N 1
ATOM 2739 C CA . ILE A 1 365 ? -4.792 -15.923 -8.920 1.00 97.44 365 ILE A CA 1
ATOM 2740 C C . ILE A 1 365 ? -4.821 -15.858 -10.448 1.00 97.44 365 ILE A C 1
ATOM 2742 O O . ILE A 1 365 ? -5.775 -15.316 -10.999 1.00 97.44 365 ILE A O 1
ATOM 2746 N N . VAL A 1 366 ? -3.833 -16.452 -11.127 1.00 97.88 366 VAL A N 1
ATOM 2747 C CA . VAL A 1 366 ? -3.808 -16.548 -12.596 1.00 97.88 366 VAL A CA 1
ATOM 2748 C C . VAL A 1 366 ? -5.052 -17.260 -13.116 1.00 97.88 366 VAL A C 1
ATOM 2750 O O . VAL A 1 366 ? -5.773 -16.698 -13.939 1.00 97.88 366 VAL A O 1
ATOM 2753 N N . ALA A 1 367 ? -5.355 -18.448 -12.585 1.00 98.06 367 ALA A N 1
ATOM 2754 C CA . ALA A 1 367 ? -6.544 -19.204 -12.970 1.00 98.06 367 ALA A CA 1
ATOM 2755 C C . ALA A 1 367 ? -7.830 -18.384 -12.768 1.00 98.06 367 ALA A C 1
ATOM 2757 O O . ALA A 1 367 ? -8.701 -18.351 -13.636 1.00 98.06 367 ALA A O 1
ATOM 2758 N N . GLY A 1 368 ? -7.930 -17.664 -11.647 1.00 98.19 368 GLY A N 1
ATOM 2759 C CA . GLY A 1 368 ? -9.049 -16.770 -11.379 1.00 98.19 368 GLY A CA 1
ATOM 2760 C C . GLY A 1 368 ? -9.160 -15.632 -12.390 1.00 98.19 368 GLY A C 1
ATOM 2761 O O . GLY A 1 368 ? -10.254 -15.361 -12.877 1.00 98.19 368 GLY A O 1
ATOM 2762 N N . LEU A 1 369 ? -8.054 -14.960 -12.718 1.00 98.38 369 LEU A N 1
ATOM 2763 C CA . LEU A 1 369 ? -8.035 -13.864 -13.693 1.00 98.38 369 LEU A CA 1
ATOM 2764 C C . LEU A 1 369 ? -8.436 -14.349 -15.093 1.00 98.38 369 LEU A C 1
ATOM 2766 O O . LEU A 1 369 ? -9.232 -13.692 -15.760 1.00 98.38 369 LEU A O 1
ATOM 2770 N N . LYS A 1 370 ? -7.980 -15.534 -15.508 1.00 98.06 370 LYS A N 1
ATOM 2771 C CA . LYS A 1 370 ? -8.421 -16.164 -16.763 1.00 98.06 370 LYS A CA 1
ATOM 2772 C C . LYS A 1 370 ? -9.929 -16.443 -16.750 1.00 98.06 370 LYS A C 1
ATOM 2774 O O . LYS A 1 370 ? -10.618 -16.123 -17.712 1.00 98.06 370 LYS A O 1
ATOM 2779 N N . LEU A 1 371 ? -10.471 -16.950 -15.637 1.00 97.81 371 LEU A N 1
ATOM 2780 C CA . LEU A 1 371 ? -11.920 -17.154 -15.469 1.00 97.81 371 LEU A CA 1
ATOM 2781 C C . LEU A 1 371 ? -12.732 -15.848 -15.474 1.00 97.81 371 LEU A C 1
ATOM 2783 O O . LEU A 1 371 ? -13.916 -15.878 -15.804 1.00 97.81 371 LEU A O 1
ATOM 2787 N N . LEU A 1 372 ? -12.125 -14.712 -15.117 1.00 97.56 372 LEU A N 1
ATOM 2788 C CA . LEU A 1 372 ? -12.764 -13.397 -15.230 1.00 97.56 372 LEU A CA 1
ATOM 2789 C C . LEU A 1 372 ? -12.855 -12.886 -16.675 1.00 97.56 372 LEU A C 1
ATOM 2791 O O . LEU A 1 372 ? -13.663 -11.995 -16.923 1.00 97.56 372 LEU A O 1
ATOM 2795 N N . GLY A 1 373 ? -12.065 -13.436 -17.604 1.00 97.00 373 GLY A N 1
ATOM 2796 C CA . GLY A 1 373 ? -12.037 -13.025 -19.011 1.00 97.00 373 GLY A CA 1
ATOM 2797 C C . GLY A 1 373 ? -10.778 -12.265 -19.440 1.00 97.00 373 GLY A C 1
ATOM 2798 O O . GLY A 1 373 ? -10.766 -11.686 -20.524 1.00 97.00 373 GLY A O 1
ATOM 2799 N N . PHE A 1 374 ? -9.718 -12.244 -18.621 1.00 98.25 374 PHE A N 1
ATOM 2800 C CA . PHE A 1 374 ? -8.416 -11.760 -19.084 1.00 98.25 374 PHE A CA 1
ATOM 2801 C C . PHE A 1 374 ? -7.813 -12.753 -20.083 1.00 98.25 374 PHE A C 1
ATOM 2803 O O . PHE A 1 374 ? -7.729 -13.947 -19.797 1.00 98.25 374 PHE A O 1
ATOM 2810 N N . ASP A 1 375 ? -7.360 -12.256 -21.234 1.00 97.12 375 ASP A N 1
ATOM 2811 C CA . ASP A 1 375 ? -6.738 -13.076 -22.275 1.00 97.12 375 ASP A CA 1
ATOM 2812 C C . ASP A 1 375 ? -5.315 -13.478 -21.868 1.00 97.12 375 ASP A C 1
ATOM 2814 O O . ASP A 1 375 ? -4.911 -14.620 -22.080 1.00 97.12 375 ASP A O 1
ATOM 2818 N N . TYR A 1 376 ? -4.581 -12.571 -21.211 1.00 97.38 376 TYR A N 1
ATOM 2819 C CA . TYR A 1 376 ? -3.217 -12.794 -20.716 1.00 97.38 376 TYR A CA 1
ATOM 2820 C C . TYR A 1 376 ? -3.043 -12.289 -19.282 1.00 97.38 376 TYR A C 1
ATOM 2822 O O . TYR A 1 376 ? -3.613 -11.273 -18.883 1.00 97.38 376 TYR A O 1
ATOM 2830 N N . VAL A 1 377 ? -2.237 -13.000 -18.501 1.00 97.81 377 VAL A N 1
ATOM 2831 C CA . VAL A 1 377 ? -1.912 -12.698 -17.112 1.00 97.81 377 VAL A CA 1
ATOM 2832 C C . VAL A 1 377 ? -0.400 -12.757 -16.928 1.00 97.81 377 VAL A C 1
ATOM 2834 O O . VAL A 1 377 ? 0.204 -13.825 -16.960 1.00 97.81 377 VAL A O 1
ATOM 2837 N N . PHE A 1 378 ? 0.198 -11.601 -16.674 1.00 96.94 378 PHE A N 1
ATOM 2838 C CA . PHE A 1 378 ? 1.623 -11.426 -16.433 1.00 96.94 378 PHE A CA 1
ATOM 2839 C C . PHE A 1 378 ? 1.941 -11.192 -14.960 1.00 96.94 378 PHE A C 1
ATOM 2841 O O . PHE A 1 378 ? 1.086 -10.824 -14.141 1.00 96.94 378 PHE A O 1
ATOM 2848 N N . ASP A 1 379 ? 3.212 -11.382 -14.624 1.00 94.69 379 ASP A N 1
ATOM 2849 C CA . ASP A 1 379 ? 3.724 -11.181 -13.280 1.00 94.69 379 ASP A CA 1
ATOM 2850 C C . ASP A 1 379 ? 4.539 -9.883 -13.226 1.00 94.69 379 ASP A C 1
ATOM 2852 O O . ASP A 1 379 ? 5.565 -9.745 -13.887 1.00 94.69 379 ASP A O 1
ATOM 2856 N N . THR A 1 380 ? 4.117 -8.912 -12.409 1.00 95.38 380 THR A N 1
ATOM 2857 C CA . THR A 1 380 ? 4.871 -7.651 -12.248 1.00 95.38 380 THR A CA 1
ATOM 2858 C C . THR A 1 380 ? 6.267 -7.900 -11.665 1.00 95.38 380 THR A C 1
ATOM 2860 O O . THR A 1 380 ? 7.149 -7.051 -11.797 1.00 95.38 380 THR A O 1
ATOM 2863 N N . ASN A 1 381 ? 6.510 -9.068 -11.069 1.00 91.81 381 ASN A N 1
ATOM 2864 C CA . ASN A 1 381 ? 7.845 -9.479 -10.665 1.00 91.81 381 ASN A CA 1
ATOM 2865 C C . ASN A 1 381 ? 8.841 -9.486 -11.842 1.00 91.81 381 ASN A C 1
ATOM 2867 O O . ASN A 1 381 ? 9.975 -9.058 -11.655 1.00 91.81 381 ASN A O 1
ATOM 2871 N N . PHE A 1 382 ? 8.414 -9.842 -13.060 1.00 93.38 382 PHE A N 1
ATOM 2872 C CA . PHE A 1 382 ? 9.258 -9.752 -14.260 1.00 93.38 382 PHE A CA 1
ATOM 2873 C C . PHE A 1 382 ? 9.811 -8.327 -14.446 1.00 93.38 382 PHE A C 1
ATOM 2875 O O . PHE A 1 382 ? 11.005 -8.097 -14.603 1.00 93.38 382 PHE A O 1
ATOM 2882 N N . SER A 1 383 ? 8.944 -7.319 -14.349 1.00 94.19 383 SER A N 1
ATOM 2883 C CA . SER A 1 383 ? 9.359 -5.912 -14.448 1.00 94.19 383 SER A CA 1
ATOM 2884 C C . SER A 1 383 ? 10.085 -5.380 -13.209 1.00 94.19 383 SER A C 1
ATOM 2886 O O . SER A 1 383 ? 10.779 -4.367 -13.294 1.00 94.19 383 SER A O 1
ATOM 2888 N N . ALA A 1 384 ? 9.944 -6.040 -12.057 1.00 92.25 384 ALA A N 1
ATOM 2889 C CA . ALA A 1 384 ? 10.742 -5.720 -10.879 1.00 92.25 384 ALA A CA 1
ATOM 2890 C C . ALA A 1 384 ? 12.200 -6.151 -11.075 1.00 92.25 384 ALA A C 1
ATOM 2892 O O . ALA A 1 384 ? 13.093 -5.379 -10.734 1.00 92.25 384 ALA A O 1
ATOM 2893 N N . ASP A 1 385 ? 12.437 -7.299 -11.723 1.00 91.31 385 ASP A N 1
ATOM 2894 C CA . ASP A 1 385 ? 13.780 -7.696 -12.158 1.00 91.31 385 ASP A CA 1
ATOM 2895 C C . ASP A 1 385 ? 14.401 -6.635 -13.085 1.00 91.31 385 ASP A C 1
ATOM 2897 O O . ASP A 1 385 ? 15.550 -6.250 -12.888 1.00 91.31 385 ASP A O 1
ATOM 2901 N N . LEU A 1 386 ? 13.636 -6.071 -14.028 1.00 92.81 386 LEU A N 1
ATOM 2902 C CA . LEU A 1 386 ? 14.120 -4.964 -14.871 1.00 92.81 386 LEU A CA 1
ATOM 2903 C C . LEU A 1 386 ? 14.422 -3.692 -14.082 1.00 92.81 386 LEU A C 1
ATOM 2905 O O . LEU A 1 386 ? 15.435 -3.044 -14.330 1.00 92.81 386 LEU A O 1
ATOM 2909 N N . THR A 1 387 ? 13.576 -3.353 -13.107 1.00 95.00 387 THR A N 1
ATOM 2910 C CA . THR A 1 387 ? 13.827 -2.198 -12.235 1.00 95.00 387 THR A CA 1
ATOM 2911 C C . THR A 1 387 ? 15.155 -2.370 -11.504 1.00 95.00 387 THR A C 1
ATOM 2913 O O . THR A 1 387 ? 15.953 -1.444 -11.481 1.00 95.00 387 THR A O 1
ATOM 2916 N N . ILE A 1 388 ? 15.445 -3.570 -10.993 1.00 92.12 388 ILE A N 1
ATOM 2917 C CA . ILE A 1 388 ? 16.723 -3.888 -10.339 1.00 92.12 388 ILE A CA 1
ATOM 2918 C C . ILE A 1 388 ? 17.909 -3.738 -11.299 1.00 92.12 388 ILE A C 1
ATOM 2920 O O . ILE A 1 388 ? 18.946 -3.203 -10.906 1.00 92.12 388 ILE A O 1
ATOM 2924 N N . MET A 1 389 ? 17.772 -4.211 -12.541 1.00 92.19 389 MET A N 1
ATOM 2925 C CA . MET A 1 389 ? 18.829 -4.125 -13.553 1.00 92.19 389 MET A CA 1
ATOM 2926 C C . MET A 1 389 ? 19.174 -2.673 -13.896 1.00 92.19 389 MET A C 1
ATOM 2928 O O . MET A 1 389 ? 20.353 -2.303 -13.907 1.00 92.19 389 MET A O 1
ATOM 2932 N N . GLU A 1 390 ? 18.161 -1.842 -14.140 1.00 95.12 390 GLU A N 1
ATOM 2933 C CA . GLU A 1 390 ? 18.349 -0.422 -14.448 1.00 95.12 390 GLU A CA 1
ATOM 2934 C C . GLU A 1 390 ? 18.840 0.367 -13.229 1.00 95.12 390 GLU A C 1
ATOM 2936 O O . GLU A 1 390 ? 19.823 1.100 -13.321 1.00 95.12 390 GLU A O 1
ATOM 2941 N N . GLU A 1 391 ? 18.224 0.172 -12.062 1.00 94.88 391 GLU A N 1
ATOM 2942 C CA . GLU A 1 391 ? 18.519 0.942 -10.849 1.00 94.88 391 GLU A CA 1
ATOM 2943 C C . GLU A 1 391 ? 19.897 0.584 -10.271 1.00 94.88 391 GLU A C 1
ATOM 2945 O O . GLU A 1 391 ? 20.649 1.466 -9.851 1.00 94.88 391 GLU A O 1
ATOM 2950 N N . GLY A 1 392 ? 20.288 -0.695 -10.332 1.00 90.94 392 GLY A N 1
ATOM 2951 C CA . GLY A 1 392 ? 21.644 -1.135 -10.001 1.00 90.94 392 GLY A CA 1
ATOM 2952 C C . GLY A 1 392 ? 22.695 -0.548 -10.949 1.00 90.94 392 GLY A C 1
ATOM 2953 O O . GLY A 1 392 ? 23.763 -0.121 -10.506 1.00 90.94 392 GLY A O 1
ATOM 2954 N N . THR A 1 393 ? 22.384 -0.455 -12.245 1.00 91.69 393 THR A N 1
ATOM 2955 C CA . THR A 1 393 ? 23.269 0.170 -13.242 1.00 91.69 393 THR A CA 1
ATOM 2956 C C . THR A 1 393 ? 23.385 1.680 -13.029 1.00 91.69 393 THR A C 1
ATOM 2958 O O . THR A 1 393 ? 24.487 2.233 -13.091 1.00 91.69 393 THR A O 1
ATOM 2961 N N . GLU A 1 394 ? 22.275 2.352 -12.726 1.00 94.44 394 GLU A N 1
ATOM 2962 C CA . GLU A 1 394 ? 22.244 3.777 -12.403 1.00 94.44 394 GLU A CA 1
ATOM 2963 C C . GLU A 1 394 ? 23.065 4.074 -11.141 1.00 94.44 394 GLU A C 1
ATOM 2965 O O . GLU A 1 394 ? 23.880 4.999 -11.152 1.00 94.44 394 GLU A O 1
ATOM 2970 N N . LEU A 1 395 ? 22.944 3.255 -10.091 1.00 92.81 395 LEU A N 1
ATOM 2971 C CA . LEU A 1 395 ? 23.751 3.381 -8.876 1.00 92.81 395 LEU A CA 1
ATOM 2972 C C . LEU A 1 395 ? 25.253 3.312 -9.180 1.00 92.81 395 LEU A C 1
ATOM 2974 O O . LEU A 1 395 ? 26.011 4.180 -8.741 1.00 92.81 395 LEU A O 1
ATOM 2978 N N . LEU A 1 396 ? 25.689 2.314 -9.956 1.00 90.19 396 LEU A N 1
ATOM 2979 C CA . LEU A 1 396 ? 27.093 2.188 -10.364 1.00 90.19 396 LEU A CA 1
ATOM 2980 C C . LEU A 1 396 ? 27.567 3.417 -11.146 1.00 90.19 396 LEU A C 1
ATOM 2982 O O . LEU A 1 396 ? 28.677 3.901 -10.921 1.00 90.19 396 LEU A O 1
ATOM 2986 N N . SER A 1 397 ? 26.718 3.955 -12.020 1.00 91.50 397 SER A N 1
ATOM 2987 C CA . SER A 1 397 ? 27.034 5.149 -12.799 1.00 91.50 397 SER A CA 1
ATOM 2988 C C . SER A 1 397 ? 27.222 6.394 -11.922 1.00 91.50 397 SER A C 1
ATOM 2990 O O . SER A 1 397 ? 28.195 7.134 -12.088 1.00 91.50 397 SER A O 1
ATOM 2992 N N . ARG A 1 398 ? 26.362 6.582 -10.910 1.00 93.44 398 ARG A N 1
ATOM 2993 C CA . ARG A 1 398 ? 26.485 7.674 -9.927 1.00 93.44 398 ARG A CA 1
ATOM 2994 C C . ARG A 1 398 ? 27.720 7.526 -9.039 1.00 93.44 398 ARG A C 1
ATOM 2996 O O . ARG A 1 398 ? 28.417 8.511 -8.800 1.00 93.44 398 ARG A O 1
ATOM 3003 N N . LEU A 1 399 ? 28.036 6.307 -8.593 1.00 89.88 399 LEU A N 1
ATOM 3004 C CA . LEU A 1 399 ? 29.234 6.020 -7.791 1.00 89.88 399 LEU A CA 1
ATOM 3005 C C . LEU A 1 399 ? 30.528 6.330 -8.557 1.00 89.88 399 LEU A C 1
ATOM 3007 O O . LEU A 1 399 ? 31.455 6.906 -7.987 1.00 89.88 399 LEU A O 1
ATOM 3011 N N . ARG A 1 400 ? 30.574 6.002 -9.854 1.00 87.88 400 ARG A N 1
ATOM 3012 C CA . ARG A 1 400 ? 31.704 6.330 -10.739 1.00 87.88 400 ARG A CA 1
ATOM 3013 C C . ARG A 1 400 ? 31.743 7.794 -11.176 1.00 87.88 400 ARG A C 1
ATOM 3015 O O . ARG A 1 400 ? 32.771 8.235 -11.684 1.00 87.88 400 ARG A O 1
ATOM 3022 N N . LYS A 1 401 ? 30.665 8.549 -10.936 1.00 89.00 401 LYS A N 1
ATOM 3023 C CA . LYS A 1 401 ? 30.474 9.928 -11.412 1.00 89.00 401 LYS A CA 1
ATOM 3024 C C . LYS A 1 401 ? 30.581 10.016 -12.936 1.00 89.00 401 LYS A C 1
ATOM 3026 O O . LYS A 1 401 ? 31.219 10.927 -13.466 1.00 89.00 401 LYS A O 1
ATOM 3031 N N . ASP A 1 402 ? 29.980 9.050 -13.628 1.00 88.75 402 ASP A N 1
ATOM 3032 C CA . ASP A 1 402 ? 29.945 9.052 -15.088 1.00 88.75 402 ASP A CA 1
ATOM 3033 C C . ASP A 1 402 ? 29.258 10.347 -15.593 1.00 88.75 402 ASP A C 1
ATOM 3035 O O . ASP A 1 402 ? 28.362 10.880 -14.925 1.00 88.75 402 ASP A O 1
ATOM 3039 N N . PRO A 1 403 ? 29.634 10.883 -16.769 1.00 88.06 403 PRO A N 1
ATOM 3040 C CA . PRO A 1 403 ? 28.991 12.073 -17.322 1.00 88.06 403 PRO A CA 1
ATOM 3041 C C . PRO A 1 403 ? 27.473 11.894 -17.474 1.00 88.06 403 PRO A C 1
ATOM 3043 O O . PRO A 1 403 ? 27.016 10.947 -18.108 1.00 88.06 403 PRO A O 1
ATOM 3046 N N . GLY A 1 404 ? 26.693 12.823 -16.914 1.00 84.94 404 GLY A N 1
ATOM 3047 C CA . GLY A 1 404 ? 25.225 12.777 -16.939 1.00 84.94 404 GLY A CA 1
ATOM 3048 C C . GLY A 1 404 ? 24.583 11.956 -15.814 1.00 84.94 404 GLY A C 1
ATOM 3049 O O . GLY A 1 404 ? 23.359 11.964 -15.702 1.00 84.94 404 GLY A O 1
ATOM 3050 N N . ALA A 1 405 ? 25.370 11.295 -14.958 1.00 89.62 405 ALA A N 1
ATOM 3051 C CA . ALA A 1 405 ? 24.848 10.611 -13.780 1.00 89.62 405 ALA A CA 1
ATOM 3052 C C . ALA A 1 405 ? 24.334 11.610 -12.725 1.00 89.62 405 ALA A C 1
ATOM 3054 O O . ALA A 1 405 ? 24.918 12.675 -12.508 1.00 89.62 405 ALA A O 1
ATOM 3055 N N . GLY A 1 406 ? 23.235 11.255 -12.054 1.00 92.44 406 GLY A N 1
ATOM 3056 C CA . GLY A 1 406 ? 22.653 12.057 -10.976 1.00 92.44 406 GLY A CA 1
ATOM 3057 C C . GLY A 1 406 ? 23.513 12.094 -9.699 1.00 92.44 406 GLY A C 1
ATOM 3058 O O . GLY A 1 406 ? 24.441 11.299 -9.535 1.00 92.44 406 GLY A O 1
ATOM 3059 N N . PRO A 1 407 ? 23.211 13.002 -8.756 1.00 96.56 407 PRO A N 1
ATOM 3060 C CA . PRO A 1 407 ? 23.929 13.101 -7.490 1.00 96.56 407 PRO A CA 1
ATOM 3061 C C . PRO A 1 407 ? 23.658 11.918 -6.540 1.00 96.56 407 PRO A C 1
ATOM 3063 O O . PRO A 1 407 ? 22.662 11.196 -6.663 1.00 96.56 407 PRO A O 1
ATOM 3066 N N . LEU A 1 408 ? 24.549 11.770 -5.551 1.00 95.56 408 LEU A N 1
ATOM 3067 C CA . LEU A 1 408 ? 24.343 10.958 -4.346 1.00 95.56 408 LEU A CA 1
ATOM 3068 C C . LEU A 1 408 ? 23.893 11.858 -3.173 1.00 95.56 408 LEU A C 1
ATOM 3070 O O . LEU A 1 408 ? 24.329 13.011 -3.123 1.00 95.56 408 LEU A O 1
ATOM 3074 N N . PRO A 1 409 ? 23.072 11.371 -2.220 1.00 96.38 409 PRO A N 1
ATOM 3075 C CA . PRO A 1 409 ? 22.486 10.028 -2.165 1.00 96.38 409 PRO A CA 1
ATOM 3076 C C . PRO A 1 409 ? 21.516 9.775 -3.315 1.00 96.38 409 PRO A C 1
ATOM 3078 O O . PRO A 1 409 ? 20.820 10.688 -3.743 1.00 96.38 409 PRO A O 1
ATOM 3081 N N . MET A 1 410 ? 21.465 8.547 -3.811 1.00 97.94 410 MET A N 1
ATOM 3082 C CA . MET A 1 410 ? 20.414 8.107 -4.721 1.00 97.94 410 MET A CA 1
ATOM 3083 C C . MET A 1 410 ? 19.224 7.600 -3.900 1.00 97.94 410 MET A C 1
ATOM 3085 O O . MET A 1 410 ? 19.412 6.855 -2.941 1.00 97.94 410 MET A O 1
ATOM 3089 N N . PHE A 1 411 ? 18.004 7.987 -4.260 1.00 98.06 411 PHE A N 1
ATOM 3090 C CA . PHE A 1 411 ? 16.778 7.474 -3.645 1.00 98.06 411 PHE A CA 1
ATOM 3091 C C . PHE A 1 411 ? 16.023 6.582 -4.621 1.00 98.06 411 PHE A C 1
ATOM 3093 O O . PHE A 1 411 ? 15.884 6.931 -5.792 1.00 98.06 411 PHE A O 1
ATOM 3100 N N . THR A 1 412 ? 15.460 5.482 -4.129 1.00 97.62 412 THR A N 1
ATOM 3101 C CA . THR A 1 412 ? 14.596 4.630 -4.955 1.00 97.62 412 THR A CA 1
ATOM 3102 C C . THR A 1 412 ? 13.351 5.369 -5.428 1.00 97.62 412 THR A C 1
ATOM 3104 O O . THR A 1 412 ? 12.819 6.208 -4.695 1.00 97.62 412 THR A O 1
ATOM 3107 N N . SER A 1 413 ? 12.820 5.003 -6.593 1.00 96.94 413 SER A N 1
ATOM 3108 C CA . SER A 1 413 ? 11.686 5.704 -7.216 1.00 96.94 413 SER A CA 1
ATOM 3109 C C . SER A 1 413 ? 10.400 4.876 -7.377 1.00 96.94 413 SER A C 1
ATOM 3111 O O . SER A 1 413 ? 9.361 5.386 -7.798 1.00 96.94 413 SER A O 1
ATOM 3113 N N . CYS A 1 414 ? 10.412 3.595 -7.003 1.00 95.88 414 CYS A N 1
ATOM 3114 C CA . CYS A 1 414 ? 9.315 2.664 -7.291 1.00 95.88 414 CYS A CA 1
ATOM 3115 C C . CYS A 1 414 ? 8.014 2.903 -6.486 1.00 95.88 414 CYS A C 1
ATOM 3117 O O . CYS A 1 414 ? 6.945 2.397 -6.866 1.00 95.88 414 CYS A O 1
ATOM 3119 N N . CYS A 1 415 ? 8.087 3.657 -5.378 1.00 97.44 415 CYS A N 1
ATOM 3120 C CA . CYS A 1 415 ? 6.962 3.964 -4.495 1.00 97.44 415 CYS A CA 1
ATOM 3121 C C . CYS A 1 415 ? 6.293 5.303 -4.875 1.00 97.44 415 CYS A C 1
ATOM 3123 O O . CYS A 1 415 ? 6.815 6.364 -4.530 1.00 97.44 415 CYS A O 1
ATOM 3125 N N . PRO A 1 416 ? 5.087 5.313 -5.476 1.00 96.50 416 PRO A N 1
ATOM 3126 C CA . PRO A 1 416 ? 4.449 6.560 -5.908 1.00 96.50 416 PRO A CA 1
ATOM 3127 C C . PRO A 1 416 ? 4.068 7.493 -4.754 1.00 96.50 416 PRO A C 1
ATOM 3129 O O . PRO A 1 416 ? 4.057 8.705 -4.926 1.00 96.50 416 PRO A O 1
ATOM 3132 N N . GLY A 1 417 ? 3.809 6.959 -3.555 1.00 96.81 417 GLY A N 1
ATOM 3133 C CA . GLY A 1 417 ? 3.593 7.795 -2.370 1.00 96.81 417 GLY A CA 1
ATOM 3134 C C . GLY A 1 417 ? 4.848 8.567 -1.952 1.00 96.81 417 GLY A C 1
ATOM 3135 O O . GLY A 1 417 ? 4.740 9.691 -1.473 1.00 96.81 417 GLY A O 1
ATOM 3136 N N . TRP A 1 418 ? 6.034 7.988 -2.163 1.00 97.88 418 TRP A N 1
ATOM 3137 C CA . TRP A 1 418 ? 7.309 8.675 -1.961 1.00 97.88 418 TRP A CA 1
ATOM 3138 C C . TRP A 1 418 ? 7.552 9.720 -3.053 1.00 97.88 418 TRP A C 1
ATOM 3140 O O . TRP A 1 418 ? 7.857 10.861 -2.726 1.00 97.88 418 TRP A O 1
ATOM 3150 N N . ILE A 1 419 ? 7.309 9.386 -4.323 1.00 97.62 419 ILE A N 1
ATOM 3151 C CA . ILE A 1 419 ? 7.400 10.362 -5.420 1.00 97.62 419 ILE A CA 1
ATOM 3152 C C . ILE A 1 419 ? 6.473 11.557 -5.169 1.00 97.62 419 ILE A C 1
ATOM 3154 O O . ILE A 1 419 ? 6.917 12.699 -5.212 1.00 97.62 419 ILE A O 1
ATOM 3158 N N . ASN A 1 420 ? 5.210 11.311 -4.807 1.00 95.69 420 ASN A N 1
ATOM 3159 C CA . ASN A 1 420 ? 4.261 12.369 -4.459 1.00 95.69 420 ASN A CA 1
ATOM 3160 C C . ASN A 1 420 ? 4.751 13.228 -3.279 1.00 95.69 420 ASN A C 1
ATOM 3162 O O . ASN A 1 420 ? 4.489 14.428 -3.254 1.00 95.69 420 ASN A O 1
ATOM 3166 N N . LEU A 1 421 ? 5.441 12.634 -2.297 1.00 96.62 421 LEU A N 1
ATOM 3167 C CA . LEU A 1 421 ? 6.034 13.370 -1.179 1.00 96.62 421 LEU A CA 1
ATOM 3168 C C . LEU A 1 421 ? 7.173 14.282 -1.652 1.00 96.62 421 LEU A C 1
ATOM 3170 O O . LEU A 1 421 ? 7.226 15.435 -1.235 1.00 96.62 421 LEU A O 1
ATOM 3174 N N . VAL A 1 422 ? 8.060 13.785 -2.517 1.00 97.69 422 VAL A N 1
ATOM 3175 C CA . VAL A 1 422 ? 9.166 14.570 -3.085 1.00 97.69 422 VAL A CA 1
ATOM 3176 C C . VAL A 1 422 ? 8.631 15.726 -3.914 1.00 97.69 422 VAL A C 1
ATOM 3178 O O . VAL A 1 422 ? 8.918 16.873 -3.595 1.00 97.69 422 VAL A O 1
ATOM 3181 N N . GLU A 1 423 ? 7.775 15.455 -4.899 1.00 95.69 423 GLU A N 1
ATOM 3182 C CA . GLU A 1 423 ? 7.249 16.489 -5.799 1.00 95.69 423 GLU A CA 1
ATOM 3183 C C . GLU A 1 423 ? 6.506 17.606 -5.051 1.00 95.69 423 GLU A C 1
ATOM 3185 O O . GLU A 1 423 ? 6.562 18.759 -5.462 1.00 95.69 423 GLU A O 1
ATOM 3190 N N . LYS A 1 424 ? 5.805 17.286 -3.954 1.00 93.75 424 LYS A N 1
ATOM 3191 C CA . LYS A 1 424 ? 4.984 18.256 -3.209 1.00 93.75 424 LYS A CA 1
ATOM 3192 C C . LYS A 1 424 ? 5.700 18.917 -2.033 1.00 93.75 424 LYS A C 1
ATOM 3194 O O . LYS A 1 424 ? 5.280 19.984 -1.593 1.00 93.75 424 LYS A O 1
ATOM 3199 N N . ASN A 1 425 ? 6.703 18.270 -1.438 1.00 94.50 425 ASN A N 1
ATOM 3200 C CA . ASN A 1 425 ? 7.286 18.726 -0.171 1.00 94.50 425 ASN A CA 1
ATOM 3201 C C . ASN A 1 425 ? 8.807 18.824 -0.151 1.00 94.50 425 ASN A C 1
ATOM 3203 O O . ASN A 1 425 ? 9.309 19.537 0.712 1.00 94.50 425 ASN A O 1
ATOM 3207 N N . TYR A 1 426 ? 9.502 18.117 -1.038 1.00 96.38 426 TYR A N 1
ATOM 3208 C CA . TYR A 1 426 ? 10.962 18.084 -1.089 1.00 96.38 426 TYR A CA 1
ATOM 3209 C C . TYR A 1 426 ? 11.461 18.139 -2.544 1.00 96.38 426 TYR A C 1
ATOM 3211 O O . TYR A 1 426 ? 12.212 17.250 -2.955 1.00 96.38 426 TYR A O 1
ATOM 3219 N N . PRO A 1 427 ? 11.015 19.108 -3.371 1.00 96.62 427 PRO A N 1
ATOM 3220 C CA . PRO A 1 427 ? 11.349 19.135 -4.796 1.00 96.62 427 PRO A CA 1
ATOM 3221 C C . PRO A 1 427 ? 12.860 19.219 -5.059 1.00 96.62 427 PRO A C 1
ATOM 3223 O O . PRO A 1 427 ? 13.335 18.759 -6.095 1.00 96.62 427 PRO A O 1
ATOM 3226 N N . GLU A 1 428 ? 13.645 19.705 -4.096 1.00 96.44 428 GLU A N 1
ATOM 3227 C CA . GLU A 1 428 ? 15.107 19.690 -4.136 1.00 96.44 428 GLU A CA 1
ATOM 3228 C C . GLU A 1 428 ? 15.711 18.277 -4.226 1.00 96.44 428 GLU A C 1
ATOM 3230 O O . GLU A 1 428 ? 16.846 18.122 -4.673 1.00 96.44 428 GLU A O 1
ATOM 3235 N N . LEU A 1 429 ? 14.963 17.238 -3.836 1.00 97.81 429 LEU A N 1
ATOM 3236 C CA . LEU A 1 429 ? 15.391 15.840 -3.919 1.00 97.81 429 LEU A CA 1
ATOM 3237 C C . LEU A 1 429 ? 15.082 15.192 -5.275 1.00 97.81 429 LEU A C 1
ATOM 3239 O O . LEU A 1 429 ? 15.509 14.060 -5.498 1.00 97.81 429 LEU A O 1
ATOM 3243 N N . ILE A 1 430 ? 14.392 15.873 -6.199 1.00 98.00 430 ILE A N 1
ATOM 3244 C CA . ILE A 1 430 ? 14.075 15.322 -7.530 1.00 98.00 430 ILE A CA 1
ATOM 3245 C C . ILE A 1 430 ? 15.328 14.810 -8.265 1.00 98.00 430 ILE A C 1
ATOM 3247 O O . ILE A 1 430 ? 15.292 13.671 -8.728 1.00 98.00 430 ILE A O 1
ATOM 3251 N N . PRO A 1 431 ? 16.458 15.549 -8.327 1.00 97.75 431 PRO A N 1
ATOM 3252 C CA . PRO A 1 431 ? 17.677 15.050 -8.974 1.00 97.75 431 PRO A CA 1
ATOM 3253 C C . PRO A 1 431 ? 18.259 13.795 -8.307 1.00 97.75 431 PRO A C 1
ATOM 3255 O O . PRO A 1 431 ? 18.982 13.027 -8.937 1.00 97.75 431 PRO A O 1
ATOM 3258 N N . HIS A 1 432 ? 17.959 13.580 -7.026 1.00 98.12 432 HIS A N 1
ATOM 3259 C CA . HIS A 1 432 ? 18.447 12.439 -6.262 1.00 98.12 432 HIS A CA 1
ATOM 3260 C C . HIS A 1 432 ? 17.604 11.174 -6.469 1.00 98.12 432 HIS A C 1
ATOM 3262 O O . HIS A 1 432 ? 18.094 10.079 -6.195 1.00 98.12 432 HIS A O 1
ATOM 3268 N N . LEU A 1 433 ? 16.379 11.279 -6.989 1.00 98.19 433 LEU A N 1
ATOM 3269 C CA . LEU A 1 433 ? 15.559 10.116 -7.329 1.00 98.19 433 LEU A CA 1
ATOM 3270 C C . LEU A 1 433 ? 16.200 9.300 -8.455 1.00 98.19 433 LEU A C 1
ATOM 3272 O O . LEU A 1 433 ? 16.775 9.864 -9.387 1.00 98.19 433 LEU A O 1
ATOM 3276 N N . SER A 1 434 ? 16.092 7.974 -8.378 1.00 97.56 434 SER A N 1
ATOM 3277 C CA . SER A 1 434 ? 16.343 7.095 -9.519 1.00 97.56 434 SER A CA 1
ATOM 3278 C C . SER A 1 434 ? 15.456 7.514 -10.688 1.00 97.56 434 SER A C 1
ATOM 3280 O O . SER A 1 434 ? 14.270 7.795 -10.511 1.00 97.56 434 SER A O 1
ATOM 3282 N N . SER A 1 435 ? 16.030 7.545 -11.886 1.00 96.12 435 SER A N 1
ATOM 3283 C CA . SER A 1 435 ? 15.282 7.804 -13.118 1.00 96.12 435 SER A CA 1
ATOM 3284 C C . SER A 1 435 ? 14.480 6.586 -13.582 1.00 96.12 435 SER A C 1
ATOM 3286 O O . SER A 1 435 ? 13.650 6.711 -14.479 1.00 96.12 435 SER A O 1
ATOM 3288 N N . CYS A 1 436 ? 14.688 5.413 -12.984 1.00 96.06 436 CYS A N 1
ATOM 3289 C CA . CYS A 1 436 ? 13.972 4.195 -13.335 1.00 96.06 436 CYS A CA 1
ATOM 3290 C C . CYS A 1 436 ? 12.466 4.352 -13.079 1.00 96.06 436 CYS A C 1
ATOM 3292 O O . CYS A 1 436 ? 12.037 4.871 -12.044 1.00 96.06 436 CYS A O 1
ATOM 3294 N N . LYS A 1 437 ? 11.636 3.867 -14.007 1.00 95.62 437 LYS A N 1
ATOM 3295 C CA . LYS A 1 437 ? 10.203 3.670 -13.761 1.00 95.62 437 LYS A CA 1
ATOM 3296 C C . LYS A 1 437 ? 10.011 2.614 -12.682 1.00 95.62 437 LYS A C 1
ATOM 3298 O O . LYS A 1 437 ? 10.853 1.751 -12.460 1.00 95.62 437 LYS A O 1
ATOM 3303 N N . SER A 1 438 ? 8.848 2.634 -12.043 1.00 95.94 438 SER A N 1
ATOM 3304 C CA . SER A 1 438 ? 8.472 1.530 -11.167 1.00 95.94 438 SER A CA 1
ATOM 3305 C C . SER A 1 438 ? 8.223 0.239 -11.967 1.00 95.94 438 SER A C 1
ATOM 3307 O O . SER A 1 438 ? 7.948 0.317 -13.168 1.00 95.94 438 SER A O 1
ATOM 3309 N N . PRO A 1 439 ? 8.151 -0.930 -11.302 1.00 95.75 439 PRO A N 1
ATOM 3310 C CA . PRO A 1 439 ? 7.759 -2.177 -11.957 1.00 95.75 439 PRO A CA 1
ATOM 3311 C C . PRO A 1 439 ? 6.432 -2.068 -12.730 1.00 95.75 439 PRO A C 1
ATOM 3313 O O . PRO A 1 439 ? 6.343 -2.493 -13.873 1.00 95.75 439 PRO A O 1
ATOM 3316 N N . GLN A 1 440 ? 5.412 -1.395 -12.178 1.00 96.19 440 GLN A N 1
ATOM 3317 C CA . GLN A 1 440 ? 4.155 -1.143 -12.905 1.00 96.19 440 GLN A CA 1
ATOM 3318 C C . GLN A 1 440 ? 4.383 -0.317 -14.181 1.00 96.19 440 GLN A C 1
ATOM 3320 O O . GLN A 1 440 ? 3.796 -0.603 -15.227 1.00 96.19 440 GLN A O 1
ATOM 3325 N N . GLY A 1 441 ? 5.190 0.742 -14.083 1.00 94.75 441 GLY A N 1
ATOM 3326 C CA . GLY A 1 441 ? 5.482 1.622 -15.211 1.00 94.75 441 GLY A CA 1
ATOM 3327 C C . GLY A 1 441 ? 6.241 0.887 -16.316 1.00 94.75 441 GLY A C 1
ATOM 3328 O O . GLY A 1 441 ? 5.874 0.994 -17.485 1.00 94.75 441 GLY A O 1
ATOM 3329 N N . MET A 1 442 ? 7.245 0.091 -15.938 1.00 95.31 442 MET A N 1
ATOM 3330 C CA . MET A 1 442 ? 8.006 -0.751 -16.860 1.00 95.31 442 MET A CA 1
ATOM 3331 C C . MET A 1 442 ? 7.127 -1.833 -17.498 1.00 95.31 442 MET A C 1
ATOM 3333 O O . MET A 1 442 ? 7.144 -1.978 -18.716 1.00 95.31 442 MET A O 1
ATOM 3337 N N . MET A 1 443 ? 6.305 -2.542 -16.716 1.00 95.75 443 MET A N 1
ATOM 3338 C CA . MET A 1 443 ? 5.407 -3.580 -17.234 1.00 95.75 443 MET A CA 1
ATOM 3339 C C . MET A 1 443 ? 4.436 -3.024 -18.277 1.00 95.75 443 MET A C 1
ATOM 3341 O O . MET A 1 443 ? 4.346 -3.558 -19.380 1.00 95.75 443 MET A O 1
ATOM 3345 N N . GLY A 1 444 ? 3.758 -1.914 -17.969 1.00 94.56 444 GLY A N 1
ATOM 3346 C CA . GLY A 1 444 ? 2.848 -1.272 -18.919 1.00 94.56 444 GLY A CA 1
ATOM 3347 C C . GLY A 1 444 ? 3.556 -0.838 -20.208 1.00 94.56 444 GLY A C 1
ATOM 3348 O O . GLY A 1 444 ? 3.054 -1.078 -21.306 1.00 94.56 444 GLY A O 1
ATOM 3349 N N . ALA A 1 445 ? 4.765 -0.274 -20.089 1.00 92.94 445 ALA A N 1
ATOM 3350 C CA . ALA A 1 445 ? 5.570 0.107 -21.247 1.00 92.94 445 ALA A CA 1
ATOM 3351 C C . ALA A 1 445 ? 5.948 -1.103 -22.119 1.00 92.94 445 ALA A C 1
ATOM 3353 O O . ALA A 1 445 ? 5.855 -1.011 -23.342 1.00 92.94 445 ALA A O 1
ATOM 3354 N N . LEU A 1 446 ? 6.323 -2.238 -21.521 1.00 93.81 446 LEU A N 1
ATOM 3355 C CA . LEU A 1 446 ? 6.654 -3.465 -22.255 1.00 93.81 446 LEU A CA 1
ATOM 3356 C C . LEU A 1 446 ? 5.434 -4.090 -22.920 1.00 93.81 446 LEU A C 1
ATOM 3358 O O . LEU A 1 446 ? 5.512 -4.449 -24.095 1.00 93.81 446 LEU A O 1
ATOM 3362 N N . ILE A 1 447 ? 4.309 -4.182 -22.205 1.00 94.56 447 ILE A N 1
ATOM 3363 C CA . ILE A 1 447 ? 3.052 -4.710 -22.750 1.00 94.56 447 ILE A CA 1
ATOM 3364 C C . ILE A 1 447 ? 2.688 -3.945 -24.024 1.00 94.56 447 ILE A C 1
ATOM 3366 O O . ILE A 1 447 ? 2.428 -4.554 -25.059 1.00 94.56 447 ILE A O 1
ATOM 3370 N N . LYS A 1 448 ? 2.723 -2.611 -23.970 1.00 92.75 448 LYS A N 1
ATOM 3371 C CA . LYS A 1 448 ? 2.281 -1.763 -25.079 1.00 92.75 448 LYS A CA 1
ATOM 3372 C C . LYS A 1 448 ? 3.313 -1.622 -26.199 1.00 92.75 448 LYS A C 1
ATOM 3374 O O . LYS A 1 448 ? 2.921 -1.619 -27.356 1.00 92.75 448 LYS A O 1
ATOM 3379 N N . ASN A 1 449 ? 4.607 -1.513 -25.892 1.00 90.44 449 ASN A N 1
ATOM 3380 C CA . ASN A 1 449 ? 5.628 -1.154 -26.893 1.00 90.44 449 ASN A CA 1
ATOM 3381 C C . ASN A 1 449 ? 6.488 -2.321 -27.383 1.00 90.44 449 ASN A C 1
ATOM 3383 O O . ASN A 1 449 ? 7.217 -2.155 -28.358 1.00 90.44 449 ASN A O 1
ATOM 3387 N N . VAL A 1 450 ? 6.448 -3.470 -26.706 1.00 90.75 450 VAL A N 1
ATOM 3388 C CA . VAL A 1 450 ? 7.269 -4.640 -27.056 1.00 90.75 450 VAL A CA 1
ATOM 3389 C C . VAL A 1 450 ? 6.387 -5.853 -27.315 1.00 90.75 450 VAL A C 1
ATOM 3391 O O . VAL A 1 450 ? 6.484 -6.481 -28.364 1.00 90.75 450 VAL A O 1
ATOM 3394 N N . TRP A 1 451 ? 5.488 -6.179 -26.389 1.00 93.25 451 TRP A N 1
ATOM 3395 C CA . TRP A 1 451 ? 4.672 -7.385 -26.484 1.00 93.25 451 TRP A CA 1
ATOM 3396 C C . TRP A 1 451 ? 3.510 -7.253 -27.478 1.00 93.25 451 TRP A C 1
ATOM 3398 O O . TRP A 1 451 ? 3.356 -8.121 -28.334 1.00 93.25 451 TRP A O 1
ATOM 3408 N N . ALA A 1 452 ? 2.730 -6.167 -27.431 1.00 92.56 452 ALA A N 1
ATOM 3409 C CA . ALA A 1 452 ? 1.605 -5.976 -28.350 1.00 92.56 452 ALA A CA 1
ATOM 3410 C C . ALA A 1 452 ? 2.034 -5.963 -29.836 1.00 92.56 452 ALA A C 1
ATOM 3412 O O . ALA A 1 452 ? 1.433 -6.706 -30.618 1.00 92.56 452 ALA A O 1
ATOM 3413 N N . PRO A 1 453 ? 3.114 -5.255 -30.239 1.00 89.56 453 PRO A N 1
ATOM 3414 C CA . PRO A 1 453 ? 3.602 -5.308 -31.618 1.00 89.56 453 PRO A CA 1
ATOM 3415 C C . PRO A 1 453 ? 4.055 -6.705 -32.063 1.00 89.56 453 PRO A C 1
ATOM 3417 O O . PRO A 1 453 ? 3.860 -7.058 -33.222 1.00 89.56 453 PRO A O 1
ATOM 3420 N N . ARG A 1 454 ? 4.603 -7.534 -31.157 1.00 88.88 454 ARG A N 1
ATOM 3421 C CA . ARG A 1 454 ? 4.966 -8.935 -31.458 1.00 88.88 454 ARG A CA 1
ATOM 3422 C C . ARG A 1 454 ? 3.755 -9.821 -31.759 1.00 88.88 454 ARG A C 1
ATOM 3424 O O . ARG A 1 454 ? 3.912 -10.846 -32.411 1.00 88.88 454 ARG A O 1
ATOM 3431 N N . LEU A 1 455 ? 2.569 -9.434 -31.294 1.00 88.62 455 LEU A N 1
ATOM 3432 C CA . LEU A 1 455 ? 1.299 -10.075 -31.642 1.00 88.62 455 LEU A CA 1
ATOM 3433 C C . LEU A 1 455 ? 0.596 -9.394 -32.823 1.00 88.62 455 LEU A C 1
ATOM 3435 O O . LEU A 1 455 ? -0.580 -9.667 -33.062 1.00 88.62 455 LEU A O 1
ATOM 3439 N N . GLU A 1 456 ? 1.287 -8.489 -33.523 1.00 91.12 456 GLU A N 1
ATOM 3440 C CA . GLU A 1 456 ? 0.729 -7.678 -34.609 1.00 91.12 456 GLU A CA 1
ATOM 3441 C C . GLU A 1 456 ? -0.516 -6.889 -34.159 1.00 91.12 456 GLU A C 1
ATOM 3443 O O . GLU A 1 456 ? -1.474 -6.693 -34.909 1.00 91.12 456 GLU A O 1
ATOM 3448 N N . ARG A 1 457 ? -0.519 -6.445 -32.893 1.00 91.38 457 ARG A N 1
ATOM 3449 C CA . ARG A 1 457 ? -1.594 -5.641 -32.304 1.00 91.38 457 ARG A CA 1
ATOM 3450 C C . ARG A 1 457 ? -1.158 -4.203 -32.101 1.00 91.38 457 ARG A C 1
ATOM 3452 O O . ARG A 1 457 ? -0.053 -3.930 -31.632 1.00 91.38 457 ARG A O 1
ATOM 3459 N N . ASP A 1 458 ? -2.071 -3.286 -32.408 1.00 92.75 458 ASP A N 1
ATOM 3460 C CA . ASP A 1 458 ? -1.894 -1.882 -32.069 1.00 92.75 458 ASP A CA 1
ATOM 3461 C C . ASP A 1 458 ? -2.003 -1.707 -30.538 1.00 92.75 458 ASP A C 1
ATOM 3463 O O . ASP A 1 458 ? -2.887 -2.312 -29.923 1.00 92.75 458 ASP A O 1
ATOM 3467 N N . PRO A 1 459 ? -1.155 -0.884 -29.893 1.00 92.12 459 PRO A N 1
ATOM 3468 C CA . PRO A 1 459 ? -1.213 -0.669 -28.446 1.00 92.12 459 PRO A CA 1
ATOM 3469 C C . PRO A 1 459 ? -2.584 -0.210 -27.917 1.00 92.12 459 PRO A C 1
ATOM 3471 O O . PRO A 1 459 ? -2.915 -0.487 -26.760 1.00 92.12 459 PRO A O 1
ATOM 3474 N N . ALA A 1 460 ? -3.390 0.475 -28.739 1.00 91.56 460 ALA A N 1
ATOM 3475 C CA . ALA A 1 460 ? -4.750 0.887 -28.388 1.00 91.56 460 ALA A CA 1
ATOM 3476 C C . ALA A 1 460 ? -5.736 -0.297 -28.324 1.00 91.56 460 ALA A C 1
ATOM 3478 O O . ALA A 1 460 ? -6.696 -0.259 -27.549 1.00 91.56 460 ALA A O 1
ATOM 3479 N N . ASP A 1 461 ? -5.471 -1.383 -29.056 1.00 93.38 461 ASP A N 1
ATOM 3480 C CA . ASP A 1 461 ? -6.285 -2.606 -29.036 1.00 93.38 461 ASP A CA 1
ATOM 3481 C C . ASP A 1 461 ? -6.025 -3.469 -27.796 1.00 93.38 461 ASP A C 1
ATOM 3483 O O . ASP A 1 461 ? -6.713 -4.463 -27.577 1.00 93.38 461 ASP A O 1
ATOM 3487 N N . VAL A 1 462 ? -5.036 -3.116 -26.976 1.00 95.00 462 VAL A N 1
ATOM 3488 C CA . VAL A 1 462 ? -4.711 -3.828 -25.738 1.00 95.00 462 VAL A CA 1
ATOM 3489 C C . VAL A 1 462 ? -5.234 -3.029 -24.553 1.00 95.00 462 VAL A C 1
ATOM 3491 O O . VAL A 1 462 ? -4.983 -1.832 -24.464 1.00 95.00 462 VAL A O 1
ATOM 3494 N N . VAL A 1 463 ? -5.928 -3.677 -23.624 1.00 96.00 463 VAL A N 1
ATOM 3495 C CA . VAL A 1 463 ? -6.269 -3.149 -22.300 1.00 96.00 463 VAL A CA 1
ATOM 3496 C C . VAL A 1 463 ? -5.287 -3.738 -21.297 1.00 96.00 463 VAL A C 1
ATOM 3498 O O . VAL A 1 463 ? -5.268 -4.948 -21.086 1.00 96.00 463 VAL A O 1
ATOM 3501 N N . SER A 1 464 ? -4.477 -2.890 -20.673 1.00 95.94 464 SER A N 1
ATOM 3502 C CA . SER A 1 464 ? -3.524 -3.259 -19.629 1.00 95.94 464 SER A CA 1
ATOM 3503 C C . SER A 1 464 ? -4.085 -2.887 -18.258 1.00 95.94 464 SER A C 1
ATOM 3505 O O . SER A 1 464 ? -4.253 -1.705 -17.947 1.00 95.94 464 SER A O 1
ATOM 3507 N N . VAL A 1 465 ? -4.378 -3.896 -17.438 1.00 98.06 465 VAL A N 1
ATOM 3508 C CA . VAL A 1 465 ? -4.863 -3.739 -16.063 1.00 98.06 465 VAL A CA 1
ATOM 3509 C C . VAL A 1 465 ? -3.781 -4.180 -15.093 1.00 98.06 465 VAL A C 1
ATOM 3511 O O . VAL A 1 465 ? -3.366 -5.338 -15.093 1.00 98.06 465 VAL A O 1
ATOM 3514 N N . SER A 1 466 ? -3.347 -3.288 -14.212 1.00 97.69 466 SER A N 1
ATOM 3515 C CA . SER A 1 466 ? -2.429 -3.660 -13.140 1.00 97.69 466 SER A CA 1
ATOM 3516 C C . SER A 1 466 ? -3.201 -3.992 -11.858 1.00 97.69 466 SER A C 1
ATOM 3518 O O . SER A 1 466 ? -4.183 -3.338 -11.513 1.00 97.69 466 SER A O 1
ATOM 3520 N N . VAL A 1 467 ? -2.782 -5.033 -11.139 1.00 98.31 467 VAL A N 1
ATOM 3521 C CA . VAL A 1 467 ? -3.363 -5.429 -9.850 1.00 98.31 467 VAL A CA 1
ATOM 3522 C C . VAL A 1 467 ? -2.343 -5.137 -8.760 1.00 98.31 467 VAL A C 1
ATOM 3524 O O . VAL A 1 467 ? -1.275 -5.752 -8.716 1.00 98.31 467 VAL A O 1
ATOM 3527 N N . MET A 1 468 ? -2.657 -4.184 -7.883 1.00 98.00 468 MET A N 1
ATOM 3528 C CA . MET A 1 468 ? -1.687 -3.528 -7.007 1.00 98.00 468 MET A CA 1
ATOM 3529 C C . MET A 1 468 ? -2.122 -3.509 -5.535 1.00 98.00 468 MET A C 1
ATOM 3531 O O . MET A 1 468 ? -3.285 -3.297 -5.213 1.00 98.00 468 MET A O 1
ATOM 3535 N N . PRO A 1 469 ? -1.184 -3.581 -4.578 1.00 97.31 469 PRO A N 1
ATOM 3536 C CA . PRO A 1 469 ? -1.482 -3.413 -3.156 1.00 97.31 469 PRO A CA 1
ATOM 3537 C C . PRO A 1 469 ? -1.614 -1.930 -2.742 1.00 97.31 469 PRO A C 1
ATOM 3539 O O . PRO A 1 469 ? -1.556 -1.598 -1.557 1.00 97.31 469 PRO A O 1
ATOM 3542 N N . CYS A 1 470 ? -1.711 -0.999 -3.695 1.00 97.44 470 CYS A N 1
ATOM 3543 C CA . CYS A 1 470 ? -1.492 0.428 -3.475 1.00 97.44 470 CYS A CA 1
ATOM 3544 C C . CYS A 1 470 ? -2.498 1.280 -4.248 1.00 97.44 470 CYS A C 1
ATOM 3546 O O . CYS A 1 470 ? -2.734 1.046 -5.427 1.00 97.44 470 CYS A O 1
ATOM 3548 N N . THR A 1 471 ? -3.036 2.308 -3.596 1.00 96.62 471 THR A N 1
ATOM 3549 C CA . THR A 1 471 ? -3.937 3.286 -4.219 1.00 96.62 471 THR A CA 1
ATOM 3550 C C . THR A 1 471 ? -3.180 4.312 -5.057 1.00 96.62 471 THR A C 1
ATOM 3552 O O . THR A 1 471 ? -3.606 4.604 -6.164 1.00 96.62 471 THR A O 1
ATOM 3555 N N . ALA A 1 472 ? -2.016 4.793 -4.604 1.00 95.94 472 ALA A N 1
ATOM 3556 C CA . ALA A 1 472 ? -1.203 5.776 -5.338 1.00 95.94 472 ALA A CA 1
ATOM 3557 C C . ALA A 1 472 ? -0.711 5.268 -6.709 1.00 95.94 472 ALA A C 1
ATOM 3559 O O . ALA A 1 472 ? -0.343 6.060 -7.572 1.00 95.94 472 ALA A O 1
ATOM 3560 N N . LYS A 1 473 ? -0.736 3.947 -6.943 1.00 96.38 473 LYS A N 1
ATOM 3561 C CA . LYS A 1 473 ? -0.464 3.354 -8.261 1.00 96.38 473 LYS A CA 1
ATOM 3562 C C . LYS A 1 473 ? -1.508 3.747 -9.316 1.00 96.38 473 LYS A C 1
ATOM 3564 O O . LYS A 1 473 ? -1.154 3.801 -10.492 1.00 96.38 473 LYS A O 1
ATOM 3569 N N . LYS A 1 474 ? -2.743 4.076 -8.904 1.00 94.06 474 LYS A N 1
ATOM 3570 C CA . LYS A 1 474 ? -3.778 4.650 -9.779 1.00 94.06 474 LYS A CA 1
ATOM 3571 C C . LYS A 1 474 ? -3.315 6.001 -10.328 1.00 94.06 474 LYS A C 1
ATOM 3573 O O . LYS A 1 474 ? -3.279 6.169 -11.540 1.00 94.06 474 LYS A O 1
ATOM 3578 N N . GLY A 1 475 ? -2.873 6.918 -9.462 1.00 91.00 475 GLY A N 1
ATOM 3579 C CA . GLY A 1 475 ? -2.326 8.215 -9.880 1.00 91.00 475 GLY A CA 1
ATOM 3580 C C . GLY A 1 475 ? -1.049 8.079 -10.717 1.00 91.00 475 GLY A C 1
ATOM 3581 O O . GLY A 1 475 ? -0.891 8.772 -11.718 1.00 91.00 475 GLY A O 1
ATOM 3582 N N . GLU A 1 476 ? -0.170 7.128 -10.380 1.00 93.38 476 GLU A N 1
ATOM 3583 C CA . GLU A 1 476 ? 1.036 6.832 -11.168 1.00 93.38 476 GLU A CA 1
ATOM 3584 C C . GLU A 1 476 ? 0.723 6.455 -12.623 1.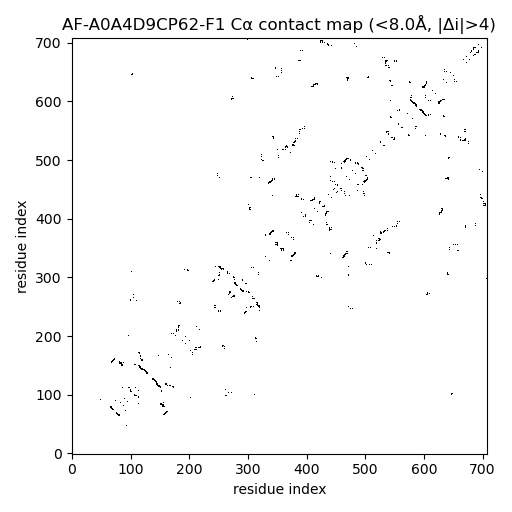00 93.38 476 GLU A C 1
ATOM 3586 O O . GLU A 1 476 ? 1.318 7.017 -13.535 1.00 93.38 476 GLU A O 1
ATOM 3591 N N . ALA A 1 477 ? -0.260 5.579 -12.859 1.00 91.50 477 ALA A N 1
ATOM 3592 C CA . ALA A 1 477 ? -0.688 5.201 -14.213 1.00 91.50 477 ALA A CA 1
ATOM 3593 C C . ALA A 1 477 ? -1.214 6.390 -15.048 1.00 91.50 477 ALA A C 1
ATOM 3595 O O . ALA A 1 477 ? -1.276 6.329 -16.279 1.00 91.50 477 ALA A O 1
ATOM 3596 N N . HIS A 1 478 ? -1.584 7.486 -14.383 1.00 86.81 478 HIS A N 1
ATOM 3597 C CA . HIS A 1 478 ? -2.114 8.692 -15.006 1.00 86.81 478 HIS A CA 1
ATOM 3598 C C . HIS A 1 478 ? -1.064 9.802 -15.184 1.00 86.81 478 HIS A C 1
ATOM 3600 O O . HIS A 1 478 ? -1.379 10.846 -15.760 1.00 86.81 478 HIS A O 1
ATOM 3606 N N . ARG A 1 479 ? 0.189 9.590 -14.752 1.00 83.94 479 ARG A N 1
ATOM 3607 C CA . ARG A 1 479 ? 1.265 10.582 -14.884 1.00 83.94 479 ARG A CA 1
ATOM 3608 C C . ARG A 1 479 ? 1.567 10.885 -16.358 1.00 83.94 479 ARG A C 1
ATOM 3610 O O . ARG A 1 479 ? 1.808 9.953 -17.125 1.00 83.94 479 ARG A O 1
ATOM 3617 N N . PRO A 1 480 ? 1.648 12.167 -16.764 1.00 78.69 480 PRO A N 1
ATOM 3618 C CA . PRO A 1 480 ? 1.978 12.532 -18.143 1.00 78.69 480 PRO A CA 1
ATOM 3619 C C . PRO A 1 480 ? 3.311 11.944 -18.630 1.00 78.69 480 PRO A C 1
ATOM 3621 O O . PRO A 1 480 ? 3.371 11.407 -19.736 1.00 78.69 480 PRO A O 1
ATOM 3624 N N . ALA A 1 481 ? 4.346 11.967 -17.779 1.00 71.94 481 ALA A N 1
ATOM 3625 C CA . ALA A 1 481 ? 5.670 11.411 -18.077 1.00 71.94 481 ALA A CA 1
ATOM 3626 C C . ALA A 1 481 ? 5.634 9.902 -18.387 1.00 71.94 481 ALA A C 1
ATOM 3628 O O . ALA A 1 481 ? 6.394 9.422 -19.225 1.00 71.94 481 ALA A O 1
ATOM 3629 N N . ASP A 1 482 ? 4.699 9.167 -17.778 1.00 68.75 482 ASP A N 1
ATOM 3630 C CA . ASP A 1 482 ? 4.537 7.728 -17.990 1.00 68.75 482 ASP A CA 1
ATOM 3631 C C . ASP A 1 482 ? 3.535 7.395 -19.106 1.00 68.75 482 ASP A C 1
ATOM 3633 O O . ASP A 1 482 ? 3.455 6.240 -19.521 1.00 68.75 482 ASP A O 1
ATOM 3637 N N . ARG A 1 483 ? 2.802 8.386 -19.634 1.00 63.22 483 ARG A N 1
ATOM 3638 C CA . ARG A 1 483 ? 1.912 8.252 -20.803 1.00 63.22 483 ARG A CA 1
ATOM 3639 C C . ARG A 1 483 ? 2.616 8.592 -22.122 1.00 63.22 483 ARG A C 1
ATOM 3641 O O . ARG A 1 483 ? 2.354 7.952 -23.130 1.00 63.22 483 ARG A O 1
ATOM 3648 N N . GLY A 1 484 ? 3.533 9.560 -22.124 1.00 51.62 484 GLY A N 1
ATOM 3649 C CA . GLY A 1 484 ? 4.036 10.232 -23.334 1.00 51.62 484 GLY A CA 1
ATOM 3650 C C . GLY A 1 484 ? 4.940 9.451 -24.306 1.00 51.62 484 GLY A C 1
ATOM 3651 O O . GLY A 1 484 ? 5.442 10.061 -25.247 1.00 51.62 484 GLY A O 1
ATOM 3652 N N . ALA A 1 485 ? 5.181 8.150 -24.112 1.00 59.56 485 ALA A N 1
ATOM 3653 C CA . ALA A 1 485 ? 6.132 7.381 -24.932 1.00 59.56 485 ALA A CA 1
ATOM 3654 C C . ALA A 1 485 ? 5.489 6.350 -25.880 1.00 59.56 485 ALA A C 1
ATOM 3656 O O . ALA A 1 485 ? 6.181 5.820 -26.748 1.00 59.56 485 ALA A O 1
ATOM 3657 N N . THR A 1 486 ? 4.193 6.066 -25.729 1.00 71.62 486 THR A N 1
ATOM 3658 C CA . THR A 1 486 ? 3.502 5.003 -26.475 1.00 71.62 486 THR A CA 1
ATOM 3659 C C . THR A 1 486 ? 2.563 5.615 -27.500 1.00 71.62 486 THR A C 1
ATOM 3661 O O . THR A 1 486 ? 1.627 6.321 -27.130 1.00 71.62 486 THR A O 1
ATOM 3664 N N . TYR A 1 487 ? 2.782 5.318 -28.778 1.00 75.44 487 TYR A N 1
ATOM 3665 C CA . TYR A 1 487 ? 1.968 5.834 -29.879 1.00 75.44 487 TYR A CA 1
ATOM 3666 C C . TYR A 1 487 ? 1.171 4.711 -30.538 1.00 75.44 487 TYR A C 1
ATOM 3668 O O . TYR A 1 487 ? 1.634 3.576 -30.637 1.00 75.44 487 TYR A O 1
ATOM 3676 N N . SER A 1 488 ? -0.036 5.048 -30.977 1.00 79.88 488 SER A N 1
ATOM 3677 C CA . SER A 1 488 ? -0.935 4.165 -31.714 1.00 79.88 488 SER A CA 1
ATOM 3678 C C . SER A 1 488 ? -1.140 4.707 -33.122 1.00 79.88 488 SER A C 1
ATOM 3680 O O . SER A 1 488 ? -1.083 5.912 -33.349 1.00 79.88 488 SER A O 1
ATOM 3682 N N . SER A 1 489 ? -1.409 3.808 -34.065 1.00 79.75 489 SER A N 1
ATOM 3683 C CA . SER A 1 489 ? -1.833 4.166 -35.420 1.00 79.75 489 SER A CA 1
ATOM 3684 C C . SER A 1 489 ? -3.323 4.525 -35.515 1.00 79.75 489 SER A C 1
ATOM 3686 O O . SER A 1 489 ? -3.774 4.983 -36.563 1.00 79.75 489 SER A O 1
ATOM 3688 N N . LYS A 1 490 ? -4.096 4.303 -34.441 1.00 83.00 490 LYS A N 1
ATOM 3689 C CA . LYS A 1 490 ? -5.564 4.412 -34.415 1.00 83.00 490 LYS A CA 1
ATOM 3690 C C . LYS A 1 490 ? -6.101 5.589 -33.611 1.00 83.00 490 LYS A C 1
ATOM 3692 O O . LYS A 1 490 ? -7.259 5.954 -33.802 1.00 83.00 490 LYS A O 1
ATOM 3697 N N . ILE A 1 491 ? -5.312 6.141 -32.693 1.00 81.25 491 ILE A N 1
ATOM 3698 C CA . ILE A 1 491 ? -5.728 7.259 -31.843 1.00 81.25 491 ILE A CA 1
ATOM 3699 C C . ILE A 1 491 ? -4.717 8.397 -31.910 1.00 81.25 491 ILE A C 1
ATOM 3701 O O . ILE A 1 491 ? -3.508 8.174 -31.862 1.00 81.25 491 ILE A O 1
ATOM 3705 N N . ASP A 1 492 ? -5.234 9.622 -31.995 1.00 74.38 492 ASP A N 1
ATOM 3706 C CA . ASP A 1 492 ? -4.422 10.830 -31.950 1.00 74.38 492 ASP A CA 1
ATOM 3707 C C . ASP A 1 492 ? -3.961 11.084 -30.509 1.00 74.38 492 ASP A C 1
ATOM 3709 O O . ASP A 1 492 ? -4.754 11.425 -29.628 1.00 74.38 492 ASP A O 1
ATOM 3713 N N . GLY A 1 493 ? -2.660 10.919 -30.271 1.00 71.88 493 GLY A N 1
ATOM 3714 C CA . GLY A 1 493 ? -2.020 11.169 -28.980 1.00 71.88 493 GLY A CA 1
ATOM 3715 C C . GLY A 1 493 ? -1.487 9.911 -28.283 1.00 71.88 493 GLY A C 1
ATOM 3716 O O . GLY A 1 493 ? -1.552 8.805 -28.821 1.00 71.88 493 GLY A O 1
ATOM 3717 N N . PRO A 1 494 ? -0.890 10.078 -27.089 1.00 75.38 494 PRO A N 1
ATOM 3718 C CA . PRO A 1 494 ? -0.252 8.982 -26.376 1.00 75.38 494 PRO A CA 1
ATOM 3719 C C . PRO A 1 494 ? -1.266 7.989 -25.798 1.00 75.38 494 PRO A C 1
ATOM 3721 O O . PRO A 1 494 ? -2.247 8.375 -25.158 1.00 75.38 494 PRO A O 1
ATOM 3724 N N . VAL A 1 495 ? -0.975 6.697 -25.947 1.00 83.25 495 VAL A N 1
ATOM 3725 C CA . VAL A 1 495 ? -1.729 5.614 -25.303 1.00 83.25 495 VAL A CA 1
ATOM 3726 C C . VAL A 1 495 ? -1.245 5.442 -23.861 1.00 83.25 495 VAL A C 1
ATOM 3728 O O . VAL A 1 495 ? -0.034 5.389 -23.628 1.00 83.25 495 VAL A O 1
ATOM 3731 N N . PRO A 1 496 ? -2.141 5.289 -22.871 1.00 86.44 496 PRO A N 1
ATOM 3732 C CA . PRO A 1 496 ? -1.732 4.921 -21.523 1.00 86.44 496 PRO A CA 1
ATOM 3733 C C . PRO A 1 496 ? -0.955 3.596 -21.496 1.00 86.44 496 PRO A C 1
ATOM 3735 O O . PRO A 1 496 ? -1.368 2.597 -22.087 1.00 86.44 496 PRO A O 1
ATOM 3738 N N . ASN A 1 497 ? 0.155 3.569 -20.753 1.00 88.31 497 ASN A N 1
ATOM 3739 C CA . ASN A 1 497 ? 0.909 2.335 -20.504 1.00 88.31 497 ASN A CA 1
ATOM 3740 C C . ASN A 1 497 ? 0.130 1.347 -19.623 1.00 88.31 497 ASN A C 1
ATOM 3742 O O . ASN A 1 497 ? 0.217 0.135 -19.806 1.00 88.31 497 ASN A O 1
ATOM 3746 N N . ASN A 1 498 ? -0.655 1.871 -18.685 1.00 92.25 498 ASN A N 1
ATOM 3747 C CA . ASN A 1 498 ? -1.609 1.117 -17.882 1.00 92.25 498 ASN A CA 1
ATOM 3748 C C . ASN A 1 498 ? -2.966 1.814 -18.019 1.00 92.25 498 ASN A C 1
ATOM 3750 O O . ASN A 1 498 ? -3.058 3.011 -17.743 1.00 92.25 498 ASN A O 1
ATOM 3754 N N . ASP A 1 499 ? -3.983 1.087 -18.478 1.00 92.69 499 ASP A N 1
ATOM 3755 C CA . ASP A 1 499 ? -5.328 1.625 -18.693 1.00 92.69 499 ASP A CA 1
ATOM 3756 C C . ASP A 1 499 ? -6.084 1.731 -17.361 1.00 92.69 499 ASP A C 1
ATOM 3758 O O . ASP A 1 499 ? -6.706 2.755 -17.085 1.00 92.69 499 ASP A O 1
ATOM 3762 N N . TYR A 1 500 ? -5.967 0.706 -16.508 1.00 95.50 500 TYR A N 1
ATOM 3763 C CA . TYR A 1 500 ? -6.625 0.644 -15.199 1.00 95.50 500 TYR A CA 1
ATOM 3764 C C . TYR A 1 500 ? -5.714 0.025 -14.135 1.00 95.50 500 TYR A C 1
ATOM 3766 O O . TYR A 1 500 ? -4.825 -0.773 -14.441 1.00 95.50 500 TYR A O 1
ATOM 3774 N N . VAL A 1 501 ? -5.963 0.356 -12.869 1.00 97.06 501 VAL A N 1
ATOM 3775 C CA . VAL A 1 501 ? -5.256 -0.198 -11.711 1.00 97.06 501 VAL A CA 1
ATOM 3776 C C . VAL A 1 501 ? -6.273 -0.663 -10.674 1.00 97.06 501 VAL A C 1
ATOM 3778 O O . VAL A 1 501 ? -6.908 0.149 -10.008 1.00 97.06 501 VAL A O 1
ATOM 3781 N N . LEU A 1 502 ? -6.397 -1.970 -10.465 1.00 97.69 502 LEU A N 1
ATOM 3782 C CA . LEU A 1 502 ? -7.233 -2.527 -9.402 1.00 97.69 502 LEU A CA 1
ATOM 3783 C C . LEU A 1 502 ? -6.418 -2.769 -8.134 1.00 97.69 502 LEU A C 1
ATOM 3785 O O . LEU A 1 502 ? -5.314 -3.311 -8.180 1.00 97.69 502 LEU A O 1
ATOM 3789 N N . THR A 1 503 ? -6.966 -2.411 -6.975 1.00 97.62 503 THR A N 1
ATOM 3790 C CA . THR A 1 503 ? -6.375 -2.803 -5.693 1.00 97.62 503 THR A CA 1
ATOM 3791 C C . THR A 1 503 ? -6.573 -4.299 -5.405 1.00 97.62 503 THR A C 1
ATOM 3793 O O . THR A 1 503 ? -7.439 -4.948 -5.997 1.00 97.62 503 THR A O 1
ATOM 3796 N N . THR A 1 504 ? -5.842 -4.854 -4.427 1.00 97.19 504 THR A N 1
ATOM 3797 C CA . THR A 1 504 ? -6.101 -6.208 -3.888 1.00 97.19 504 THR A CA 1
ATOM 3798 C C . THR A 1 504 ? -7.565 -6.380 -3.462 1.00 97.19 504 THR A C 1
ATOM 3800 O O . THR A 1 504 ? -8.163 -7.429 -3.701 1.00 97.19 504 THR A O 1
ATOM 3803 N N . ARG A 1 505 ? -8.167 -5.341 -2.867 1.00 95.12 505 ARG A N 1
ATOM 3804 C CA . ARG A 1 505 ? -9.576 -5.363 -2.447 1.00 95.12 505 ARG A CA 1
ATOM 3805 C C . ARG A 1 505 ? -10.538 -5.315 -3.630 1.00 95.12 505 ARG A C 1
ATOM 3807 O O . ARG A 1 505 ? -11.528 -6.042 -3.620 1.00 95.12 505 ARG A O 1
ATOM 3814 N N . GLU A 1 506 ? -10.263 -4.493 -4.644 1.00 95.88 506 GLU A N 1
ATOM 3815 C CA . GLU A 1 506 ? -11.104 -4.395 -5.845 1.00 95.88 506 GLU A CA 1
ATOM 3816 C C . GLU A 1 506 ? -11.137 -5.721 -6.612 1.00 95.88 506 GLU A C 1
ATOM 3818 O O . GLU A 1 506 ? -12.218 -6.211 -6.941 1.00 95.88 506 GLU A O 1
ATOM 3823 N N . ILE A 1 507 ? -9.979 -6.354 -6.834 1.00 96.44 507 ILE A N 1
ATOM 3824 C CA . ILE A 1 507 ? -9.944 -7.650 -7.520 1.00 96.44 507 ILE A CA 1
ATOM 3825 C C . ILE A 1 507 ? -10.549 -8.771 -6.656 1.00 96.44 507 ILE A C 1
ATOM 3827 O O . ILE A 1 507 ? -11.287 -9.612 -7.166 1.00 96.44 507 ILE A O 1
ATOM 3831 N N . GLY A 1 508 ? -10.325 -8.754 -5.334 1.00 95.00 508 GLY A N 1
ATOM 3832 C CA . GLY A 1 508 ? -10.963 -9.684 -4.397 1.00 95.00 508 GLY A CA 1
ATOM 3833 C C . GLY A 1 508 ? -12.487 -9.572 -4.432 1.00 95.00 508 GLY A C 1
ATOM 3834 O O . GLY A 1 508 ? -13.196 -10.578 -4.499 1.00 95.00 508 GLY A O 1
ATOM 3835 N N . ARG A 1 509 ? -13.004 -8.339 -4.484 1.00 92.81 509 ARG A N 1
ATOM 3836 C CA . ARG A 1 509 ? -14.428 -8.066 -4.693 1.00 92.81 509 ARG A CA 1
ATOM 3837 C C . ARG A 1 509 ? -14.912 -8.613 -6.033 1.00 92.81 509 ARG A C 1
ATOM 3839 O O . ARG A 1 509 ? -15.965 -9.244 -6.049 1.00 92.81 509 ARG A O 1
ATOM 3846 N N . LEU A 1 510 ? -14.170 -8.423 -7.124 1.00 94.50 510 LEU A N 1
ATOM 3847 C CA . LEU A 1 510 ? -14.555 -8.945 -8.439 1.00 94.50 510 LEU A CA 1
ATOM 3848 C C . LEU A 1 510 ? -14.685 -10.473 -8.436 1.00 94.50 510 LEU A C 1
ATOM 3850 O O . LEU A 1 510 ? -15.687 -11.003 -8.919 1.00 94.50 510 LEU A O 1
ATOM 3854 N N . PHE A 1 511 ? -13.735 -11.184 -7.821 1.00 96.12 511 PHE A N 1
ATOM 3855 C CA . PHE A 1 511 ? -13.833 -12.636 -7.659 1.00 96.12 511 PHE A CA 1
ATOM 3856 C C . PHE A 1 511 ? -15.083 -13.045 -6.878 1.00 96.12 511 PHE A C 1
ATOM 3858 O O . PHE A 1 511 ? -15.804 -13.942 -7.316 1.00 96.12 511 PHE A O 1
ATOM 3865 N N . ARG A 1 512 ? -15.398 -12.358 -5.769 1.00 92.12 512 ARG A N 1
ATOM 3866 C CA . ARG A 1 512 ? -16.631 -12.610 -5.001 1.00 92.12 512 ARG A CA 1
ATOM 3867 C C . ARG A 1 512 ? -17.889 -12.338 -5.833 1.00 92.12 512 ARG A C 1
ATOM 3869 O O . ARG A 1 512 ? -18.793 -13.170 -5.844 1.00 92.12 512 ARG A O 1
ATOM 3876 N N . LEU A 1 513 ? -17.930 -11.231 -6.580 1.00 91.19 513 LEU A N 1
ATOM 3877 C CA . LEU A 1 513 ? -19.052 -10.872 -7.459 1.00 91.19 513 LEU A CA 1
ATOM 3878 C C . LEU A 1 513 ? -19.286 -11.915 -8.560 1.00 91.19 513 LEU A C 1
ATOM 3880 O O . LEU A 1 513 ? -20.432 -12.223 -8.883 1.00 91.19 513 LEU A O 1
ATOM 3884 N N . ARG A 1 514 ? -18.213 -12.494 -9.111 1.00 94.88 514 ARG A N 1
ATOM 3885 C CA . ARG A 1 514 ? -18.271 -13.574 -10.111 1.00 94.88 514 ARG A CA 1
ATOM 3886 C C . ARG A 1 514 ? -18.323 -14.977 -9.497 1.00 94.88 514 ARG A C 1
ATOM 3888 O O . ARG A 1 514 ? -18.332 -15.958 -10.232 1.00 94.88 514 ARG A O 1
ATOM 3895 N N . LYS A 1 515 ? -18.411 -15.082 -8.164 1.00 95.50 515 LYS A N 1
ATOM 3896 C CA . LYS A 1 515 ? -18.468 -16.342 -7.401 1.00 95.50 515 LYS A CA 1
ATOM 3897 C C . LYS A 1 515 ? -17.290 -17.285 -7.690 1.00 95.50 515 LYS A C 1
ATOM 3899 O O . LYS A 1 515 ? -17.440 -18.503 -7.654 1.00 95.50 515 LYS A O 1
ATOM 3904 N N . ILE A 1 516 ? -16.113 -16.722 -7.953 1.00 96.44 516 ILE A N 1
ATOM 3905 C CA . ILE A 1 516 ? -14.878 -17.473 -8.183 1.00 96.44 516 ILE A CA 1
ATOM 3906 C C . ILE A 1 516 ? -14.237 -17.784 -6.830 1.00 96.44 516 ILE A C 1
ATOM 3908 O O . ILE A 1 516 ? -13.758 -16.897 -6.123 1.00 96.44 516 ILE A O 1
ATOM 3912 N N . ALA A 1 517 ? -14.214 -19.065 -6.469 1.00 94.25 517 ALA A N 1
ATOM 3913 C CA . ALA A 1 517 ? -13.573 -19.547 -5.254 1.00 94.25 517 ALA A CA 1
ATOM 3914 C C . ALA A 1 517 ? -12.075 -19.792 -5.497 1.00 94.25 517 ALA A C 1
ATOM 3916 O O . ALA A 1 517 ? -11.663 -20.937 -5.665 1.00 94.25 517 ALA A O 1
ATOM 3917 N N . LEU A 1 518 ? -11.259 -18.725 -5.495 1.00 94.00 518 LEU A N 1
ATOM 3918 C CA . LEU A 1 518 ? -9.806 -18.818 -5.736 1.00 94.00 518 LEU A CA 1
ATOM 3919 C C . LEU A 1 518 ? -9.105 -19.972 -4.992 1.00 94.00 518 LEU A C 1
ATOM 3921 O O . LEU A 1 518 ? -8.335 -20.681 -5.637 1.00 94.00 518 LEU A O 1
ATOM 3925 N N . PRO A 1 519 ? -9.353 -20.218 -3.684 1.00 94.12 519 PRO A N 1
ATOM 3926 C CA . PRO A 1 519 ? -8.641 -21.268 -2.951 1.00 94.12 519 PRO A CA 1
ATOM 3927 C C . PRO A 1 519 ? -8.917 -22.691 -3.454 1.00 94.12 519 PRO A C 1
ATOM 3929 O O . PRO A 1 519 ? -8.168 -23.602 -3.112 1.00 94.12 519 PRO A O 1
ATOM 3932 N N . ALA A 1 520 ? -9.999 -22.883 -4.213 1.00 95.50 520 ALA A N 1
ATOM 3933 C CA . ALA A 1 520 ? -10.411 -24.166 -4.770 1.00 95.50 520 ALA A CA 1
ATOM 3934 C C . ALA A 1 520 ? -9.971 -24.361 -6.230 1.00 95.50 520 ALA A C 1
ATOM 3936 O O . ALA A 1 520 ? -10.241 -25.416 -6.796 1.00 95.50 520 ALA A O 1
ATOM 3937 N N . LEU A 1 521 ? -9.339 -23.358 -6.849 1.00 96.88 521 LEU A N 1
ATOM 3938 C CA . LEU A 1 521 ? -8.856 -23.470 -8.221 1.00 96.88 521 LEU A CA 1
ATOM 3939 C C . LEU A 1 521 ? -7.548 -24.254 -8.275 1.00 96.88 521 LEU A C 1
ATOM 3941 O O . LEU A 1 521 ? -6.698 -24.130 -7.386 1.00 96.88 521 LEU A O 1
ATOM 3945 N N . ASP A 1 522 ? -7.368 -24.992 -9.365 1.00 97.00 522 ASP A N 1
ATOM 3946 C CA . ASP A 1 522 ? -6.068 -25.532 -9.737 1.00 97.00 522 ASP A CA 1
ATOM 3947 C C . ASP A 1 522 ? -5.142 -24.394 -10.172 1.00 97.00 522 ASP A C 1
ATOM 3949 O O . ASP A 1 522 ? -5.554 -23.435 -10.834 1.00 97.00 522 ASP A O 1
ATOM 3953 N N . ALA A 1 523 ? -3.877 -24.483 -9.767 1.00 95.50 523 ALA A N 1
ATOM 3954 C CA . ALA A 1 523 ? -2.891 -23.469 -10.094 1.00 95.50 523 ALA A CA 1
ATOM 3955 C C . ALA A 1 523 ? -2.559 -23.493 -11.595 1.00 95.50 523 ALA A C 1
ATOM 3957 O O . ALA A 1 523 ? -2.295 -24.550 -12.163 1.00 95.50 523 ALA A O 1
ATOM 3958 N N . GLN A 1 524 ? -2.524 -22.314 -12.214 1.00 94.44 524 GLN A N 1
ATOM 3959 C CA . GLN A 1 524 ? -2.004 -22.099 -13.564 1.00 94.44 524 GLN A CA 1
ATOM 3960 C C . GLN A 1 524 ? -0.700 -21.298 -13.513 1.00 94.44 524 GLN A C 1
ATOM 3962 O O . GLN A 1 524 ? -0.355 -20.725 -12.483 1.00 94.44 524 GLN A O 1
ATOM 3967 N N . VAL A 1 525 ? 0.041 -21.260 -14.614 1.00 92.12 525 VAL A N 1
ATOM 3968 C CA . VAL A 1 525 ? 1.254 -20.439 -14.722 1.00 92.12 525 VAL A CA 1
ATOM 3969 C C . VAL A 1 525 ? 0.927 -19.102 -15.390 1.00 92.12 525 VAL A C 1
ATOM 3971 O O . VAL A 1 525 ? 0.048 -19.076 -16.253 1.00 92.12 525 VAL A O 1
ATOM 3974 N N . PRO A 1 526 ? 1.583 -17.994 -14.996 1.00 92.94 526 PRO A N 1
ATOM 3975 C CA . PRO A 1 526 ? 1.534 -16.747 -15.758 1.00 92.94 526 PRO A CA 1
ATOM 3976 C C . PRO A 1 526 ? 1.938 -16.963 -17.226 1.00 92.94 526 PRO A C 1
ATOM 3978 O O . PRO A 1 526 ? 2.705 -17.875 -17.526 1.00 92.94 526 PRO A O 1
ATOM 3981 N N . ASP A 1 527 ? 1.433 -16.126 -18.131 1.00 92.56 527 ASP A N 1
ATOM 3982 C CA . ASP A 1 527 ? 1.718 -16.239 -19.563 1.00 92.56 527 ASP A CA 1
ATOM 3983 C C . ASP A 1 527 ? 3.127 -15.731 -19.922 1.00 92.56 527 ASP A C 1
ATOM 3985 O O . ASP A 1 527 ? 3.610 -14.727 -19.396 1.00 92.56 527 ASP A O 1
ATOM 3989 N N . ASP A 1 528 ? 3.761 -16.380 -20.896 1.00 85.19 528 ASP A N 1
ATOM 3990 C CA . ASP A 1 528 ? 5.046 -15.963 -21.460 1.00 85.19 528 ASP A CA 1
ATOM 3991 C C . ASP A 1 528 ? 4.899 -14.808 -22.473 1.00 85.19 528 ASP A C 1
ATOM 3993 O O . ASP A 1 528 ? 3.844 -14.641 -23.095 1.00 85.19 528 ASP A O 1
ATOM 3997 N N . PRO A 1 529 ? 5.953 -14.000 -22.712 1.00 80.69 529 PRO A N 1
ATOM 3998 C CA . PRO A 1 529 ? 7.287 -14.050 -22.101 1.00 80.69 529 PRO A CA 1
ATOM 3999 C C . PRO A 1 529 ? 7.423 -13.199 -20.826 1.00 80.69 529 PRO A C 1
ATOM 4001 O O . PRO A 1 529 ? 8.508 -13.119 -20.265 1.00 80.69 529 PRO A O 1
ATOM 4004 N N . LEU A 1 530 ? 6.358 -12.518 -20.389 1.00 83.88 530 LEU A N 1
ATOM 4005 C CA . LEU A 1 530 ? 6.392 -11.563 -19.269 1.00 83.88 530 LEU A CA 1
ATOM 4006 C C . LEU A 1 530 ? 5.929 -12.194 -17.936 1.00 83.88 530 LEU A C 1
ATOM 4008 O O . LEU A 1 530 ? 5.521 -11.487 -17.011 1.00 83.88 530 LEU A O 1
ATOM 4012 N N . GLY A 1 531 ? 5.943 -13.527 -17.858 1.00 67.88 531 GLY A N 1
ATOM 4013 C CA . GLY A 1 531 ? 5.474 -14.317 -16.718 1.00 67.88 531 GLY A CA 1
ATOM 4014 C C . GLY A 1 531 ? 6.578 -14.909 -15.834 1.00 67.88 531 GLY A C 1
ATOM 4015 O O . GLY A 1 531 ? 6.323 -15.177 -14.659 1.00 67.88 531 GLY A O 1
ATOM 4016 N N . GLU A 1 532 ? 7.795 -15.097 -16.359 1.00 75.75 532 GLU A N 1
ATOM 4017 C CA . GLU A 1 532 ? 8.936 -15.649 -15.610 1.00 75.75 532 GLU A CA 1
ATOM 4018 C C . GLU A 1 532 ? 9.477 -14.636 -14.583 1.00 75.75 532 GLU A C 1
ATOM 4020 O O . GLU A 1 532 ? 9.566 -13.441 -14.851 1.00 75.75 532 GLU A O 1
ATOM 4025 N N . SER A 1 533 ? 9.848 -15.070 -13.377 1.00 69.81 533 SER A N 1
ATOM 4026 C CA . SER A 1 533 ? 10.394 -14.153 -12.367 1.00 69.81 533 SER A CA 1
ATOM 4027 C C . SER A 1 533 ? 11.341 -14.828 -11.386 1.00 69.81 533 SER A C 1
ATOM 4029 O O . SER A 1 533 ? 11.378 -16.053 -11.284 1.00 69.81 533 SER A O 1
ATOM 4031 N N . THR A 1 534 ? 12.090 -14.012 -10.640 1.00 68.00 534 THR A N 1
ATOM 4032 C CA . THR A 1 534 ? 13.021 -14.480 -9.604 1.00 68.00 534 THR A CA 1
ATOM 4033 C C . THR A 1 534 ? 12.534 -14.212 -8.176 1.00 68.00 534 THR A C 1
ATOM 4035 O O . THR A 1 534 ? 11.660 -13.377 -7.927 1.00 68.00 534 THR A O 1
ATOM 4038 N N . GLY A 1 535 ? 13.151 -14.880 -7.199 1.00 55.31 535 GLY A N 1
ATOM 4039 C CA . GLY A 1 535 ? 12.971 -14.628 -5.769 1.00 55.31 535 GLY A CA 1
ATOM 4040 C C . GLY A 1 535 ? 13.288 -13.182 -5.366 1.00 55.31 535 GLY A C 1
ATOM 4041 O O . GLY A 1 535 ? 12.565 -12.615 -4.546 1.00 55.31 535 GLY A O 1
ATOM 4042 N N . ALA A 1 536 ? 14.265 -12.529 -6.017 1.00 57.12 536 ALA A N 1
ATOM 4043 C CA . ALA A 1 536 ? 14.578 -11.113 -5.792 1.00 57.12 536 ALA A CA 1
ATOM 4044 C C . ALA A 1 536 ? 13.387 -10.198 -6.108 1.00 57.12 536 ALA A C 1
ATOM 4046 O O . ALA A 1 536 ? 13.082 -9.278 -5.347 1.00 57.12 536 ALA A O 1
ATOM 4047 N N . ALA A 1 537 ? 12.652 -10.489 -7.179 1.00 65.62 537 ALA A N 1
ATOM 4048 C CA . ALA A 1 537 ? 11.456 -9.739 -7.527 1.00 65.62 537 ALA A CA 1
ATOM 4049 C C . ALA A 1 537 ? 10.300 -9.951 -6.535 1.00 65.62 537 ALA A C 1
ATOM 4051 O O . ALA A 1 537 ? 9.484 -9.053 -6.334 1.00 65.62 537 ALA A O 1
ATOM 4052 N N . VAL A 1 538 ? 10.233 -11.098 -5.851 1.00 68.69 538 VAL A N 1
ATOM 4053 C CA . VAL A 1 538 ? 9.243 -11.314 -4.781 1.00 68.69 538 VAL A CA 1
ATOM 4054 C C . VAL A 1 538 ? 9.540 -10.421 -3.569 1.00 68.69 538 VAL A C 1
ATOM 4056 O O . VAL A 1 538 ? 8.607 -9.900 -2.943 1.00 68.69 538 VAL A O 1
ATOM 4059 N N . LEU A 1 539 ? 10.822 -10.176 -3.268 1.00 74.06 539 LEU A N 1
ATOM 4060 C CA . LEU A 1 539 ? 11.249 -9.335 -2.145 1.00 74.06 539 LEU A CA 1
ATOM 4061 C C . LEU A 1 539 ? 10.780 -7.879 -2.268 1.00 74.06 539 LEU A C 1
ATOM 4063 O O . LEU A 1 539 ? 10.564 -7.255 -1.232 1.00 74.06 539 LEU A O 1
ATOM 4067 N N . PHE A 1 540 ? 10.510 -7.361 -3.477 1.00 77.31 540 PHE A N 1
ATOM 4068 C CA . PHE A 1 540 ? 9.937 -6.015 -3.693 1.00 77.31 540 PHE A CA 1
ATOM 4069 C C . PHE A 1 540 ? 8.689 -5.740 -2.846 1.00 77.31 540 PHE A C 1
ATOM 4071 O O . PHE A 1 540 ? 8.378 -4.593 -2.524 1.00 77.31 540 PHE A O 1
ATOM 4078 N N . GLY A 1 541 ? 7.942 -6.789 -2.488 1.00 56.22 541 GLY A N 1
ATOM 4079 C CA . GLY A 1 541 ? 6.761 -6.652 -1.650 1.00 56.22 541 GLY A CA 1
ATOM 4080 C C . GLY A 1 541 ? 7.053 -6.217 -0.208 1.00 56.22 541 GLY A C 1
ATOM 4081 O O . GLY A 1 541 ? 6.169 -5.637 0.432 1.00 56.22 541 GLY A O 1
ATOM 4082 N N . ALA A 1 542 ? 8.257 -6.486 0.301 1.00 69.25 542 ALA A N 1
ATOM 4083 C CA . ALA A 1 542 ? 8.699 -6.173 1.655 1.00 69.25 542 ALA A CA 1
ATOM 4084 C C . ALA A 1 542 ? 9.730 -5.033 1.660 1.00 69.25 542 ALA A C 1
ATOM 4086 O O . ALA A 1 542 ? 10.557 -4.893 0.766 1.00 69.25 542 ALA A O 1
ATOM 4087 N N . THR A 1 543 ? 9.695 -4.212 2.709 1.00 66.19 543 THR A N 1
ATOM 4088 C CA . THR A 1 543 ? 10.707 -3.169 2.931 1.00 66.19 543 THR A CA 1
ATOM 4089 C C . THR A 1 543 ? 12.122 -3.752 3.043 1.00 66.19 543 THR A C 1
ATOM 4091 O O . THR A 1 543 ? 12.368 -4.642 3.860 1.00 66.19 543 THR A O 1
ATOM 4094 N N . GLY A 1 544 ? 13.057 -3.188 2.279 1.00 72.62 544 GLY A N 1
ATOM 4095 C CA . GLY A 1 544 ? 14.449 -3.625 2.166 1.00 72.62 544 GLY A CA 1
ATOM 4096 C C . GLY A 1 544 ? 14.694 -4.611 1.026 1.00 72.62 544 GLY A C 1
ATOM 4097 O O . GLY A 1 544 ? 15.848 -4.905 0.728 1.00 72.62 544 GLY A O 1
ATOM 4098 N N . GLY A 1 545 ? 13.638 -5.114 0.378 1.00 76.00 545 GLY A N 1
ATOM 4099 C CA . GLY A 1 545 ? 13.768 -6.059 -0.726 1.00 76.00 545 GLY A CA 1
ATOM 4100 C C . GLY A 1 545 ? 14.291 -5.434 -2.018 1.00 76.00 545 GLY A C 1
ATOM 4101 O O . GLY A 1 545 ? 15.069 -6.071 -2.722 1.00 76.00 545 GLY A O 1
ATOM 4102 N N . VAL A 1 546 ? 13.917 -4.179 -2.305 1.00 81.44 546 VAL A N 1
ATOM 4103 C CA . VAL A 1 546 ? 14.433 -3.438 -3.472 1.00 81.44 546 VAL A CA 1
ATOM 4104 C C . VAL A 1 546 ? 15.923 -3.171 -3.285 1.00 81.44 546 VAL A C 1
ATOM 4106 O O . VAL A 1 546 ? 16.723 -3.486 -4.163 1.00 81.44 546 VAL A O 1
ATOM 4109 N N . MET A 1 547 ? 16.296 -2.671 -2.104 1.00 85.88 547 MET A N 1
ATOM 4110 C CA . MET A 1 547 ? 17.680 -2.433 -1.709 1.00 85.88 547 MET A CA 1
ATOM 4111 C C . MET A 1 547 ? 18.527 -3.703 -1.823 1.00 85.88 547 MET A C 1
ATOM 4113 O O . MET A 1 547 ? 19.569 -3.693 -2.473 1.00 85.88 547 MET A O 1
ATOM 4117 N N . GLU A 1 548 ? 18.073 -4.810 -1.228 1.00 82.50 548 GLU A N 1
ATOM 4118 C CA . GLU A 1 548 ? 18.770 -6.099 -1.276 1.00 82.50 548 GLU A CA 1
ATOM 4119 C C . GLU A 1 548 ? 19.050 -6.540 -2.720 1.00 82.50 548 GLU A C 1
ATOM 4121 O O . GLU A 1 548 ? 20.173 -6.931 -3.049 1.00 82.50 548 GLU A O 1
ATOM 4126 N N . ALA A 1 549 ? 18.052 -6.451 -3.593 1.00 81.62 549 ALA A N 1
ATOM 4127 C CA . ALA A 1 549 ? 18.179 -6.926 -4.958 1.00 81.62 549 ALA A CA 1
ATOM 4128 C C . ALA A 1 549 ? 19.035 -6.008 -5.852 1.00 81.62 549 ALA A C 1
ATOM 4130 O O . ALA A 1 549 ? 19.861 -6.499 -6.628 1.00 81.62 549 ALA A O 1
ATOM 4131 N N . ALA A 1 550 ? 18.903 -4.686 -5.699 1.00 85.19 550 ALA A N 1
ATOM 4132 C CA . ALA A 1 550 ? 19.740 -3.704 -6.389 1.00 85.19 550 ALA A CA 1
ATOM 4133 C C . ALA A 1 550 ? 21.220 -3.853 -6.009 1.00 85.19 550 ALA A C 1
ATOM 4135 O O . ALA A 1 550 ? 22.084 -3.844 -6.885 1.00 85.19 550 ALA A O 1
ATOM 4136 N N . LEU A 1 551 ? 21.522 -4.069 -4.723 1.00 85.44 551 LEU A N 1
ATOM 4137 C CA . LEU A 1 551 ? 22.897 -4.252 -4.248 1.00 85.44 551 LEU A CA 1
ATOM 4138 C C . LEU A 1 551 ? 23.527 -5.556 -4.731 1.00 85.44 551 LEU A C 1
ATOM 4140 O O . LEU A 1 551 ? 24.706 -5.549 -5.078 1.00 85.44 551 LEU A O 1
ATOM 4144 N N . ARG A 1 552 ? 22.762 -6.657 -4.781 1.00 82.56 552 ARG A N 1
ATOM 4145 C CA . ARG A 1 552 ? 23.230 -7.922 -5.376 1.00 82.56 552 ARG A CA 1
ATOM 4146 C C . ARG A 1 552 ? 23.667 -7.691 -6.818 1.00 82.56 552 ARG A C 1
ATOM 4148 O O . ARG A 1 552 ? 24.803 -7.979 -7.165 1.00 82.56 552 ARG A O 1
ATOM 4155 N N . THR A 1 553 ? 22.802 -7.093 -7.632 1.00 83.06 553 THR A N 1
ATOM 4156 C CA . THR A 1 553 ? 23.103 -6.830 -9.045 1.00 83.06 553 THR A CA 1
ATOM 4157 C C . THR A 1 553 ? 24.263 -5.852 -9.219 1.00 83.06 553 THR A C 1
ATOM 4159 O O . THR A 1 553 ? 25.173 -6.128 -9.995 1.00 83.06 553 THR A O 1
ATOM 4162 N N . ALA A 1 554 ? 24.296 -4.750 -8.466 1.00 84.69 554 ALA A N 1
ATOM 4163 C CA . ALA A 1 554 ? 25.391 -3.785 -8.541 1.00 84.69 554 ALA A CA 1
ATOM 4164 C C . ALA A 1 554 ? 26.743 -4.410 -8.155 1.00 84.69 554 ALA A C 1
ATOM 4166 O O . ALA A 1 554 ? 27.745 -4.151 -8.819 1.00 84.69 554 ALA A O 1
ATOM 4167 N N . TYR A 1 555 ? 26.777 -5.254 -7.119 1.00 85.69 555 TYR A N 1
ATOM 4168 C CA . TYR A 1 555 ? 27.994 -5.952 -6.711 1.00 85.69 555 TYR A CA 1
ATOM 4169 C C . TYR A 1 555 ? 28.491 -6.908 -7.795 1.00 85.69 555 TYR A C 1
ATOM 4171 O O . TYR A 1 555 ? 29.663 -6.842 -8.150 1.00 85.69 555 TYR A O 1
ATOM 4179 N N . GLU A 1 556 ? 27.621 -7.763 -8.337 1.00 84.94 556 GLU A N 1
ATOM 4180 C CA . GLU A 1 556 ? 28.024 -8.781 -9.320 1.00 84.94 556 GLU A CA 1
ATOM 4181 C C . GLU A 1 556 ? 28.456 -8.158 -10.651 1.00 84.94 556 GLU A C 1
ATOM 4183 O O . GLU A 1 556 ? 29.469 -8.558 -11.230 1.00 84.94 556 GLU A O 1
ATOM 4188 N N . L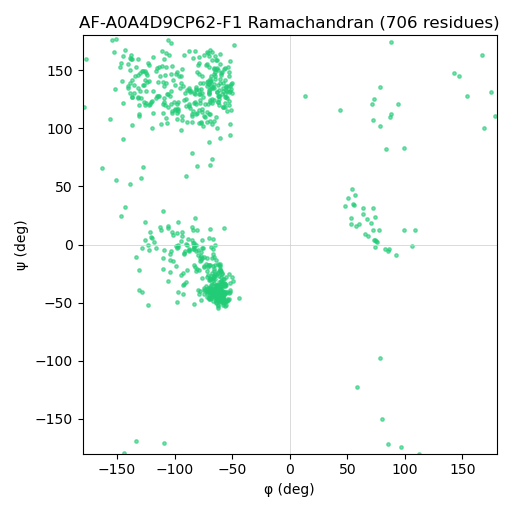EU A 1 557 ? 27.760 -7.108 -11.100 1.00 81.56 557 LEU A N 1
ATOM 4189 C CA . LEU A 1 557 ? 28.175 -6.337 -12.273 1.00 81.56 557 LEU A CA 1
ATOM 4190 C C . LEU A 1 557 ? 29.538 -5.665 -12.059 1.00 81.56 557 LEU A C 1
ATOM 4192 O O . LEU A 1 557 ? 30.352 -5.617 -12.979 1.00 81.56 557 LEU A O 1
ATOM 4196 N N . ALA A 1 558 ? 29.801 -5.152 -10.855 1.00 82.12 558 ALA A N 1
ATOM 4197 C CA . ALA A 1 558 ? 31.060 -4.486 -10.537 1.00 82.12 558 ALA A CA 1
ATOM 4198 C C . ALA A 1 558 ? 32.209 -5.453 -10.214 1.00 82.12 558 ALA A C 1
ATOM 4200 O O . ALA A 1 558 ? 33.369 -5.072 -10.305 1.00 82.12 558 ALA A O 1
ATOM 4201 N N . SER A 1 559 ? 31.923 -6.695 -9.838 1.00 79.69 559 SER A N 1
ATOM 4202 C CA . SER A 1 559 ? 32.939 -7.704 -9.526 1.00 79.69 559 SER A CA 1
ATOM 4203 C C . SER A 1 559 ? 33.347 -8.546 -10.738 1.00 79.69 559 SER A C 1
ATOM 4205 O O . SER A 1 559 ? 34.259 -9.367 -10.634 1.00 79.69 559 SER A O 1
ATOM 4207 N N . GLY A 1 560 ? 32.673 -8.369 -11.880 1.00 76.81 560 GLY A N 1
ATOM 4208 C CA . GLY A 1 560 ? 32.850 -9.221 -13.055 1.00 76.81 560 GLY A CA 1
ATOM 4209 C C . GLY A 1 560 ? 32.243 -10.617 -12.876 1.00 76.81 560 GLY A C 1
ATOM 4210 O O . GLY A 1 560 ? 32.773 -11.579 -13.428 1.00 76.81 560 GLY A O 1
ATOM 4211 N N . GLY A 1 561 ? 31.159 -10.733 -12.098 1.00 75.75 561 GLY A N 1
ATOM 4212 C CA . GLY A 1 561 ? 30.410 -11.978 -11.890 1.00 75.75 561 GLY A CA 1
ATOM 4213 C C . GLY A 1 561 ? 30.738 -12.736 -10.600 1.00 75.75 561 GLY A C 1
ATOM 4214 O O . GLY A 1 561 ? 30.348 -13.892 -10.461 1.00 75.75 561 GLY A O 1
ATOM 4215 N N . GLN A 1 562 ? 31.456 -12.130 -9.647 1.00 76.25 562 GLN A N 1
ATOM 4216 C CA . GLN A 1 562 ? 31.578 -12.707 -8.304 1.00 76.25 562 GLN A CA 1
ATOM 4217 C C . GLN A 1 562 ? 30.315 -12.434 -7.502 1.00 76.25 562 GLN A C 1
ATOM 4219 O O . GLN A 1 562 ? 29.916 -11.275 -7.374 1.00 76.25 562 GLN A O 1
ATOM 4224 N N . GLU A 1 563 ? 29.761 -13.483 -6.897 1.00 76.69 563 GLU A N 1
ATOM 4225 C CA . GLU A 1 563 ? 28.605 -13.357 -6.020 1.00 76.69 563 GLU A CA 1
ATOM 4226 C C . GLU A 1 563 ? 28.907 -12.455 -4.831 1.00 76.69 563 GLU A C 1
ATOM 4228 O O . GLU A 1 563 ? 29.966 -12.545 -4.201 1.00 76.69 563 GLU A O 1
ATOM 4233 N N . LEU A 1 564 ? 27.930 -11.624 -4.484 1.00 72.62 564 LEU A N 1
ATOM 4234 C CA . LEU A 1 564 ? 27.972 -10.859 -3.252 1.00 72.62 564 LEU A CA 1
ATOM 4235 C C . LEU A 1 564 ? 28.100 -11.831 -2.060 1.00 72.62 564 LEU A C 1
ATOM 4237 O O . LEU A 1 564 ? 27.180 -12.632 -1.843 1.00 72.62 564 LEU A O 1
ATOM 4241 N N . PRO A 1 565 ? 29.190 -11.765 -1.260 1.00 65.50 565 PRO A N 1
ATOM 4242 C CA . PRO A 1 565 ? 29.325 -12.574 -0.057 1.00 65.50 565 PRO A CA 1
ATOM 4243 C C . PRO A 1 565 ? 28.095 -12.376 0.812 1.00 65.50 565 PRO A C 1
ATOM 4245 O O . PRO A 1 565 ? 27.554 -11.270 0.849 1.00 65.50 565 PRO A O 1
ATOM 4248 N N . LYS A 1 566 ? 27.653 -13.430 1.505 1.00 60.03 566 LYS A N 1
ATOM 4249 C CA . LYS A 1 566 ? 26.457 -13.404 2.353 1.00 60.03 566 LYS A CA 1
ATOM 4250 C C . LYS A 1 566 ? 26.542 -12.226 3.332 1.00 60.03 566 LYS A C 1
ATOM 4252 O O . LYS A 1 566 ? 27.162 -12.332 4.384 1.00 60.03 566 LYS A O 1
ATOM 4257 N N . MET A 1 567 ? 25.950 -11.095 2.953 1.00 54.38 567 MET A N 1
ATOM 4258 C CA . MET A 1 567 ? 25.793 -9.941 3.823 1.00 54.38 567 MET A CA 1
ATOM 4259 C C . MET A 1 567 ? 24.973 -10.404 5.023 1.00 54.38 567 MET A C 1
ATOM 4261 O O . MET A 1 567 ? 24.056 -11.219 4.863 1.00 54.38 567 MET A O 1
ATOM 4265 N N . GLU A 1 568 ? 25.221 -9.840 6.202 1.00 52.09 568 GLU A N 1
ATOM 4266 C CA . GLU A 1 568 ? 24.223 -9.865 7.272 1.00 52.09 568 GLU A CA 1
ATOM 4267 C C . GLU A 1 568 ? 23.044 -8.960 6.864 1.00 52.09 568 GLU A C 1
ATOM 4269 O O . GLU A 1 568 ? 22.797 -7.890 7.402 1.00 52.09 568 GLU A O 1
ATOM 4274 N N . MET A 1 569 ? 22.296 -9.379 5.837 1.00 56.41 569 MET A N 1
ATOM 4275 C CA . MET A 1 569 ? 21.117 -8.681 5.318 1.00 56.41 569 MET A CA 1
ATOM 4276 C C . MET A 1 569 ? 19.962 -8.662 6.328 1.00 56.41 569 MET A C 1
ATOM 4278 O O . MET A 1 569 ? 18.940 -8.021 6.087 1.00 56.41 569 MET A O 1
ATOM 4282 N N . SER A 1 570 ? 20.129 -9.326 7.480 1.00 57.09 570 SER A N 1
ATOM 4283 C CA . SER A 1 570 ? 19.326 -9.096 8.681 1.00 57.09 570 SER A CA 1
ATOM 4284 C C . SER A 1 570 ? 19.231 -7.612 9.031 1.00 57.09 570 SER A C 1
ATOM 4286 O O . SER A 1 570 ? 18.174 -7.189 9.491 1.00 57.09 570 SER A O 1
ATOM 4288 N N . ASP A 1 571 ? 20.265 -6.821 8.730 1.00 68.69 571 ASP A N 1
ATOM 4289 C CA . ASP A 1 571 ? 20.338 -5.405 9.099 1.00 68.69 571 ASP A CA 1
ATOM 4290 C C . ASP A 1 571 ? 19.393 -4.507 8.285 1.00 68.69 571 ASP A C 1
ATOM 4292 O O . ASP A 1 571 ? 19.022 -3.431 8.749 1.00 68.69 571 ASP A O 1
ATOM 4296 N N . ILE A 1 572 ? 18.969 -4.936 7.084 1.00 72.44 572 ILE A N 1
ATOM 4297 C CA . ILE A 1 572 ? 18.045 -4.185 6.206 1.00 72.44 572 ILE A CA 1
ATOM 4298 C C . ILE A 1 572 ? 16.645 -4.808 6.098 1.00 72.44 572 ILE A C 1
ATOM 4300 O O . ILE A 1 572 ? 15.727 -4.197 5.535 1.00 72.44 572 ILE A O 1
ATOM 4304 N N . ARG A 1 573 ? 16.433 -5.983 6.699 1.00 75.44 573 ARG A N 1
ATOM 4305 C CA . ARG A 1 573 ? 15.132 -6.664 6.790 1.00 75.44 573 ARG A CA 1
ATOM 4306 C C . ARG A 1 573 ? 14.386 -6.276 8.074 1.00 75.44 573 ARG A C 1
ATOM 4308 O O . ARG A 1 573 ? 14.942 -5.737 9.021 1.00 75.44 573 ARG A O 1
ATOM 4315 N N . GLY A 1 574 ? 13.081 -6.538 8.111 1.00 75.81 574 GLY A N 1
ATOM 4316 C CA . GLY A 1 574 ? 12.247 -6.302 9.297 1.00 75.81 574 GLY A CA 1
ATOM 4317 C C . GLY A 1 574 ? 11.488 -4.972 9.294 1.00 75.81 574 GLY A C 1
ATOM 4318 O O . GLY A 1 574 ? 11.467 -4.254 8.294 1.00 75.81 574 GLY A O 1
ATOM 4319 N N . LEU A 1 575 ? 10.825 -4.680 10.422 1.00 75.94 575 LEU A N 1
ATOM 4320 C CA . LEU A 1 575 ? 9.846 -3.587 10.582 1.00 75.94 575 LEU A CA 1
ATOM 4321 C C . LEU A 1 575 ? 10.374 -2.374 11.376 1.00 75.94 575 LEU A C 1
ATOM 4323 O O . LEU A 1 575 ? 9.580 -1.549 11.839 1.00 75.94 575 LEU A O 1
ATOM 4327 N N . GLN A 1 576 ? 11.690 -2.287 11.579 1.00 80.50 576 GLN A N 1
ATOM 4328 C CA . GLN A 1 576 ? 12.337 -1.117 12.175 1.00 80.50 576 GLN A CA 1
ATOM 4329 C C . GLN A 1 576 ? 12.225 0.077 11.212 1.00 80.50 576 GLN A C 1
ATOM 4331 O O . GLN A 1 576 ? 12.449 -0.084 10.016 1.00 80.50 576 GLN A O 1
ATOM 4336 N N . GLY A 1 577 ? 11.869 1.260 11.731 1.00 75.31 577 GLY A N 1
ATOM 4337 C CA . GLY A 1 577 ? 11.510 2.432 10.916 1.00 75.31 577 GLY A CA 1
ATOM 4338 C C . GLY A 1 577 ? 12.599 2.881 9.939 1.00 75.31 577 GLY A C 1
ATOM 4339 O O . GLY A 1 577 ? 12.306 3.114 8.767 1.00 75.31 577 GLY A O 1
ATOM 4340 N N . VAL A 1 578 ? 13.848 2.932 10.411 1.00 86.38 578 VAL A N 1
ATOM 4341 C CA . VAL A 1 578 ? 15.049 3.144 9.596 1.00 86.38 578 VAL A CA 1
ATOM 4342 C C . VAL A 1 578 ? 16.014 2.000 9.865 1.00 86.38 578 VAL A C 1
ATOM 4344 O O . VAL A 1 578 ? 16.281 1.664 11.017 1.00 86.38 578 VAL A O 1
ATOM 4347 N N . LYS A 1 579 ? 16.538 1.428 8.790 1.00 89.75 579 LYS A N 1
ATOM 4348 C CA . LYS A 1 579 ? 17.509 0.338 8.782 1.00 89.75 579 LYS A CA 1
ATOM 4349 C C . LYS A 1 579 ? 18.710 0.763 7.952 1.00 89.75 579 LYS A C 1
ATOM 4351 O O . LYS A 1 579 ? 18.551 1.542 7.011 1.00 89.75 579 LYS A O 1
ATOM 4356 N N . SER A 1 580 ? 19.897 0.278 8.281 1.00 88.56 580 SER A N 1
ATOM 4357 C CA . SER A 1 580 ? 21.106 0.655 7.557 1.00 88.56 580 SER A CA 1
ATOM 4358 C C . SER A 1 580 ? 22.120 -0.469 7.505 1.00 88.56 580 SER A C 1
ATOM 4360 O O . SER A 1 580 ? 22.171 -1.326 8.377 1.00 88.56 580 SER A O 1
ATOM 4362 N N . SER A 1 581 ? 22.941 -0.450 6.461 1.00 88.69 581 SER A N 1
ATOM 4363 C CA . SER A 1 581 ? 24.075 -1.356 6.322 1.00 88.69 581 SER A CA 1
ATOM 4364 C C . SER A 1 581 ? 25.182 -0.692 5.501 1.00 88.69 581 SER A C 1
ATOM 4366 O O . SER A 1 581 ? 25.051 0.448 5.038 1.00 88.69 581 SER A O 1
ATOM 4368 N N . ARG A 1 582 ? 26.310 -1.383 5.348 1.00 87.50 582 ARG A N 1
ATOM 4369 C CA . ARG A 1 582 ? 27.447 -0.948 4.535 1.00 87.50 582 ARG A CA 1
ATOM 4370 C C . ARG A 1 582 ? 27.889 -2.084 3.638 1.00 87.50 582 ARG A C 1
ATOM 4372 O O . ARG A 1 582 ? 28.062 -3.207 4.099 1.00 87.50 582 ARG A O 1
ATOM 4379 N N . VAL A 1 583 ? 28.125 -1.762 2.375 1.00 85.94 583 VAL A N 1
ATOM 4380 C CA . VAL A 1 583 ? 28.468 -2.744 1.348 1.00 85.94 583 VAL A CA 1
ATOM 4381 C C . VAL A 1 583 ? 29.705 -2.273 0.622 1.00 85.94 583 VAL A C 1
ATOM 4383 O O . VAL A 1 583 ? 29.739 -1.152 0.128 1.00 85.94 583 VAL A O 1
ATOM 4386 N N . CYS A 1 584 ? 30.731 -3.112 0.558 1.00 85.75 584 CYS A N 1
ATOM 4387 C CA . CYS A 1 584 ? 31.890 -2.826 -0.275 1.00 85.75 584 CYS A CA 1
ATOM 4388 C C . CYS A 1 584 ? 31.582 -3.300 -1.697 1.00 85.75 584 CYS A C 1
ATOM 4390 O O . CYS A 1 584 ? 31.555 -4.504 -1.938 1.00 85.75 584 CYS A O 1
ATOM 4392 N N . ILE A 1 585 ? 31.313 -2.374 -2.615 1.00 84.25 585 ILE A N 1
ATOM 4393 C CA . ILE A 1 585 ? 31.154 -2.680 -4.038 1.00 84.25 585 ILE A CA 1
ATOM 4394 C C . ILE A 1 585 ? 32.546 -2.634 -4.683 1.00 84.25 585 ILE A C 1
ATOM 4396 O O . ILE A 1 585 ? 33.197 -1.589 -4.621 1.00 84.25 585 ILE A O 1
ATOM 4400 N N . PRO A 1 586 ? 33.041 -3.738 -5.268 1.00 81.38 586 PRO A N 1
ATOM 4401 C CA . PRO A 1 586 ? 34.364 -3.778 -5.881 1.00 81.38 586 PRO A CA 1
ATOM 4402 C C . PRO A 1 586 ? 34.468 -2.823 -7.075 1.00 81.38 586 PRO A C 1
ATOM 4404 O O . PRO A 1 586 ? 33.466 -2.406 -7.650 1.00 81.38 586 PRO A O 1
ATOM 4407 N N . ASN A 1 587 ? 35.695 -2.450 -7.437 1.00 73.44 587 ASN A N 1
ATOM 4408 C CA . ASN A 1 587 ? 35.930 -1.653 -8.636 1.00 73.44 587 ASN A CA 1
ATOM 4409 C C . ASN A 1 587 ? 35.814 -2.560 -9.885 1.00 73.44 587 ASN A C 1
ATOM 4411 O O . ASN A 1 587 ? 36.474 -3.603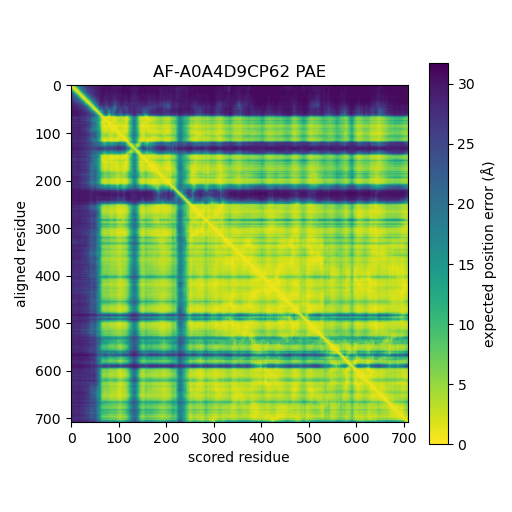 -9.897 1.00 73.44 587 ASN A O 1
ATOM 4415 N N . PRO A 1 588 ? 35.047 -2.183 -10.932 1.00 65.44 588 PRO A N 1
ATOM 4416 C CA . PRO A 1 588 ? 34.896 -2.972 -12.164 1.00 65.44 588 PRO A CA 1
ATOM 4417 C C . PRO A 1 588 ? 36.190 -3.386 -12.871 1.00 65.44 588 PRO A C 1
ATOM 4419 O O . PRO A 1 588 ? 36.202 -4.372 -13.601 1.00 65.44 588 PRO A O 1
ATOM 4422 N N . ASP A 1 589 ? 37.283 -2.645 -12.684 1.00 65.31 589 ASP A N 1
ATOM 4423 C CA . ASP A 1 589 ? 38.593 -2.947 -13.272 1.00 65.31 589 ASP A CA 1
ATOM 4424 C C . ASP A 1 589 ? 39.472 -3.860 -12.391 1.00 65.31 589 ASP A C 1
ATOM 4426 O O . ASP A 1 589 ? 40.608 -4.173 -12.764 1.00 65.31 589 ASP A O 1
ATOM 4430 N N . GLY A 1 590 ? 38.974 -4.266 -11.216 1.00 60.44 590 GLY A N 1
ATOM 4431 C CA . GLY A 1 590 ? 39.698 -5.055 -10.221 1.00 60.44 590 GLY A CA 1
ATOM 4432 C C . GLY A 1 590 ? 40.895 -4.334 -9.586 1.00 60.44 590 GLY A C 1
ATOM 4433 O O . GLY A 1 590 ? 41.682 -4.971 -8.883 1.00 60.44 590 GLY A O 1
ATOM 4434 N N . LYS A 1 591 ? 41.076 -3.027 -9.829 1.00 51.06 591 LYS A N 1
ATOM 4435 C CA . LYS A 1 591 ? 42.228 -2.247 -9.360 1.00 51.06 591 LYS A CA 1
ATOM 4436 C C . LYS A 1 591 ? 41.810 -1.269 -8.262 1.00 51.06 591 LYS A C 1
ATOM 4438 O O . LYS A 1 591 ? 40.992 -0.378 -8.464 1.00 51.06 591 LYS A O 1
ATOM 4443 N N . GLY A 1 592 ? 42.448 -1.393 -7.099 1.00 58.22 592 GLY A N 1
ATOM 4444 C CA . GLY A 1 592 ? 42.224 -0.518 -5.943 1.00 58.22 592 GLY A CA 1
ATOM 4445 C C . GLY A 1 592 ? 41.084 -0.972 -5.019 1.00 58.22 592 GLY A C 1
ATOM 4446 O O . GLY A 1 592 ? 40.416 -1.970 -5.293 1.00 58.22 592 GLY A O 1
ATOM 4447 N N . PRO A 1 593 ? 40.889 -0.286 -3.877 1.00 62.97 593 PRO A N 1
ATOM 4448 C CA . PRO A 1 593 ? 39.818 -0.614 -2.944 1.00 62.97 593 PRO A CA 1
ATOM 4449 C C . PRO A 1 593 ? 38.449 -0.280 -3.557 1.00 62.97 593 PRO A C 1
ATOM 4451 O O . PRO A 1 593 ? 38.276 0.781 -4.153 1.00 62.97 593 PRO A O 1
ATOM 4454 N N . GLY A 1 594 ? 37.481 -1.187 -3.397 1.00 74.00 594 GLY A N 1
ATOM 4455 C CA . GLY A 1 594 ? 36.086 -0.954 -3.779 1.00 74.00 594 GLY A CA 1
ATOM 4456 C C . GLY A 1 594 ? 35.447 0.223 -3.030 1.00 74.00 594 GLY A C 1
ATOM 4457 O O . GLY A 1 594 ? 35.952 0.685 -2.004 1.00 74.00 594 GLY A O 1
ATOM 4458 N N . ALA A 1 595 ? 34.314 0.709 -3.532 1.00 81.75 595 ALA A N 1
ATOM 4459 C CA . ALA A 1 595 ? 33.546 1.764 -2.887 1.00 81.75 595 ALA A CA 1
ATOM 4460 C C . ALA A 1 595 ? 32.735 1.198 -1.712 1.00 81.75 595 ALA A C 1
ATOM 4462 O O . ALA A 1 595 ? 31.928 0.286 -1.884 1.00 81.75 595 ALA A O 1
ATOM 4463 N N . VAL A 1 596 ? 32.908 1.762 -0.514 1.00 87.69 596 VAL A N 1
ATOM 4464 C CA . VAL A 1 596 ? 32.020 1.470 0.620 1.00 87.69 596 VAL A CA 1
ATOM 4465 C C . VAL A 1 596 ? 30.741 2.281 0.452 1.00 87.69 596 VAL A C 1
ATOM 4467 O O . VAL A 1 596 ? 30.728 3.485 0.693 1.00 87.69 596 VAL A O 1
ATOM 4470 N N . VAL A 1 597 ? 29.670 1.606 0.056 1.00 89.56 597 VAL A N 1
ATOM 4471 C CA . VAL A 1 597 ? 28.337 2.175 -0.125 1.00 89.56 597 VAL A CA 1
ATOM 4472 C C . VAL A 1 597 ? 27.565 2.054 1.181 1.00 89.56 597 VAL A C 1
ATOM 4474 O O . VAL A 1 597 ? 27.341 0.957 1.698 1.00 89.56 597 VAL A O 1
ATOM 4477 N N . ARG A 1 598 ? 27.163 3.195 1.738 1.00 92.25 598 ARG A N 1
ATOM 4478 C CA . ARG A 1 598 ? 26.306 3.282 2.923 1.00 92.25 598 ARG A CA 1
ATOM 4479 C C . ARG A 1 598 ? 24.861 3.243 2.465 1.00 92.25 598 ARG A C 1
ATOM 4481 O O . ARG A 1 598 ? 24.428 4.110 1.707 1.00 92.25 598 ARG A O 1
ATOM 4488 N N . VAL A 1 599 ? 24.108 2.262 2.938 1.00 92.69 599 VAL A N 1
ATOM 4489 C CA . VAL A 1 599 ? 22.730 2.054 2.494 1.00 92.69 599 VAL A CA 1
ATOM 4490 C C . VAL A 1 599 ? 21.746 2.295 3.621 1.00 92.69 599 VAL A C 1
ATOM 4492 O O . VAL A 1 599 ? 22.008 1.926 4.767 1.00 92.69 599 VAL A O 1
ATOM 4495 N N . GLY A 1 600 ? 20.625 2.927 3.285 1.00 93.44 600 GLY A N 1
ATOM 4496 C CA . GLY A 1 600 ? 19.515 3.182 4.193 1.00 93.44 600 GLY A CA 1
ATOM 4497 C C . GLY A 1 600 ? 18.217 2.604 3.640 1.00 93.44 600 GLY A C 1
ATOM 4498 O O . GLY A 1 600 ? 17.942 2.703 2.451 1.00 93.44 600 GLY A O 1
ATOM 4499 N N . VAL A 1 601 ? 17.390 2.016 4.493 1.00 94.56 601 VAL A N 1
ATOM 4500 C CA . VAL A 1 601 ? 16.029 1.594 4.148 1.00 94.56 601 VAL A CA 1
ATOM 4501 C C . VAL A 1 601 ? 15.086 2.241 5.144 1.00 94.56 601 VAL A C 1
ATOM 4503 O O . VAL A 1 601 ? 15.213 2.023 6.348 1.00 94.56 601 VAL A O 1
ATOM 4506 N N . VAL A 1 602 ? 14.130 3.021 4.652 1.00 95.19 602 VAL A N 1
ATOM 4507 C CA . VAL A 1 602 ? 13.123 3.682 5.482 1.00 95.19 602 VAL A CA 1
ATOM 4508 C C . VAL A 1 602 ? 11.722 3.355 4.992 1.00 95.19 602 VAL A C 1
ATOM 4510 O O . VAL A 1 602 ? 11.434 3.363 3.793 1.00 95.19 602 VAL A O 1
ATOM 4513 N N . HIS A 1 603 ? 10.823 3.070 5.932 1.00 93.75 603 HIS A N 1
ATOM 4514 C CA . HIS A 1 603 ? 9.427 2.814 5.610 1.00 93.75 603 HIS A CA 1
ATOM 4515 C C . HIS A 1 603 ? 8.456 3.536 6.548 1.00 93.75 603 HIS A C 1
ATOM 4517 O O . HIS A 1 603 ? 8.573 3.493 7.773 1.00 93.75 603 HIS A O 1
ATOM 4523 N N . GLY A 1 604 ? 7.403 4.109 5.976 1.00 94.19 604 GLY A N 1
ATOM 4524 C CA . GLY A 1 604 ? 6.489 4.994 6.684 1.00 94.19 604 GLY A CA 1
ATOM 4525 C C . GLY A 1 604 ? 6.896 6.451 6.505 1.00 94.19 604 GLY A C 1
ATOM 4526 O O . GLY A 1 604 ? 7.977 6.861 6.907 1.00 94.19 604 GLY A O 1
ATOM 4527 N N . THR A 1 605 ? 5.988 7.251 5.955 1.00 95.62 605 THR A N 1
ATOM 4528 C CA . THR A 1 605 ? 6.250 8.657 5.617 1.00 95.62 605 THR A CA 1
ATOM 4529 C C . THR A 1 605 ? 6.740 9.507 6.803 1.00 95.62 605 THR A C 1
ATOM 4531 O O . THR A 1 605 ? 7.585 10.379 6.614 1.00 95.62 605 THR A O 1
ATOM 4534 N N . ALA A 1 606 ? 6.282 9.242 8.033 1.00 95.00 606 ALA A N 1
ATOM 4535 C CA . ALA A 1 606 ? 6.769 9.951 9.219 1.00 95.00 606 ALA A CA 1
ATOM 4536 C C . ALA A 1 606 ? 8.253 9.652 9.509 1.00 95.00 606 ALA A C 1
ATOM 4538 O O . ALA A 1 606 ? 9.024 10.578 9.756 1.00 95.00 606 ALA A O 1
ATOM 4539 N N . GLU A 1 607 ? 8.658 8.383 9.405 1.00 95.00 607 GLU A N 1
ATOM 4540 C CA . GLU A 1 607 ? 10.056 7.952 9.548 1.00 95.00 607 GLU A CA 1
ATOM 4541 C C . GLU A 1 607 ? 10.921 8.520 8.420 1.00 95.00 607 GLU A C 1
ATOM 4543 O O . GLU A 1 607 ? 12.028 8.990 8.665 1.00 95.00 607 GLU A O 1
ATOM 4548 N N . THR A 1 608 ? 10.396 8.559 7.189 1.00 96.06 608 THR A N 1
ATOM 4549 C CA . THR A 1 608 ? 11.072 9.188 6.046 1.00 96.06 608 THR A CA 1
ATOM 4550 C C . THR A 1 608 ? 11.368 10.657 6.320 1.00 96.06 608 THR A C 1
ATOM 4552 O O . THR A 1 608 ? 12.508 11.081 6.169 1.00 96.06 608 THR A O 1
ATOM 4555 N N . ARG A 1 609 ? 10.377 11.436 6.771 1.00 95.94 609 ARG A N 1
ATOM 4556 C CA . ARG A 1 609 ? 10.586 12.852 7.111 1.00 95.94 609 ARG A CA 1
ATOM 4557 C C . ARG A 1 609 ? 11.627 13.014 8.221 1.00 95.94 609 ARG A C 1
ATOM 4559 O O . ARG A 1 609 ? 12.515 13.847 8.093 1.00 95.94 609 ARG A O 1
ATOM 4566 N N . ALA A 1 610 ? 11.550 12.198 9.274 1.00 95.38 610 ALA A N 1
ATOM 4567 C CA . ALA A 1 610 ? 12.525 12.225 10.362 1.00 95.38 610 ALA A CA 1
ATOM 4568 C C . ALA A 1 610 ? 13.950 11.903 9.877 1.00 95.38 610 ALA A C 1
ATOM 4570 O O . ALA A 1 610 ? 14.906 12.552 10.301 1.00 95.38 610 ALA A O 1
ATOM 4571 N N . LEU A 1 611 ? 14.099 10.938 8.963 1.00 95.62 611 LEU A N 1
ATOM 4572 C CA . LEU A 1 611 ? 15.381 10.622 8.344 1.00 95.62 611 LEU A CA 1
ATOM 4573 C C . LEU A 1 611 ? 15.909 11.793 7.503 1.00 95.62 611 LEU A C 1
ATOM 4575 O O . LEU A 1 611 ? 17.065 12.170 7.670 1.00 95.62 611 LEU A O 1
ATOM 4579 N N . LEU A 1 612 ? 15.077 12.395 6.649 1.00 96.31 612 LEU A N 1
ATOM 4580 C CA . LEU A 1 612 ? 15.481 13.531 5.811 1.00 96.31 612 LEU A CA 1
ATOM 4581 C C . LEU A 1 612 ? 15.950 14.731 6.648 1.00 96.31 612 LEU A C 1
ATOM 4583 O O . LEU A 1 612 ? 16.968 15.339 6.324 1.00 96.31 612 LEU A O 1
ATOM 4587 N N . GLU A 1 613 ? 15.278 15.036 7.762 1.00 95.94 613 GLU A N 1
ATOM 4588 C CA . GLU A 1 613 ? 15.733 16.091 8.679 1.00 95.94 613 GLU A CA 1
ATOM 4589 C C . GLU A 1 613 ? 17.094 15.758 9.309 1.00 95.94 613 GLU A C 1
ATOM 4591 O O . GLU A 1 613 ? 17.977 16.613 9.367 1.00 95.94 613 GLU A O 1
ATOM 4596 N N . ARG A 1 614 ? 17.323 14.502 9.718 1.00 95.88 614 ARG A N 1
ATOM 4597 C CA . ARG A 1 614 ? 18.634 14.062 10.231 1.00 95.88 614 ARG A CA 1
ATOM 4598 C C . ARG A 1 614 ? 19.733 14.166 9.171 1.00 95.88 614 ARG A C 1
ATOM 4600 O O . ARG A 1 614 ? 20.830 14.629 9.481 1.00 95.88 614 ARG A O 1
ATOM 4607 N N . MET A 1 615 ? 19.435 13.787 7.927 1.00 94.94 615 MET A N 1
ATOM 4608 C CA . MET A 1 615 ? 20.348 13.937 6.786 1.00 94.94 615 MET A CA 1
ATOM 4609 C C . MET A 1 615 ? 20.723 15.406 6.573 1.00 94.94 615 MET A C 1
ATOM 4611 O O . MET A 1 615 ? 21.905 15.730 6.465 1.00 94.94 615 MET A O 1
ATOM 4615 N N . LYS A 1 616 ? 19.726 16.298 6.587 1.00 93.38 616 LYS A N 1
ATOM 4616 C CA . LYS A 1 616 ? 19.899 17.748 6.429 1.00 93.38 616 LYS A CA 1
ATOM 4617 C C . LYS A 1 616 ? 20.725 18.374 7.554 1.00 93.38 616 LYS A C 1
ATOM 4619 O O . LYS A 1 616 ? 21.521 19.271 7.297 1.00 93.38 616 LYS A O 1
ATOM 4624 N N . LEU A 1 617 ? 20.561 17.892 8.786 1.00 95.25 617 LEU A N 1
ATOM 4625 C CA . LEU A 1 617 ? 21.348 18.319 9.948 1.00 95.25 617 LEU A CA 1
ATOM 4626 C C . LEU A 1 617 ? 22.779 17.753 9.964 1.00 95.25 617 LEU A C 1
ATOM 4628 O O . LEU A 1 617 ? 23.550 18.088 10.860 1.00 95.25 617 LEU A O 1
ATOM 4632 N N . GLY A 1 618 ? 23.147 16.909 8.995 1.00 92.56 618 GLY A N 1
ATOM 4633 C CA . GLY A 1 618 ? 24.484 16.330 8.913 1.00 92.56 618 GLY A CA 1
ATOM 4634 C C . GLY A 1 618 ? 24.747 15.232 9.945 1.00 92.56 618 GLY A C 1
ATOM 4635 O O . GLY A 1 618 ? 25.907 14.983 10.266 1.00 92.56 618 GLY A O 1
ATOM 4636 N N . ASP A 1 619 ? 23.706 14.568 10.464 1.00 91.94 619 ASP A N 1
ATOM 4637 C CA . ASP A 1 619 ? 23.860 13.448 11.401 1.00 91.94 619 ASP A CA 1
ATOM 4638 C C . ASP A 1 619 ? 24.742 12.352 10.763 1.00 91.94 619 ASP A C 1
ATOM 4640 O O . ASP A 1 619 ? 24.350 11.791 9.732 1.00 91.94 619 ASP A O 1
ATOM 4644 N N . PRO A 1 620 ? 25.912 12.013 11.348 1.00 86.75 620 PRO A N 1
ATOM 4645 C CA . PRO A 1 620 ? 26.807 10.985 10.816 1.00 86.75 620 PRO A CA 1
ATOM 4646 C C . PRO A 1 620 ? 26.144 9.610 10.656 1.00 86.75 620 PRO A C 1
ATOM 4648 O O . PRO A 1 620 ? 26.515 8.852 9.759 1.00 86.75 620 PRO A O 1
ATOM 4651 N N . ALA A 1 621 ? 25.153 9.288 11.495 1.00 85.25 621 ALA A N 1
ATOM 4652 C CA . ALA A 1 621 ? 24.404 8.033 11.443 1.00 85.25 621 ALA A CA 1
ATOM 4653 C C . ALA A 1 621 ? 23.281 8.032 10.387 1.00 85.25 621 ALA A C 1
ATOM 4655 O O . ALA A 1 621 ? 22.650 6.997 10.172 1.00 85.25 621 ALA A O 1
ATOM 4656 N N . ALA A 1 622 ? 23.028 9.170 9.736 1.00 89.94 622 ALA A N 1
ATOM 4657 C CA . ALA A 1 622 ? 22.069 9.324 8.644 1.00 89.94 622 ALA A CA 1
ATOM 4658 C C . ALA A 1 622 ? 22.755 9.609 7.295 1.00 89.94 622 ALA A C 1
ATOM 4660 O O . ALA A 1 622 ? 22.096 10.001 6.341 1.00 89.94 622 ALA A O 1
ATOM 4661 N N . GLN A 1 623 ? 24.075 9.433 7.188 1.00 90.38 623 GLN A N 1
ATOM 4662 C CA . GLN A 1 623 ? 24.789 9.634 5.928 1.00 90.38 623 GLN A CA 1
ATOM 4663 C C . GLN A 1 623 ? 24.730 8.372 5.067 1.00 90.38 623 GLN A C 1
ATOM 4665 O O . GLN A 1 623 ? 25.368 7.364 5.381 1.00 90.38 623 GLN A O 1
ATOM 4670 N N . PHE A 1 624 ? 23.995 8.456 3.963 1.00 94.88 624 PHE A N 1
ATOM 4671 C CA . PHE A 1 624 ? 23.787 7.359 3.025 1.00 94.88 624 PHE A CA 1
ATOM 4672 C C . PHE A 1 624 ? 24.221 7.751 1.616 1.00 94.88 624 PHE A C 1
ATOM 4674 O O . PHE A 1 624 ? 24.252 8.930 1.273 1.00 94.88 624 PHE A O 1
ATOM 4681 N N . ASP A 1 625 ? 24.540 6.746 0.810 1.00 95.25 625 ASP A N 1
ATOM 4682 C CA . ASP A 1 625 ? 24.837 6.865 -0.616 1.00 95.25 625 ASP A CA 1
ATOM 4683 C C . ASP A 1 625 ? 23.659 6.338 -1.452 1.00 95.25 625 ASP A C 1
ATOM 4685 O O . ASP A 1 625 ? 23.373 6.871 -2.520 1.00 95.25 625 ASP A O 1
ATOM 4689 N N . PHE A 1 626 ? 22.915 5.350 -0.941 1.00 95.50 626 PHE A N 1
ATOM 4690 C CA . PHE A 1 626 ? 21.703 4.826 -1.573 1.00 95.50 626 PHE A CA 1
ATOM 4691 C C . PHE A 1 626 ? 20.611 4.565 -0.528 1.00 95.50 626 PHE A C 1
ATOM 4693 O O . PHE A 1 626 ? 20.873 3.952 0.509 1.00 95.50 626 PHE A O 1
ATOM 4700 N N . VAL A 1 627 ? 19.392 5.050 -0.774 1.00 96.75 627 VAL A N 1
ATOM 4701 C CA . VAL A 1 627 ? 18.287 4.998 0.191 1.00 96.75 627 VAL A CA 1
ATOM 4702 C C . VAL A 1 627 ? 17.009 4.453 -0.448 1.00 96.75 627 VAL A C 1
ATOM 4704 O O . VAL A 1 627 ? 16.446 5.058 -1.360 1.00 96.75 627 VAL A O 1
ATOM 4707 N N . GLU A 1 628 ? 16.502 3.339 0.081 1.00 96.44 628 GLU A N 1
ATOM 4708 C CA . GLU A 1 628 ? 15.165 2.831 -0.242 1.00 96.44 628 GLU A CA 1
ATOM 4709 C C . GLU A 1 628 ? 14.113 3.549 0.604 1.00 96.44 628 GLU A C 1
ATOM 4711 O O . GLU A 1 628 ? 14.216 3.590 1.833 1.00 96.44 628 GLU A O 1
ATOM 4716 N N . VAL A 1 629 ? 13.071 4.070 -0.050 1.00 96.94 629 VAL A N 1
ATOM 4717 C CA . VAL A 1 629 ? 11.972 4.779 0.614 1.00 96.94 629 VAL A CA 1
ATOM 4718 C C . VAL A 1 629 ? 10.625 4.174 0.240 1.00 96.94 629 VAL A C 1
ATOM 4720 O O . VAL A 1 629 ? 10.199 4.200 -0.914 1.00 96.94 629 VAL A O 1
ATOM 4723 N N . MET A 1 630 ? 9.897 3.704 1.253 1.00 95.62 630 MET A N 1
ATOM 4724 C CA . MET A 1 630 ? 8.528 3.209 1.113 1.00 95.62 630 MET A CA 1
ATOM 4725 C C . MET A 1 630 ? 7.567 4.039 1.967 1.00 95.62 630 MET A C 1
ATOM 4727 O O . MET A 1 630 ? 7.699 4.103 3.183 1.00 95.62 630 MET A O 1
ATOM 4731 N N . ALA A 1 631 ? 6.523 4.626 1.378 1.00 95.75 631 ALA A N 1
ATOM 4732 C CA . ALA A 1 631 ? 5.583 5.469 2.133 1.00 95.75 631 ALA A CA 1
ATOM 4733 C C . ALA A 1 631 ? 4.769 4.698 3.201 1.00 95.75 631 ALA A C 1
ATOM 4735 O O . ALA A 1 631 ? 4.366 5.249 4.229 1.00 95.75 631 ALA A O 1
ATOM 4736 N N . CYS A 1 632 ? 4.502 3.409 2.975 1.00 95.19 632 CYS A N 1
ATOM 4737 C CA . CYS A 1 632 ? 3.671 2.581 3.856 1.00 95.19 632 CYS A CA 1
ATOM 4738 C C . CYS A 1 632 ? 4.523 1.797 4.867 1.00 95.19 632 CYS A C 1
ATOM 4740 O O . CYS A 1 632 ? 5.616 1.336 4.539 1.00 95.19 632 CYS A O 1
ATOM 4742 N N . ARG A 1 633 ? 4.016 1.600 6.095 1.00 91.12 633 ARG A N 1
ATOM 4743 C CA . ARG A 1 633 ? 4.707 0.773 7.102 1.00 91.12 633 ARG A CA 1
ATOM 4744 C C . ARG A 1 633 ? 4.795 -0.672 6.612 1.00 91.12 633 ARG A C 1
ATOM 4746 O O . ARG A 1 633 ? 3.794 -1.233 6.178 1.00 91.12 633 ARG A O 1
ATOM 4753 N N . GLY A 1 634 ? 5.987 -1.262 6.693 1.00 89.62 634 GLY A N 1
ATOM 4754 C CA . GLY A 1 634 ? 6.258 -2.600 6.161 1.00 89.62 634 GLY A CA 1
ATOM 4755 C C . GLY A 1 634 ? 6.399 -2.666 4.634 1.00 89.62 634 GLY A C 1
ATOM 4756 O O . GLY A 1 634 ? 6.605 -3.753 4.106 1.00 89.62 634 GLY A O 1
ATOM 4757 N N . GLY A 1 635 ? 6.320 -1.542 3.913 1.00 92.38 635 GLY A N 1
ATOM 4758 C CA . GLY A 1 635 ? 6.359 -1.525 2.449 1.00 92.38 635 GLY A CA 1
ATOM 4759 C C . GLY A 1 635 ? 5.015 -1.886 1.809 1.00 92.38 635 GLY A C 1
ATOM 4760 O O . GLY A 1 635 ? 3.946 -1.617 2.364 1.00 92.38 635 GLY A O 1
ATOM 4761 N N . CYS A 1 636 ? 5.054 -2.488 0.620 1.00 95.31 636 CYS A N 1
ATOM 4762 C CA . CYS A 1 636 ? 3.865 -2.790 -0.183 1.00 95.31 636 CYS A CA 1
ATOM 4763 C C . CYS A 1 636 ? 2.920 -3.823 0.464 1.00 95.31 636 CYS A C 1
ATOM 4765 O O . CYS A 1 636 ? 1.707 -3.746 0.266 1.00 95.31 636 CYS A O 1
ATOM 4767 N N . ILE A 1 637 ? 3.410 -4.731 1.317 1.00 94.88 637 ILE A N 1
ATOM 4768 C CA . ILE A 1 637 ? 2.553 -5.624 2.127 1.00 94.88 637 ILE A CA 1
ATOM 4769 C C . ILE A 1 637 ? 1.618 -4.876 3.092 1.00 94.88 637 ILE A C 1
ATOM 4771 O O . ILE A 1 637 ? 0.590 -5.425 3.490 1.00 94.88 637 ILE A O 1
ATOM 4775 N N . GLY A 1 638 ? 1.948 -3.634 3.451 1.00 94.94 638 GLY A N 1
ATOM 4776 C CA . GLY A 1 638 ? 1.112 -2.731 4.243 1.00 94.94 638 GLY A CA 1
ATOM 4777 C C . GLY A 1 638 ? 0.476 -1.614 3.420 1.00 94.94 638 GLY A C 1
ATOM 4778 O O . GLY A 1 638 ? 0.056 -0.611 3.992 1.00 94.94 638 GLY A O 1
ATOM 4779 N N . GLY A 1 639 ? 0.453 -1.736 2.089 1.00 96.44 639 GLY A N 1
ATOM 4780 C CA . GLY A 1 639 ? -0.047 -0.706 1.184 1.00 96.44 639 GLY A CA 1
ATOM 4781 C C . GLY A 1 639 ? -1.536 -0.397 1.367 1.00 96.44 639 GLY A C 1
ATOM 4782 O O . GLY A 1 639 ? -2.329 -1.252 1.761 1.00 96.44 639 GLY A O 1
ATOM 4783 N N . GLY A 1 640 ? -1.939 0.839 1.058 1.00 96.31 640 GLY A N 1
ATOM 4784 C CA . GLY A 1 640 ? -3.313 1.304 1.267 1.00 96.31 640 GLY A CA 1
ATOM 4785 C C . GLY A 1 640 ? -4.377 0.610 0.415 1.00 96.31 640 GLY A C 1
ATOM 4786 O O . GLY A 1 640 ? -5.557 0.789 0.696 1.00 96.31 640 GLY A O 1
ATOM 4787 N N . GLY A 1 641 ? -3.988 -0.182 -0.592 1.00 96.00 641 GLY A N 1
ATOM 4788 C CA . GLY A 1 641 ? -4.873 -1.014 -1.418 1.00 96.00 641 GLY A CA 1
ATOM 4789 C C . GLY A 1 641 ? -4.964 -2.479 -0.964 1.00 96.00 641 GLY A C 1
ATOM 4790 O O . GLY A 1 641 ? -5.671 -3.265 -1.586 1.00 96.00 641 GLY A O 1
ATOM 4791 N N . GLN A 1 642 ? -4.258 -2.867 0.102 1.00 95.31 642 GLN A N 1
ATOM 4792 C CA . GLN A 1 642 ? -4.274 -4.242 0.611 1.00 95.31 642 GLN A CA 1
ATOM 4793 C C . GLN A 1 642 ? -5.560 -4.604 1.352 1.00 95.31 642 GLN A C 1
ATOM 4795 O O . GLN A 1 642 ? -6.292 -3.731 1.816 1.00 95.31 642 GLN A O 1
ATOM 4800 N N . SER A 1 643 ? -5.804 -5.899 1.543 1.00 93.75 643 SER A N 1
ATOM 4801 C CA . SER A 1 643 ? -6.883 -6.394 2.401 1.00 93.75 643 SER A CA 1
ATOM 4802 C C . SER A 1 643 ? -6.857 -5.746 3.784 1.00 93.75 643 SER A C 1
ATOM 4804 O O . SER A 1 643 ? -5.790 -5.617 4.405 1.00 93.75 643 SER A O 1
ATOM 4806 N N . LYS A 1 644 ? -8.036 -5.318 4.249 1.00 93.25 644 LYS A N 1
ATOM 4807 C CA . LYS A 1 644 ? -8.219 -4.760 5.595 1.00 93.25 644 LYS A CA 1
ATOM 4808 C C . LYS A 1 644 ? -8.044 -5.872 6.626 1.00 93.25 644 LYS A C 1
ATOM 4810 O O . LYS A 1 644 ? -8.491 -6.991 6.401 1.00 93.25 644 LYS A O 1
ATOM 4815 N N . SER A 1 645 ? -7.400 -5.563 7.747 1.00 90.62 645 SER A N 1
ATOM 4816 C CA . SER A 1 645 ? -7.157 -6.537 8.808 1.00 90.62 645 SER A CA 1
ATOM 4817 C C . SER A 1 645 ? -7.067 -5.850 10.166 1.00 90.62 645 SER A C 1
ATOM 4819 O O . SER A 1 645 ? -6.370 -4.847 10.309 1.00 90.62 645 SER A O 1
ATOM 4821 N N . ASP A 1 646 ? -7.749 -6.421 11.159 1.00 88.38 646 ASP A N 1
ATOM 4822 C CA . ASP A 1 646 ? -7.640 -6.038 12.571 1.00 88.38 646 ASP A CA 1
ATOM 4823 C C . ASP A 1 646 ? -6.607 -6.905 13.329 1.00 88.38 646 ASP A C 1
ATOM 4825 O O . ASP A 1 646 ? -6.483 -6.810 14.554 1.00 88.38 646 ASP A O 1
ATOM 4829 N N . ASP A 1 647 ? -5.850 -7.752 12.622 1.00 90.75 647 ASP A N 1
ATOM 4830 C CA . ASP A 1 647 ? -4.747 -8.526 13.192 1.00 90.75 647 ASP A CA 1
ATOM 4831 C C . ASP A 1 647 ? -3.500 -7.645 13.359 1.00 90.75 647 ASP A C 1
ATOM 4833 O O . ASP A 1 647 ? -2.890 -7.184 12.391 1.00 90.75 647 ASP A O 1
ATOM 4837 N N . ALA A 1 648 ? -3.083 -7.445 14.611 1.00 89.31 648 ALA A N 1
ATOM 4838 C CA . ALA A 1 648 ? -1.906 -6.653 14.959 1.00 89.31 648 ALA A CA 1
ATOM 4839 C C . ALA A 1 648 ? -0.605 -7.179 14.324 1.00 89.31 648 ALA A C 1
ATOM 4841 O O . ALA A 1 648 ? 0.329 -6.405 14.111 1.00 89.31 648 ALA A O 1
ATOM 4842 N N . LEU A 1 649 ? -0.546 -8.474 13.998 1.00 92.56 649 LEU A N 1
ATOM 4843 C CA . LEU A 1 649 ? 0.634 -9.141 13.446 1.00 92.56 649 LEU A CA 1
ATOM 4844 C C . LEU A 1 649 ? 0.541 -9.353 11.928 1.00 92.56 649 LEU A C 1
ATOM 4846 O O . LEU A 1 649 ? 1.406 -10.013 11.350 1.00 92.56 649 LEU A O 1
ATOM 4850 N N . VAL A 1 650 ? -0.470 -8.788 11.254 1.00 94.12 650 VAL A N 1
ATOM 4851 C CA . VAL A 1 650 ? -0.707 -9.029 9.820 1.00 94.12 650 VAL A CA 1
ATOM 4852 C C . VAL A 1 650 ? 0.519 -8.711 8.959 1.00 94.12 650 VAL A C 1
ATOM 4854 O O . VAL A 1 650 ? 0.879 -9.493 8.083 1.00 94.12 650 VAL A O 1
ATOM 4857 N N . LEU A 1 651 ? 1.231 -7.613 9.245 1.00 93.62 651 LEU A N 1
ATOM 4858 C CA . LEU A 1 651 ? 2.431 -7.236 8.491 1.00 93.62 651 LEU A CA 1
ATOM 4859 C C . LEU A 1 651 ? 3.571 -8.239 8.687 1.00 93.62 651 LEU A C 1
ATOM 4861 O O . LEU A 1 651 ? 4.266 -8.556 7.728 1.00 93.62 651 LEU A O 1
ATOM 4865 N N . GLN A 1 652 ? 3.742 -8.778 9.897 1.00 93.06 652 GLN A N 1
ATOM 4866 C CA . GLN A 1 652 ? 4.754 -9.802 10.171 1.00 93.06 652 GLN A CA 1
ATOM 4867 C C . GLN A 1 652 ? 4.430 -11.097 9.423 1.00 93.06 652 GLN A C 1
ATOM 4869 O O . GLN A 1 652 ? 5.309 -11.673 8.790 1.00 93.06 652 GLN A O 1
ATOM 4874 N N . LYS A 1 653 ? 3.157 -11.514 9.431 1.00 94.25 653 LYS A N 1
ATOM 4875 C CA . LYS A 1 653 ? 2.683 -12.710 8.717 1.00 94.25 653 LYS A CA 1
ATOM 4876 C C . LYS A 1 653 ? 2.868 -12.579 7.205 1.00 94.25 653 LYS A C 1
ATOM 4878 O O . LYS A 1 653 ? 3.409 -13.485 6.575 1.00 94.25 653 LYS A O 1
ATOM 4883 N N . ARG A 1 654 ? 2.482 -11.434 6.630 1.00 94.56 654 ARG A N 1
ATOM 4884 C CA . ARG A 1 654 ? 2.694 -11.131 5.206 1.00 94.56 654 ARG A CA 1
ATOM 4885 C C . ARG A 1 654 ? 4.186 -11.111 4.857 1.00 94.56 654 ARG A C 1
ATOM 4887 O O . ARG A 1 654 ? 4.591 -11.726 3.878 1.00 94.56 654 ARG A O 1
ATOM 4894 N N . MET A 1 655 ? 5.014 -10.459 5.674 1.00 91.00 655 MET A N 1
ATOM 4895 C CA . MET A 1 655 ? 6.462 -10.374 5.452 1.00 91.00 655 MET A CA 1
ATOM 4896 C C . MET A 1 655 ? 7.150 -11.744 5.529 1.00 91.00 655 MET A C 1
ATOM 4898 O O . MET A 1 655 ? 7.970 -12.064 4.675 1.00 91.00 655 MET A O 1
ATOM 4902 N N . ALA A 1 656 ? 6.787 -12.580 6.506 1.00 89.75 656 ALA A N 1
ATOM 4903 C CA . ALA A 1 656 ? 7.313 -13.938 6.622 1.00 89.75 656 ALA A CA 1
ATOM 4904 C C . ALA A 1 656 ? 6.993 -14.783 5.380 1.00 89.75 656 ALA A C 1
ATOM 4906 O O . ALA A 1 656 ? 7.827 -15.563 4.924 1.00 89.75 656 ALA A O 1
ATOM 4907 N N . HIS A 1 657 ? 5.804 -14.601 4.798 1.00 89.12 657 HIS A N 1
ATOM 4908 C CA . HIS A 1 657 ? 5.441 -15.287 3.565 1.00 89.12 657 HIS A CA 1
ATOM 4909 C C . HIS A 1 657 ? 6.265 -14.809 2.357 1.00 89.12 657 HIS A C 1
ATOM 4911 O O . HIS A 1 657 ? 6.689 -15.645 1.567 1.00 89.12 657 HIS A O 1
ATOM 4917 N N . VAL A 1 658 ? 6.560 -13.505 2.245 1.00 88.25 658 VAL A N 1
ATOM 4918 C CA . VAL A 1 658 ? 7.460 -12.968 1.202 1.00 88.25 658 VAL A CA 1
ATOM 4919 C C . VAL A 1 658 ? 8.835 -13.639 1.258 1.00 88.25 658 VAL A C 1
ATOM 4921 O O . VAL A 1 658 ? 9.302 -14.141 0.240 1.00 88.25 658 VAL A O 1
ATOM 4924 N N . TYR A 1 659 ? 9.460 -13.711 2.438 1.00 84.94 659 TYR A N 1
ATOM 4925 C CA . TYR A 1 659 ? 10.784 -14.335 2.572 1.00 84.94 659 TYR A CA 1
ATOM 4926 C C . TYR A 1 659 ? 10.766 -15.840 2.284 1.00 84.94 659 TYR A C 1
ATOM 4928 O O . TYR A 1 659 ? 11.666 -16.342 1.622 1.00 84.94 659 TYR A O 1
ATOM 4936 N N . ASN A 1 660 ? 9.718 -16.550 2.705 1.00 85.88 660 ASN A N 1
ATOM 4937 C CA . ASN A 1 660 ? 9.549 -17.977 2.409 1.00 85.88 660 ASN A CA 1
ATOM 4938 C C . ASN A 1 660 ? 9.449 -18.249 0.895 1.00 85.88 660 ASN A C 1
ATOM 4940 O O . ASN A 1 660 ? 9.927 -19.274 0.418 1.00 85.88 660 ASN A O 1
ATOM 4944 N N . LEU A 1 661 ? 8.834 -17.340 0.128 1.00 84.25 661 LEU A N 1
ATOM 4945 C CA . LEU A 1 661 ? 8.777 -17.452 -1.332 1.00 84.25 661 LEU A CA 1
ATOM 4946 C C . LEU A 1 661 ? 10.153 -17.236 -1.981 1.00 84.25 661 LEU A C 1
ATOM 4948 O O . LEU A 1 661 ? 10.521 -18.014 -2.858 1.00 84.25 661 LEU A O 1
ATOM 4952 N N . ASP A 1 662 ? 10.928 -16.239 -1.538 1.00 82.50 662 ASP A N 1
ATOM 4953 C CA . ASP A 1 662 ? 12.310 -16.036 -2.011 1.00 82.50 662 ASP A CA 1
ATOM 4954 C C . ASP A 1 662 ? 13.203 -17.246 -1.692 1.00 82.50 662 ASP A C 1
ATOM 4956 O O . ASP A 1 662 ? 13.877 -17.769 -2.574 1.00 82.50 662 ASP A O 1
ATOM 4960 N N . GLU A 1 663 ? 13.162 -17.751 -0.456 1.00 82.25 663 GLU A N 1
ATOM 4961 C CA . GLU A 1 663 ? 13.973 -18.901 -0.025 1.00 82.25 663 GLU A CA 1
ATOM 4962 C C . GLU A 1 663 ? 13.701 -20.178 -0.830 1.00 82.25 663 GLU A C 1
ATOM 4964 O O . GLU A 1 663 ? 14.591 -21.015 -0.968 1.00 82.25 663 GLU A O 1
ATOM 4969 N N . LYS A 1 664 ? 12.484 -20.326 -1.360 1.00 83.56 664 LYS A N 1
ATOM 4970 C CA . LYS A 1 664 ? 12.069 -21.467 -2.186 1.00 83.56 664 LYS A CA 1
ATOM 4971 C C . LYS A 1 664 ? 12.263 -21.257 -3.684 1.00 83.56 664 LYS A C 1
ATOM 4973 O O . LYS A 1 664 ? 12.021 -22.193 -4.441 1.00 83.56 664 LYS A O 1
ATOM 4978 N N . SER A 1 665 ? 12.627 -20.054 -4.118 1.00 79.25 665 SER A N 1
ATOM 4979 C CA . SER A 1 665 ? 12.795 -19.751 -5.538 1.00 79.25 665 SER A CA 1
ATOM 4980 C C . SER A 1 665 ? 14.115 -20.325 -6.052 1.00 79.25 665 SER A C 1
ATOM 4982 O O . SER A 1 665 ? 15.154 -20.154 -5.416 1.00 79.25 665 SER A O 1
ATOM 4984 N N . GLU A 1 666 ? 14.079 -20.987 -7.211 1.00 77.88 666 GLU A N 1
ATOM 4985 C CA . GLU A 1 666 ? 15.281 -21.533 -7.860 1.00 77.88 666 GLU A CA 1
ATOM 4986 C C . GLU A 1 666 ? 16.176 -20.409 -8.403 1.00 77.88 666 GLU A C 1
ATOM 4988 O O . GLU A 1 666 ? 17.378 -20.385 -8.146 1.00 77.88 666 GLU A O 1
ATOM 4993 N N . LEU A 1 667 ? 15.573 -19.424 -9.078 1.00 75.44 667 LEU A N 1
ATOM 4994 C CA . LEU A 1 667 ? 16.232 -18.189 -9.501 1.00 75.44 667 LEU A CA 1
ATOM 4995 C C . LEU A 1 667 ? 16.045 -17.123 -8.427 1.00 75.44 667 LEU A C 1
ATOM 4997 O O . LEU A 1 667 ? 14.915 -16.798 -8.074 1.00 75.44 667 LEU A O 1
ATOM 5001 N N . ARG A 1 668 ? 17.135 -16.544 -7.917 1.00 76.81 668 ARG A N 1
ATOM 5002 C CA . ARG A 1 668 ? 17.092 -15.558 -6.816 1.00 76.81 668 ARG A CA 1
ATOM 5003 C C . ARG A 1 668 ? 17.727 -14.215 -7.146 1.00 76.81 668 ARG A C 1
ATOM 5005 O O . ARG A 1 668 ? 17.737 -13.333 -6.293 1.00 76.81 668 ARG A O 1
ATOM 5012 N N . LYS A 1 669 ? 18.259 -14.049 -8.355 1.00 81.12 669 LYS A N 1
ATOM 5013 C CA . LYS A 1 669 ? 18.927 -12.824 -8.793 1.00 81.12 669 LYS A CA 1
ATOM 5014 C C . LYS A 1 669 ? 18.366 -12.378 -10.129 1.00 81.12 669 LYS A C 1
ATOM 5016 O O . LYS A 1 669 ? 18.282 -13.169 -11.060 1.00 81.12 669 LYS A O 1
ATOM 5021 N N . SER A 1 670 ? 18.031 -11.101 -10.235 1.00 82.88 670 SER A N 1
ATOM 5022 C CA . SER A 1 670 ? 17.390 -10.545 -11.428 1.00 82.88 670 SER A CA 1
ATOM 5023 C C . SER A 1 670 ? 18.251 -10.630 -12.682 1.00 82.88 670 SER A C 1
ATOM 5025 O O . SER A 1 670 ? 17.723 -10.878 -13.760 1.00 82.88 670 SER A O 1
ATOM 5027 N N . HIS A 1 671 ? 19.571 -10.481 -12.547 1.00 82.06 671 HIS A N 1
ATOM 5028 C CA . HIS A 1 671 ? 20.504 -10.611 -13.669 1.00 82.06 671 HIS A CA 1
ATOM 5029 C C . HIS A 1 671 ? 20.693 -12.058 -14.143 1.00 82.06 671 HIS A C 1
ATOM 5031 O O . HIS A 1 671 ? 21.145 -12.245 -15.269 1.00 82.06 671 HIS A O 1
ATOM 5037 N N . ASP A 1 672 ? 20.310 -13.058 -13.340 1.00 84.81 672 ASP A N 1
ATOM 5038 C CA . ASP A 1 672 ? 20.338 -14.478 -13.721 1.00 84.81 672 ASP A CA 1
ATOM 5039 C C . ASP A 1 672 ? 19.045 -14.921 -14.425 1.00 84.81 672 ASP A C 1
ATOM 5041 O O . ASP A 1 672 ? 18.958 -16.057 -14.883 1.00 84.81 672 ASP A O 1
ATOM 5045 N N . ASN A 1 673 ? 18.028 -14.053 -14.508 1.00 86.56 673 ASN A N 1
ATOM 5046 C CA . ASN A 1 673 ? 16.755 -14.374 -15.147 1.00 86.56 673 ASN A CA 1
ATOM 5047 C C . ASN A 1 673 ? 16.940 -14.492 -16.678 1.00 86.56 673 ASN A C 1
ATOM 5049 O O . ASN A 1 673 ? 17.176 -13.470 -17.338 1.00 86.56 673 ASN A O 1
ATOM 5053 N N . PRO A 1 674 ? 16.801 -15.693 -17.276 1.00 87.75 674 PRO A N 1
ATOM 5054 C CA . PRO A 1 674 ? 17.083 -15.900 -18.697 1.00 87.75 674 PRO A CA 1
ATOM 5055 C C . PRO A 1 674 ? 16.168 -15.084 -19.613 1.00 87.75 674 PRO A C 1
ATOM 5057 O O . PRO A 1 674 ? 16.610 -14.570 -20.644 1.00 87.75 674 PRO A O 1
ATOM 5060 N N . SER A 1 675 ? 14.898 -14.906 -19.236 1.00 89.62 675 SER A N 1
ATOM 5061 C CA . SER A 1 675 ? 13.965 -14.093 -20.020 1.00 89.62 675 SER A CA 1
ATOM 5062 C C . SER A 1 675 ? 14.302 -12.603 -19.976 1.00 89.62 675 SER A C 1
ATOM 5064 O O . SER A 1 675 ? 14.102 -11.902 -20.970 1.00 89.62 675 SER A O 1
ATOM 5066 N N . ILE A 1 676 ? 14.879 -12.119 -18.873 1.00 90.19 676 ILE A N 1
ATOM 5067 C CA . ILE A 1 676 ? 15.369 -10.738 -18.760 1.00 90.19 676 ILE A CA 1
ATOM 5068 C C . ILE A 1 676 ? 16.601 -10.535 -19.638 1.00 90.19 676 ILE A C 1
ATOM 5070 O O . ILE A 1 676 ? 16.642 -9.578 -20.411 1.00 90.19 676 ILE A O 1
ATOM 5074 N N . GLN A 1 677 ? 17.571 -11.452 -19.581 1.00 90.31 677 GLN A N 1
ATOM 5075 C CA . GLN A 1 677 ? 18.759 -11.416 -20.442 1.00 90.31 677 GLN A CA 1
ATOM 5076 C C . GLN A 1 677 ? 18.360 -11.394 -21.921 1.00 90.31 677 GLN A C 1
ATOM 5078 O O . GLN A 1 677 ? 18.756 -10.495 -22.663 1.00 90.31 677 GLN A O 1
ATOM 5083 N N . LYS A 1 678 ? 17.469 -12.306 -22.324 1.00 91.50 678 LYS A N 1
ATOM 5084 C CA . LYS A 1 678 ? 16.944 -12.372 -23.690 1.00 91.50 678 LYS A CA 1
ATOM 5085 C C . LYS A 1 678 ? 16.217 -11.092 -24.102 1.00 91.50 678 LYS A C 1
ATOM 5087 O O . LYS A 1 678 ? 16.335 -10.668 -25.252 1.00 91.50 678 LYS A O 1
ATOM 5092 N N . LEU A 1 679 ? 15.448 -10.469 -23.205 1.00 92.38 679 LEU A N 1
ATOM 5093 C CA . LEU A 1 679 ? 14.764 -9.204 -23.488 1.00 92.38 679 LEU A CA 1
ATOM 5094 C C . LEU A 1 679 ? 15.763 -8.062 -23.727 1.00 92.38 679 LEU A C 1
ATOM 5096 O O . LEU A 1 679 ? 15.576 -7.276 -24.659 1.00 92.38 679 LEU A O 1
ATOM 5100 N N . TYR A 1 680 ? 16.837 -7.990 -22.938 1.00 93.88 680 TYR A N 1
ATOM 5101 C CA . TYR A 1 680 ? 17.919 -7.042 -23.193 1.00 93.88 680 TYR A CA 1
ATOM 5102 C C . TYR A 1 680 ? 18.588 -7.310 -24.538 1.00 93.88 680 TYR A C 1
ATOM 5104 O O . TYR A 1 680 ? 18.607 -6.419 -25.380 1.00 93.88 680 TYR A O 1
ATOM 5112 N N . GLU A 1 681 ? 19.030 -8.537 -24.797 1.00 93.06 681 GLU A N 1
ATOM 5113 C CA . GLU A 1 681 ? 19.704 -8.894 -26.050 1.00 93.06 681 GLU A CA 1
ATOM 5114 C C . GLU A 1 681 ? 18.860 -8.605 -27.298 1.00 93.06 681 GLU A C 1
ATOM 5116 O O . GLU A 1 681 ? 19.387 -8.130 -28.303 1.00 93.06 681 GLU A O 1
ATOM 5121 N N . SER A 1 682 ? 17.555 -8.886 -27.240 1.00 90.12 682 SER A N 1
ATOM 5122 C CA . SER A 1 682 ? 16.677 -8.795 -28.412 1.00 90.12 682 SER A CA 1
ATOM 5123 C C . SER A 1 682 ? 16.024 -7.428 -28.625 1.00 90.12 682 SER A C 1
ATOM 5125 O O . SER A 1 682 ? 15.795 -7.064 -29.774 1.00 90.12 682 SER A O 1
ATOM 5127 N N . GLU A 1 683 ? 15.714 -6.671 -27.565 1.00 90.81 683 GLU A N 1
ATOM 5128 C CA . GLU A 1 683 ? 14.836 -5.488 -27.673 1.00 90.81 683 GLU A CA 1
ATOM 5129 C C . GLU A 1 683 ? 15.385 -4.227 -27.003 1.00 90.81 683 GLU A C 1
ATOM 5131 O O . GLU A 1 683 ? 15.194 -3.120 -27.513 1.00 90.81 683 GLU A O 1
ATOM 5136 N N . LEU A 1 684 ? 16.018 -4.362 -25.832 1.00 92.56 684 LEU A N 1
ATOM 5137 C CA . LEU A 1 684 ? 16.406 -3.207 -25.010 1.00 92.56 684 LEU A CA 1
ATOM 5138 C C . LEU A 1 684 ? 17.891 -2.847 -25.131 1.00 92.56 684 LEU A C 1
ATOM 5140 O O . LEU A 1 684 ? 18.282 -1.759 -24.719 1.00 92.56 684 LEU A O 1
ATOM 5144 N N . GLY A 1 685 ? 18.721 -3.727 -25.691 1.00 93.94 685 GLY A N 1
ATOM 5145 C CA . GLY A 1 685 ? 20.176 -3.622 -25.739 1.00 93.94 685 GLY A CA 1
ATOM 5146 C C . GLY A 1 685 ? 20.824 -4.012 -24.410 1.00 93.94 685 GLY A C 1
ATOM 5147 O O . GLY A 1 685 ? 21.059 -5.179 -24.129 1.00 93.94 685 GLY A O 1
ATOM 5148 N N . ARG A 1 686 ? 21.148 -3.016 -23.585 1.00 92.50 686 ARG A N 1
ATOM 5149 C CA . ARG A 1 686 ? 21.734 -3.211 -22.248 1.00 92.50 686 ARG A CA 1
ATOM 5150 C C . ARG A 1 686 ? 21.113 -2.244 -21.240 1.00 92.50 686 ARG A C 1
ATOM 5152 O O . ARG A 1 686 ? 20.602 -1.203 -21.680 1.00 92.50 686 ARG A O 1
ATOM 5159 N N . PRO A 1 687 ? 21.214 -2.518 -19.929 1.00 92.69 687 PRO A N 1
ATOM 5160 C CA . PRO A 1 687 ? 20.833 -1.551 -18.911 1.00 92.69 687 PRO A CA 1
ATOM 5161 C C . PRO A 1 687 ? 21.512 -0.190 -19.122 1.00 92.69 687 PRO A C 1
ATOM 5163 O O . PRO A 1 687 ? 22.691 -0.116 -19.495 1.00 92.69 687 PRO A O 1
ATOM 5166 N N . GLY A 1 688 ? 20.744 0.886 -18.967 1.00 89.50 688 GLY A N 1
ATOM 5167 C CA . GLY A 1 688 ? 21.161 2.270 -19.199 1.00 89.50 688 GLY A CA 1
ATOM 5168 C C . GLY A 1 688 ? 21.440 2.641 -20.663 1.00 89.50 688 GLY A C 1
ATOM 5169 O O . GLY A 1 688 ? 21.962 3.721 -20.935 1.00 89.50 688 GLY A O 1
ATOM 5170 N N . SER A 1 689 ? 21.148 1.770 -21.634 1.00 93.38 689 SER A N 1
ATOM 5171 C CA . SER A 1 689 ? 21.252 2.121 -23.059 1.00 93.38 689 SER A CA 1
ATOM 5172 C C . SER A 1 689 ? 20.154 3.100 -23.490 1.00 93.38 689 SER A C 1
ATOM 5174 O O . SER A 1 689 ? 19.137 3.233 -22.819 1.00 93.38 689 SER A O 1
ATOM 5176 N N . ALA A 1 690 ? 20.303 3.747 -24.651 1.00 91.94 690 ALA A N 1
ATOM 5177 C CA . ALA A 1 690 ? 19.313 4.710 -25.145 1.00 91.94 690 ALA A CA 1
ATOM 5178 C C . ALA A 1 690 ? 17.902 4.107 -25.301 1.00 91.94 690 ALA A C 1
ATOM 5180 O O . ALA A 1 690 ? 16.913 4.759 -24.965 1.00 91.94 690 ALA A O 1
ATOM 5181 N N . ARG A 1 691 ? 17.799 2.857 -25.781 1.00 91.06 691 ARG A N 1
ATOM 5182 C CA . ARG A 1 691 ? 16.510 2.171 -25.948 1.00 91.06 691 ARG A CA 1
ATOM 5183 C C . ARG A 1 691 ? 15.893 1.808 -24.602 1.00 91.06 691 ARG A C 1
ATOM 5185 O O . ARG A 1 691 ? 14.710 2.081 -24.408 1.00 91.06 691 ARG A O 1
ATOM 5192 N N . SER A 1 692 ? 16.690 1.253 -23.686 1.00 93.69 692 SER A N 1
ATOM 5193 C CA . SER A 1 692 ? 16.213 0.967 -22.333 1.00 93.69 692 SER A CA 1
ATOM 5194 C C . SER A 1 692 ? 15.786 2.246 -21.610 1.00 93.69 692 SER A C 1
ATOM 5196 O O . SER A 1 692 ? 14.669 2.326 -21.113 1.00 93.69 692 SER A O 1
ATOM 5198 N N . HIS A 1 693 ? 16.594 3.306 -21.675 1.00 92.62 693 HIS A N 1
ATOM 5199 C CA . HIS A 1 693 ? 16.286 4.597 -21.066 1.00 92.62 693 HIS A CA 1
ATOM 5200 C C . HIS A 1 693 ? 14.984 5.206 -21.608 1.00 92.62 693 HIS A C 1
ATOM 5202 O O . HIS A 1 693 ? 14.153 5.682 -20.841 1.00 92.62 693 HIS A O 1
ATOM 5208 N N . ALA A 1 694 ? 14.751 5.146 -22.922 1.00 89.88 694 ALA A N 1
ATOM 5209 C CA . ALA A 1 694 ? 13.525 5.672 -23.523 1.00 89.88 694 ALA A CA 1
ATOM 5210 C C . ALA A 1 694 ? 12.248 4.951 -23.047 1.00 89.88 694 ALA A C 1
ATOM 5212 O O . ALA A 1 694 ? 11.196 5.579 -22.925 1.00 89.88 694 ALA A O 1
ATOM 5213 N N . LEU A 1 695 ? 12.318 3.640 -22.792 1.00 90.06 695 LEU A N 1
ATOM 5214 C CA . LEU A 1 695 ? 11.153 2.847 -22.389 1.00 90.06 695 LEU A CA 1
ATOM 5215 C C . LEU A 1 695 ? 10.996 2.735 -20.871 1.00 90.06 695 LEU A C 1
ATOM 5217 O O . LEU A 1 695 ? 9.874 2.834 -20.363 1.00 90.06 695 LEU A O 1
ATOM 5221 N N . LEU A 1 696 ? 12.098 2.521 -20.156 1.00 94.06 696 LEU A N 1
ATOM 5222 C CA . LEU A 1 696 ? 12.125 2.103 -18.757 1.00 94.06 696 LEU A CA 1
ATOM 5223 C C . LEU A 1 696 ? 12.470 3.234 -17.785 1.00 94.06 696 LEU A C 1
ATOM 5225 O O . LEU A 1 696 ? 12.316 3.037 -16.586 1.00 94.06 696 LEU A O 1
ATOM 5229 N N . HIS A 1 697 ? 12.871 4.418 -18.253 1.00 94.31 697 HIS A N 1
ATOM 5230 C CA . HIS A 1 697 ? 13.144 5.568 -17.386 1.00 94.31 697 HIS A CA 1
ATOM 5231 C C . HIS A 1 697 ? 12.080 6.660 -17.538 1.00 94.31 697 HIS A C 1
ATOM 5233 O O . HIS A 1 697 ? 11.314 6.694 -18.504 1.00 94.31 697 HIS A O 1
ATOM 5239 N N . THR A 1 698 ? 11.992 7.531 -16.539 1.00 93.94 698 THR A N 1
ATOM 5240 C CA . THR A 1 698 ? 11.013 8.612 -16.423 1.00 93.94 698 THR A CA 1
ATOM 5241 C C . THR A 1 698 ? 11.645 9.847 -15.778 1.00 93.94 698 THR A C 1
ATOM 5243 O O . THR A 1 698 ? 12.837 9.879 -15.473 1.00 93.94 698 THR A O 1
ATOM 5246 N N . HIS A 1 699 ? 10.844 10.892 -15.606 1.00 92.81 699 HIS A N 1
ATOM 5247 C CA . HIS A 1 699 ? 11.230 12.129 -14.939 1.00 92.81 699 HIS A CA 1
ATOM 5248 C C . HIS A 1 699 ? 10.104 12.609 -14.020 1.00 92.81 699 HIS A C 1
ATOM 5250 O O . HIS A 1 699 ? 8.940 12.239 -14.184 1.00 92.81 699 HIS A O 1
ATOM 5256 N N . TYR A 1 700 ? 10.463 13.454 -13.057 1.00 94.31 700 TYR A N 1
ATOM 5257 C CA . TYR A 1 700 ? 9.543 13.990 -12.054 1.00 94.31 700 TYR A CA 1
ATOM 5258 C C . TYR A 1 700 ? 9.464 15.508 -12.147 1.00 94.31 700 TYR A C 1
ATOM 5260 O O . TYR A 1 700 ? 10.337 16.156 -12.726 1.00 94.31 700 TYR A O 1
ATOM 5268 N N . SER A 1 701 ? 8.402 16.071 -11.581 1.00 91.75 701 SER A N 1
ATOM 5269 C CA . SER A 1 701 ? 8.100 17.500 -11.678 1.00 91.75 701 SER A CA 1
ATOM 5270 C C . SER A 1 701 ? 7.925 18.123 -10.301 1.00 91.75 701 SER A C 1
ATOM 5272 O O . SER A 1 701 ? 7.333 17.513 -9.415 1.00 91.75 701 SER A O 1
ATOM 5274 N N . ASP A 1 702 ? 8.404 19.352 -10.120 1.00 94.69 702 ASP A N 1
ATOM 5275 C CA . ASP A 1 702 ? 8.090 20.125 -8.921 1.00 94.69 702 ASP A CA 1
ATOM 5276 C C . ASP A 1 702 ? 6.596 20.487 -8.921 1.00 94.69 702 ASP A C 1
ATOM 5278 O O . ASP A 1 702 ? 6.077 21.104 -9.855 1.00 94.69 702 ASP A O 1
ATOM 5282 N N . ARG A 1 703 ? 5.893 20.062 -7.871 1.00 91.00 703 ARG A N 1
ATOM 5283 C CA . ARG A 1 703 ? 4.471 20.328 -7.628 1.00 91.00 703 ARG A CA 1
ATOM 5284 C C . ARG A 1 703 ? 4.247 21.060 -6.306 1.00 91.00 703 ARG A C 1
ATOM 5286 O O . ARG A 1 703 ? 3.101 21.167 -5.867 1.00 91.00 703 ARG A O 1
ATOM 5293 N N . SER A 1 704 ? 5.301 21.561 -5.668 1.00 90.38 704 SER A N 1
ATOM 5294 C CA . SER A 1 704 ? 5.232 22.199 -4.352 1.00 90.38 704 SER A CA 1
ATOM 5295 C C . SER A 1 704 ? 4.298 23.413 -4.358 1.00 90.38 704 SER A C 1
ATOM 5297 O O . SER A 1 704 ? 3.423 23.511 -3.498 1.00 90.38 704 SER A O 1
ATOM 5299 N N . GLU A 1 705 ? 4.365 24.250 -5.397 1.00 87.44 705 GLU A N 1
ATOM 5300 C CA . GLU A 1 705 ? 3.497 25.427 -5.577 1.00 87.44 705 GLU A CA 1
ATOM 5301 C C . GLU A 1 705 ? 2.031 25.086 -5.902 1.00 87.44 705 GLU A C 1
ATOM 5303 O O . GLU A 1 705 ? 1.138 25.917 -5.745 1.00 87.44 705 GLU A O 1
ATOM 5308 N N . GLN A 1 706 ? 1.752 23.854 -6.340 1.00 80.44 706 GLN A N 1
ATOM 5309 C CA . GLN A 1 706 ? 0.395 23.401 -6.669 1.00 80.44 706 GLN A CA 1
ATOM 5310 C C . GLN A 1 706 ? -0.380 22.922 -5.435 1.00 80.44 706 GLN A C 1
ATOM 5312 O O . GLN A 1 706 ? -1.554 22.558 -5.561 1.00 80.44 706 GLN A O 1
ATOM 5317 N N . THR A 1 707 ? 0.268 22.888 -4.265 1.00 78.75 707 THR A N 1
ATOM 5318 C CA . THR A 1 707 ? -0.281 22.323 -3.029 1.00 78.75 707 THR A CA 1
ATOM 5319 C C . THR A 1 707 ? -0.193 23.289 -1.852 1.00 78.75 707 THR A C 1
ATOM 5321 O O . THR A 1 707 ? 0.716 24.110 -1.780 1.00 78.75 707 THR A O 1
ATOM 5324 N N . THR A 1 708 ? -1.143 23.193 -0.915 1.00 64.50 708 THR A N 1
ATOM 5325 C CA . THR A 1 708 ? -1.174 24.011 0.320 1.00 64.50 708 THR A CA 1
ATOM 5326 C C . THR A 1 708 ? -0.896 23.208 1.583 1.00 64.50 708 THR A C 1
ATOM 5328 O O . THR A 1 708 ? -1.462 22.093 1.705 1.00 64.50 708 THR A O 1
#

Mean predicted aligned error: 11.4 Å

Organism: NCBI:txid1027361

Sequence (708 aa):
MRGLRLPKRVIAHRGTGTSSAFAPVNLARPRLSFLRPRPTASSAFSDHAPTPKNAIPNSIPGVHEELVNVEVNGWSITVPAYSTLLEAARAAGAFVPTLCAHPSIPARATCRICLVELETDHGVKEVVGPASATDARRVTKLVPVTKLVPACVTPVKEGCRIHTHSPDVLSNVRFVLQLLRAKHPNTCQTCDADGNCTFQDLLYRYQVEDVAPPGVRRTFTHHHEWDGGASIAAASDSQGPMPSEEDPFNAITFDPDKCVKCGRCVAICQRIQGVGAIGFVGRGVDEHVSTTRGLPLDRTKCIECGQCAAVCPTGAMRERHELFQVIDALEDQSRVKVAAVAPSVRVAMSEEFGLPPGRVSMGQIVAGLKLLGFDYVFDTNFSADLTIMEEGTELLSRLRKDPGAGPLPMFTSCCPGWINLVEKNYPELIPHLSSCKSPQGMMGALIKNVWAPRLERDPADVVSVSVMPCTAKKGEAHRPADRGATYSSKIDGPVPNNDYVLTTREIGRLFRLRKIALPALDAQVPDDPLGESTGAAVLFGATGGVMEAALRTAYELASGGQELPKMEMSDIRGLQGVKSSRVCIPNPDGKGPGAVVRVGVVHGTAETRALLERMKLGDPAAQFDFVEVMACRGGCIGGGGQSKSDDALVLQKRMAHVYNLDEKSELRKSHDNPSIQKLYESELGRPGSARSHALLHTHYSDRSEQTT

Foldseek 3Di:
DDDDDDDDDDDDDDDDDDDDDDDDDDDDDDDDPDDDDDDDDDDDDDPDDDDDDDDDDDDDPPDPFDWAWEAEPNDIDIDGQQAFLCVVCVVVVHDFADALDFLLFQDDCVLVSRWKKKFDPAWDFDFDDDPDPDDPPTDGDGHTDIDTDRRRPHTDDHYIYIYRDDPVSLVVNLLSLLLLLLQADPPLVPFLCNVPASSVVSCVVSVRDSDHPPPRHRDDDPPPPCPDDDDDDDDPPLQFDFADLPDLQQFKGFDFSFDSVSCNLQRCCCPFQVQRQWDWDDDDPSTTIAGDVSDHSLQASNLQQQSSVLSRNTSGMHTSDCLVVVLVVLVDPQAAEEEEEALLLCQFLLVLVVHAGNLFHPQLVVVLVVVSRHPFYFYLQLLLLVLLFQQLVLLLCQVVVPPPRFHPPAEEDQASSVLSNCQAPNVVCQSRYRQFYHSLLLQLLCVQPPVQVVVVHWSVRYAYEYEAQASSVSSVQVDPQSFQQGDGPPDDGTDGSHNYYAFSSSVSVVCVVVVPPSSPDDGDFGDPDRGDHALLSSLQQFFLSSVVQSLQNNQCQQVVRDGQPPDVSVQRHDQPQKGKDWGFRHHSVNDDGGDTFIEMIGEANVSVVVLVVCVVVVPVVSDGNYYYYANAGRHRNRTSRGHRDSDSCSSVSSSVSSVVSNVPTPHNHSVPGVSNVVCCVPFQVRRPDPSCCSRGGGGGHNCNVSHD

Nearest PDB structures (foldseek):
  3lx4-assembly2_B  TM=8.748E-01  e=6.760E-36  Chlamydomonas reinhardtii
  6gl6-assembly1_A  TM=8.734E-01  e=1.259E-34  Chlamydomonas reinhardtii
  6gm7-assembly1_A  TM=8.728E-01  e=1.563E-34  Chlamydomonas reinhardtii
  6gm6-assembly1_A  TM=8.684E-01  e=1.563E-34  Chlamydomonas reinhardtii
  2n0s-assembly1_A  TM=8.655E-01  e=1.563E-34  Chlamydomonas reinhardtii

pLDDT: mean 80.76, std 21.64, range [24.14, 98.38]

Solvent-accessible surface area (backbone atoms only — not comparable to full-atom values): 39371 Å² total; per-residue (Å²): 133,83,90,84,87,88,85,89,91,85,91,89,82,88,87,87,91,87,88,85,90,84,85,89,85,90,78,82,85,78,92,74,79,89,74,76,86,78,82,80,84,72,92,68,93,73,97,68,83,76,78,91,84,73,80,85,86,78,80,64,93,89,66,83,75,57,71,28,45,33,30,47,74,88,44,78,46,76,44,55,48,86,34,28,42,42,55,51,29,51,75,72,70,44,77,68,58,69,72,35,56,47,72,92,43,88,50,75,59,78,61,59,46,31,36,26,34,35,52,43,98,57,58,44,80,42,76,49,58,77,90,62,96,80,63,92,68,62,42,74,41,78,40,69,38,66,43,80,41,44,19,66,67,38,63,51,52,73,74,35,37,36,34,63,72,43,73,67,35,50,50,51,36,43,52,51,50,25,56,47,46,37,48,39,76,94,50,57,95,80,36,88,24,56,100,68,24,56,57,60,53,48,35,60,74,63,68,54,63,100,54,57,55,92,95,53,74,77,73,75,81,86,82,76,77,89,67,87,75,89,78,89,85,82,74,64,96,80,65,61,62,72,63,57,90,84,41,64,63,43,23,62,41,76,36,76,55,46,45,76,78,45,51,40,34,35,46,36,31,36,73,56,31,55,54,49,33,42,41,80,43,77,58,84,90,66,44,42,83,42,37,64,95,38,44,42,54,65,42,27,60,46,31,38,49,30,56,34,27,39,57,34,48,38,62,15,32,36,60,52,85,48,62,64,61,49,51,56,53,49,69,41,81,86,44,49,31,34,36,31,40,32,48,31,28,40,30,38,52,18,44,68,72,79,39,64,60,53,71,31,50,61,24,14,52,39,40,45,45,46,74,69,46,35,77,41,38,31,31,30,24,32,25,31,25,50,34,29,49,36,46,14,4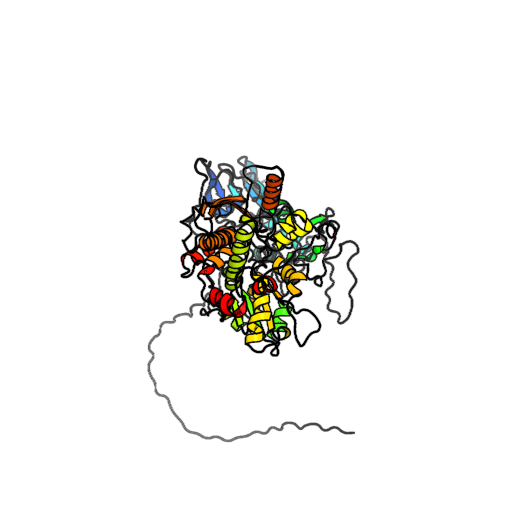8,49,50,53,34,34,75,71,61,41,92,89,47,52,56,78,43,32,29,56,44,64,31,45,27,38,49,42,41,30,22,47,74,38,48,87,48,56,64,22,38,46,46,46,32,23,28,70,53,29,39,19,34,40,46,41,72,52,51,27,53,76,69,78,37,55,39,76,42,45,43,34,31,37,36,29,21,36,20,19,54,40,26,51,46,62,33,64,68,62,21,70,78,38,75,38,96,85,50,96,60,60,40,59,29,34,71,43,50,37,26,35,46,51,50,41,48,50,32,57,76,70,68,52,61,48,80,78,46,70,68,38,76,53,39,80,82,51,27,62,67,30,17,29,20,38,26,52,17,34,43,36,22,55,52,54,40,19,51,44,46,35,25,18,68,19,51,75,68,45,75,63,71,89,64,76,56,71,47,42,47,69,80,63,46,70,26,52,54,76,43,75,34,44,34,70,83,75,65,72,84,40,52,76,43,29,36,35,29,29,28,13,36,35,44,43,52,55,47,51,52,35,39,73,72,61,38,78,94,48,65,47,44,38,34,38,51,28,41,29,54,51,14,42,55,44,20,20,15,30,57,69,74,82,57,77,56,49,59,58,54,34,44,54,46,39,52,54,51,28,75,70,35,91,48,54,44,46,84,73,34,66,65,55,51,49,44,24,70,74,72,29,58,44,72,79,28,75,59,28,41,66,58,38,36,51,77,85,62,79,38,39,90,64,35,104

Secondary structure (DSSP, 8-state):
---------------------------PPP-----PPPPP---PPP--PPP---PPP-PPTT----EEEEEETTEEEEEETT-BHHHHHHHTT-----SS-BTTB----TT-TTEEEEEEEEEEEEEES-S-TT-TT-EEEEEEEEEEEETTTPBP-TT-EEESS-HHHHHHHHHHHHHHHTTS---GGG-TTTTS-HHHHHHHHHT--S-PPTTPPP---------SS-------TTS--PPPTT-TT--EEE-STT-----HHHHIIIIISS---EEEES-GGG-EEEEGGG--GGGTT-----HHHHT-SSSSEEEPP-HHHHHHHHH-TTSEEEEEE-HHHHHHGGGGGTPPTT-S-HHHHHHHHHHHT-SEEEEHHHHHHHHHHHHHHHHHHHHHT-TTPPPSSEE----HHHHHHHHHH-GGGGGGB--BPPHHHHHHHHIIIIIHHHTT--GGGEEEEEEES-SHHHHHHT-HHHHTT-B-SSSSSBPPS-SEEEEHHHHHHHHHHTT--GGGSPP-PPPSSS----HHHHHTTSTTHHHHHHHHHHHHHHHTSPPPP---GGGT-SS-SEEEEEEEEPPTTS-SPPEEEEEEEEESHHHHHHHHHHHHTT-GGG--SEEEEESSTTGGGG-TTSPP---TTHHHHHHHHHHHHHHT-S---GGG-HHHHHHIIIII-STTSHHHHHHHB------GGG--

Radius of gyration: 31.26 Å; Cα contacts (8 Å, |Δi|>4): 1321; chains: 1; bounding box: 106×87×102 Å